Protein AF-A0AAN8PMV8-F1 (afdb_monomer_lite)

Secondary structure (DSSP, 8-state):
-----PPPP-EETTEETTS--HHHHHHHHHHHHHHHHHHHHHHHHHHHHHHHHHHHHHHHHHHHHHHHHHHHHHHHHHHHHHHHHHHHHHHHHHHHHHHHHHHHHHHHHHHHHHHHHHHHHHHHHHHHHHHHHHHHHHHHHHHHHHHHHHHHHHHHHHHHHHHHHHHHHHHHHHHHHHHHHHHHHHHHHHHHHHHHHHHHHHHHHHHHHHHHHHHHHHHHHHHHHHHHHHHHHHHHHHHHHHHHHHHHHHHHHHHHHHHTTTHHHHTTTTTSSTTHHHHHHHHHHHHHHHHHHHHHHHHHHHHHHHHHHHHHHHHHHHHHHHHHHHHHHHHHHHHHHHHHHHHHHHHHHHHHHHHHHHHHHHHHHHHHHHHHHHHHHHHHHHHHH-TTTHHHHHHHHHHHHHHHHHHHHHHHHHHHHHHHHHHHHHHHHHHHHHHHHHTT--GGGGSS-----TT----S--S-S----

Foldseek 3Di:
DDDDDDDDFDDDPRDGPPPDDPVVVVVVVVVVVVVVVVVVVVVVVVVVVVVVVVVVVVVVVVVVVVVVVVVVVVVVVVVVVVVVVVVVVVVVVVVVVVVVVVVVVVVVVVVVVVVVVVVVVVVVVVVVVVVVVVVVVVVVVVVVVVVVVVVVVVVVVVVVVVVVVVVVVVVVVVVVVVVVVVVVVVVVVVVVVVVVVVVVVVVVVVVVVVVVVVVVVVVVVVVVVVVVVVVVVVVVVVVVVVVVVVVVVVVCVVVCVVCVVPVVPVVPPVPPPDPVVVVVVVVVVVVVVVVVVVVVVVVVVVVVVVVVVVVVVVVVVVVVVVVVVVVVVVVVVVVVVVVVVVVVVVVVVVVVVVVVVVVVVVVVVVVVVVVVVVVVVVVVVVCVVCVPCVVVCVVVVVVVVVVVVVVVVVVVVVVVVVVLVLLQVVVVVVVVCVVCVVVVHDPVVVVDDDDRDPPDPDPDHSPPPPDDD

pLDDT: mean 84.38, std 15.42, range [32.84, 97.88]

Structure (mmCIF, N/CA/C/O backbone):
data_AF-A0AAN8PMV8-F1
#
_entry.id   AF-A0AAN8PMV8-F1
#
loop_
_atom_site.group_PDB
_atom_site.id
_atom_site.type_symbol
_atom_site.label_atom_id
_atom_site.label_alt_id
_atom_site.label_comp_id
_atom_site.label_asym_id
_atom_site.label_entity_id
_atom_site.label_seq_id
_atom_site.pdbx_PDB_ins_code
_atom_site.Cartn_x
_atom_site.Cartn_y
_atom_site.Cartn_z
_atom_site.occupancy
_atom_site.B_iso_or_equiv
_atom_site.auth_seq_id
_atom_site.auth_comp_id
_atom_site.auth_asym_id
_atom_site.auth_atom_id
_atom_site.pdbx_PDB_model_num
ATOM 1 N N . MET A 1 1 ? 101.369 33.267 -188.657 1.00 33.56 1 MET A N 1
ATOM 2 C CA . MET A 1 1 ? 102.187 33.218 -187.425 1.00 33.56 1 MET A CA 1
ATOM 3 C C . MET A 1 1 ? 101.311 32.609 -186.335 1.00 33.56 1 MET A C 1
ATOM 5 O O . MET A 1 1 ? 100.209 33.107 -186.157 1.00 33.56 1 MET A O 1
ATOM 9 N N . GLY A 1 2 ? 101.708 31.468 -185.753 1.00 35.31 2 GLY A N 1
ATOM 10 C CA . GLY A 1 2 ? 100.904 30.688 -184.784 1.00 35.31 2 GLY A CA 1
ATOM 11 C C . GLY A 1 2 ? 100.748 31.350 -183.402 1.00 35.31 2 GLY A C 1
ATOM 12 O O . GLY A 1 2 ? 101.002 32.546 -183.306 1.00 35.31 2 GLY A O 1
ATOM 13 N N . PRO A 1 3 ? 100.420 30.619 -182.309 1.00 43.09 3 PRO A N 1
ATOM 14 C CA . PRO A 1 3 ? 99.995 29.219 -182.173 1.00 43.09 3 PRO A CA 1
ATOM 15 C C . PRO A 1 3 ? 98.691 29.010 -181.346 1.00 43.09 3 PRO A C 1
ATOM 17 O O . PRO A 1 3 ? 98.147 29.908 -180.711 1.00 43.09 3 PRO A O 1
ATOM 20 N N . LYS A 1 4 ? 98.218 27.755 -181.356 1.00 45.19 4 LYS A N 1
ATOM 21 C CA . LYS A 1 4 ? 97.077 27.174 -180.625 1.00 45.19 4 LYS A CA 1
ATOM 22 C C . LYS A 1 4 ? 97.331 27.035 -179.109 1.00 45.19 4 LYS A C 1
ATOM 24 O O . LYS A 1 4 ? 98.374 26.518 -178.718 1.00 45.19 4 LYS A O 1
ATOM 29 N N . LYS A 1 5 ? 96.302 27.285 -178.286 1.00 36.00 5 LYS A N 1
ATOM 30 C CA . LYS A 1 5 ? 96.034 26.562 -177.022 1.00 36.00 5 LYS A CA 1
ATOM 31 C C . LYS A 1 5 ? 94.535 26.237 -176.937 1.00 36.00 5 LYS A C 1
ATOM 33 O O . LYS A 1 5 ? 93.700 27.131 -177.022 1.00 36.00 5 LYS A O 1
ATOM 38 N N . LYS A 1 6 ? 94.219 24.941 -176.837 1.00 36.47 6 LYS A N 1
ATOM 39 C CA . LYS A 1 6 ? 92.865 24.372 -176.712 1.00 36.47 6 LYS A CA 1
ATOM 40 C C . LYS A 1 6 ? 92.232 24.823 -175.386 1.00 36.47 6 LYS A C 1
ATOM 42 O O . LYS A 1 6 ? 92.851 24.634 -174.342 1.00 36.47 6 LYS A O 1
ATOM 47 N N . LYS A 1 7 ? 91.020 25.390 -175.431 1.00 37.88 7 LYS A N 1
ATOM 48 C CA . LYS A 1 7 ? 90.170 25.620 -174.251 1.00 37.88 7 LYS A CA 1
ATOM 49 C C . LYS A 1 7 ? 89.403 24.331 -173.942 1.00 37.88 7 LYS A C 1
ATOM 51 O O . LYS A 1 7 ? 88.817 23.749 -174.850 1.00 37.88 7 LYS A O 1
ATOM 56 N N . ALA A 1 8 ? 89.479 23.878 -172.694 1.00 38.88 8 ALA A N 1
ATOM 57 C CA . ALA A 1 8 ? 88.726 22.737 -172.183 1.00 38.88 8 ALA A CA 1
ATOM 58 C C . ALA A 1 8 ? 87.233 23.102 -172.024 1.00 38.88 8 ALA A C 1
ATOM 60 O O . ALA A 1 8 ? 86.945 24.271 -171.746 1.00 38.88 8 ALA A O 1
ATOM 61 N N . PRO A 1 9 ? 86.304 22.146 -172.207 1.00 42.59 9 PRO A N 1
ATOM 62 C CA . PRO A 1 9 ? 84.873 22.384 -172.034 1.00 42.59 9 PRO A CA 1
ATOM 63 C C . PRO A 1 9 ? 84.563 22.700 -170.564 1.00 42.59 9 PRO A C 1
ATOM 65 O O . PRO A 1 9 ? 85.034 22.012 -169.658 1.00 42.59 9 PRO A O 1
ATOM 68 N N . VAL A 1 10 ? 83.800 23.769 -170.326 1.00 50.47 10 VAL A N 1
ATOM 69 C CA . VAL A 1 10 ? 83.336 24.163 -168.989 1.00 50.47 10 VAL A CA 1
ATOM 70 C C . VAL A 1 10 ? 82.007 23.458 -168.745 1.00 50.47 10 VAL A C 1
ATOM 72 O O . VAL A 1 10 ? 80.970 23.853 -169.277 1.00 50.47 10 VAL A O 1
ATOM 75 N N . ILE A 1 11 ? 82.070 22.377 -167.973 1.00 49.12 11 ILE A N 1
ATOM 76 C CA . ILE A 1 11 ? 80.909 21.612 -167.522 1.00 49.12 11 ILE A CA 1
ATOM 77 C C . ILE A 1 11 ? 80.439 22.261 -166.221 1.00 49.12 11 ILE A C 1
ATOM 79 O O . ILE A 1 11 ? 81.160 22.230 -165.224 1.00 49.12 11 ILE A O 1
ATOM 83 N N . VAL A 1 12 ? 79.253 22.864 -166.234 1.00 57.41 12 VAL A N 1
ATOM 84 C CA . VAL A 1 12 ? 78.574 23.324 -165.017 1.00 57.41 12 VAL A CA 1
ATOM 85 C C . VAL A 1 12 ? 77.349 22.439 -164.856 1.00 57.41 12 VAL A C 1
ATOM 87 O O . VAL A 1 12 ? 76.506 22.401 -165.746 1.00 57.41 12 VAL A O 1
ATOM 90 N N . ASP A 1 13 ? 77.320 21.677 -163.764 1.00 58.12 13 ASP A N 1
ATOM 91 C CA . ASP A 1 13 ? 76.240 20.752 -163.395 1.00 58.12 13 ASP A CA 1
ATOM 92 C C . ASP A 1 13 ? 75.854 19.753 -164.516 1.00 58.12 13 ASP A C 1
ATOM 94 O O . ASP A 1 13 ? 74.704 19.596 -164.914 1.00 58.12 13 ASP A O 1
ATOM 98 N N . GLY A 1 14 ? 76.874 19.086 -165.079 1.00 61.53 14 GLY A N 1
ATOM 99 C CA . GLY A 1 14 ? 76.719 17.936 -165.983 1.00 61.53 14 GLY A CA 1
ATOM 100 C C . GLY A 1 14 ? 76.432 18.235 -167.463 1.00 61.53 14 GLY A C 1
ATOM 101 O O . GLY A 1 14 ? 76.372 17.289 -168.248 1.00 61.53 14 GLY A O 1
ATOM 102 N N . ILE A 1 15 ? 76.305 19.504 -167.877 1.00 59.03 15 ILE A N 1
ATOM 103 C CA . ILE A 1 15 ? 75.959 19.899 -169.259 1.00 59.03 15 ILE A CA 1
ATOM 104 C C . ILE A 1 15 ? 77.101 20.704 -169.919 1.00 59.03 15 ILE A C 1
ATOM 106 O O . ILE A 1 15 ? 77.694 21.590 -169.300 1.00 59.03 15 ILE A O 1
ATOM 110 N N . ASP A 1 16 ? 77.425 20.395 -171.186 1.00 53.53 16 ASP A N 1
ATOM 111 C CA . ASP A 1 16 ? 78.488 21.059 -171.966 1.00 53.53 16 ASP A CA 1
ATOM 112 C C . ASP A 1 16 ? 78.001 22.401 -172.547 1.00 53.53 16 ASP A C 1
ATOM 114 O O . ASP A 1 16 ? 77.285 22.470 -173.553 1.00 53.53 16 ASP A O 1
ATOM 118 N N . THR A 1 17 ? 78.407 23.490 -171.890 1.00 58.59 17 THR A N 1
ATOM 119 C CA . THR A 1 17 ? 77.969 24.878 -172.138 1.00 58.59 17 THR A CA 1
ATOM 120 C C . THR A 1 17 ? 78.386 25.464 -173.494 1.00 58.59 17 THR A C 1
ATOM 122 O O . THR A 1 17 ? 77.996 26.581 -173.828 1.00 58.59 17 THR A O 1
ATOM 125 N N . THR A 1 18 ? 79.151 24.728 -174.309 1.00 57.88 18 THR A N 1
ATOM 126 C CA . THR A 1 18 ? 79.660 25.192 -175.614 1.00 57.88 18 THR A CA 1
ATOM 127 C C . THR A 1 18 ? 78.707 24.963 -176.795 1.00 57.88 18 THR A C 1
ATOM 129 O O . THR A 1 18 ? 78.954 25.485 -177.883 1.00 57.88 18 THR A O 1
ATOM 132 N N . SER A 1 19 ? 77.604 24.234 -176.585 1.00 50.28 19 SER A N 1
ATOM 133 C CA . SER A 1 19 ? 76.608 23.876 -177.614 1.00 50.28 19 SER A CA 1
ATOM 134 C C . SER A 1 19 ? 75.240 24.562 -177.449 1.00 50.28 19 SER A C 1
ATOM 136 O O . SER A 1 19 ? 74.318 24.300 -178.221 1.00 50.28 19 SER A O 1
ATOM 138 N N . LEU A 1 20 ? 75.110 25.459 -176.466 1.00 55.22 20 LEU A N 1
ATOM 139 C CA . LEU A 1 20 ? 73.847 26.084 -176.065 1.00 55.22 20 LEU A CA 1
ATOM 140 C C . LEU A 1 20 ? 73.752 27.537 -176.555 1.00 55.22 20 LEU A C 1
ATOM 142 O O . LEU A 1 20 ? 74.729 28.287 -176.555 1.00 55.22 20 LEU A O 1
ATOM 146 N N . THR A 1 21 ? 72.554 27.944 -176.971 1.00 57.62 21 THR A N 1
ATOM 147 C CA . THR A 1 21 ? 72.262 29.330 -177.378 1.00 57.62 21 THR A CA 1
ATOM 148 C C . THR A 1 21 ? 72.175 30.248 -176.148 1.00 57.62 21 THR A C 1
ATOM 150 O O . THR A 1 21 ? 71.917 29.783 -175.041 1.00 57.62 21 THR A O 1
ATOM 153 N N . ARG A 1 22 ? 72.405 31.564 -176.304 1.00 65.12 22 ARG A N 1
ATOM 154 C CA . ARG A 1 22 ? 72.447 32.543 -175.188 1.00 65.12 22 ARG A CA 1
ATOM 155 C C . ARG A 1 22 ? 71.236 32.455 -174.245 1.00 65.12 22 ARG A C 1
ATOM 157 O O . ARG A 1 22 ? 71.417 32.524 -173.035 1.00 65.12 22 ARG A O 1
ATOM 164 N N . GLU A 1 23 ? 70.040 32.252 -174.793 1.00 62.78 23 GLU A N 1
ATOM 165 C CA . GLU A 1 23 ? 68.802 32.105 -174.012 1.00 62.78 23 GLU A CA 1
ATOM 166 C C . GLU A 1 23 ? 68.807 30.841 -173.137 1.00 62.78 23 GLU A C 1
ATOM 168 O O . GLU A 1 23 ? 68.345 30.871 -172.000 1.00 62.78 23 GLU A O 1
ATOM 173 N N . GLN A 1 24 ? 69.410 29.747 -173.611 1.00 63.38 24 GLN A N 1
ATOM 174 C CA . GLN A 1 24 ? 69.488 28.490 -172.864 1.00 63.38 24 GLN A CA 1
ATOM 175 C C . GLN A 1 24 ? 70.482 28.565 -171.689 1.00 63.38 24 GLN A C 1
ATOM 177 O O . GLN A 1 24 ? 70.266 27.940 -170.648 1.00 63.38 24 GLN A O 1
ATOM 182 N N . LEU A 1 25 ? 71.544 29.369 -171.814 1.00 62.06 25 LEU A N 1
ATOM 183 C CA . LEU A 1 25 ? 72.480 29.654 -170.717 1.00 62.06 25 LEU A CA 1
ATOM 184 C C . LEU A 1 25 ? 71.856 30.540 -169.625 1.00 62.06 25 LEU A C 1
ATOM 186 O O . LEU A 1 25 ? 72.115 30.312 -168.444 1.00 62.06 25 LEU A O 1
ATOM 190 N N . GLU A 1 26 ? 71.007 31.506 -169.993 1.00 68.44 26 GLU A N 1
ATOM 191 C CA . GLU A 1 26 ? 70.272 32.341 -169.027 1.00 68.44 26 GLU A CA 1
ATOM 192 C C . GLU A 1 26 ? 69.255 31.514 -168.224 1.00 68.44 26 GLU A C 1
ATOM 194 O O . GLU A 1 26 ? 69.201 31.636 -166.998 1.00 68.44 26 GLU A O 1
ATOM 199 N N . THR A 1 27 ? 68.526 30.593 -168.869 1.00 72.56 27 THR A N 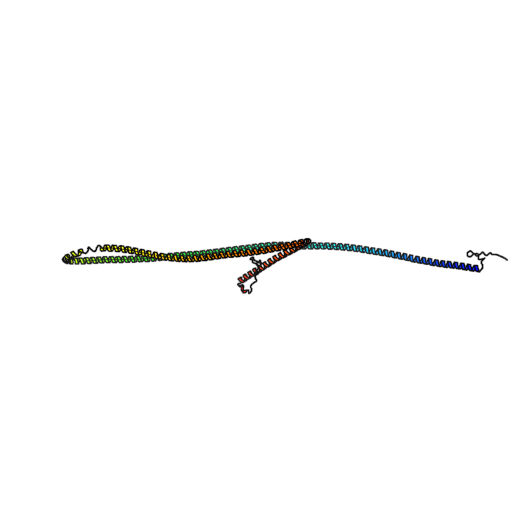1
ATOM 200 C CA . THR A 1 27 ? 67.622 29.672 -168.155 1.00 72.56 27 THR A CA 1
ATOM 201 C C . THR A 1 27 ? 68.362 28.727 -167.210 1.00 72.56 27 THR A C 1
ATOM 203 O O . THR A 1 27 ? 67.877 28.443 -166.117 1.00 72.56 27 THR A O 1
ATOM 206 N N . PHE A 1 28 ? 69.561 28.270 -167.581 1.00 73.06 28 PHE A N 1
ATOM 207 C CA . PHE A 1 28 ? 70.349 27.388 -166.721 1.00 73.06 28 PHE A CA 1
ATOM 208 C C . PHE A 1 28 ? 70.888 28.117 -165.482 1.00 73.06 28 PHE A C 1
ATOM 210 O O . PHE A 1 28 ? 70.831 27.588 -164.374 1.00 73.06 28 PHE A O 1
ATOM 217 N N . ALA A 1 29 ? 71.345 29.362 -165.647 1.00 72.44 29 ALA A N 1
ATOM 218 C CA . ALA A 1 29 ? 71.790 30.198 -164.535 1.00 72.44 29 ALA A CA 1
ATOM 219 C C . ALA A 1 29 ? 70.647 30.547 -163.563 1.00 72.44 29 ALA A C 1
ATOM 221 O O . ALA A 1 29 ? 70.870 30.594 -162.353 1.00 72.44 29 ALA A O 1
ATOM 222 N N . LEU A 1 30 ? 69.426 30.763 -164.072 1.00 77.00 30 LEU A N 1
ATOM 223 C CA . LEU A 1 30 ? 68.237 30.977 -163.240 1.00 77.00 30 LEU A CA 1
ATOM 224 C C . LEU A 1 30 ? 67.877 29.730 -162.426 1.00 77.00 30 LEU A C 1
ATOM 226 O O . LEU A 1 30 ? 67.665 29.848 -161.221 1.00 77.00 30 LEU A O 1
ATOM 230 N N . ASN A 1 31 ? 67.903 28.545 -163.041 1.00 76.38 31 ASN A N 1
ATOM 231 C CA . ASN A 1 31 ? 67.627 27.290 -162.336 1.00 76.38 31 ASN A CA 1
ATOM 232 C C . ASN A 1 31 ? 68.657 27.007 -161.229 1.00 76.38 31 ASN A C 1
ATOM 234 O O . ASN A 1 31 ? 68.276 26.629 -160.127 1.00 76.38 31 ASN A O 1
ATOM 238 N N . LEU A 1 32 ? 69.948 27.247 -161.486 1.00 76.50 32 LEU A N 1
ATOM 239 C CA . LEU A 1 32 ? 71.011 27.105 -160.478 1.00 76.50 32 LEU A CA 1
ATOM 240 C C . LEU A 1 32 ? 70.873 28.102 -159.318 1.00 76.50 32 LEU A C 1
ATOM 242 O O . LEU A 1 32 ? 71.263 27.815 -158.187 1.00 76.50 32 LEU A O 1
ATOM 246 N N . LYS A 1 33 ? 70.330 29.291 -159.589 1.00 79.00 33 LYS A N 1
ATOM 247 C CA . LYS A 1 33 ? 70.035 30.270 -158.544 1.00 79.00 33 LYS A CA 1
ATOM 248 C C . LYS A 1 33 ? 68.826 29.841 -157.709 1.00 79.00 33 LYS A C 1
ATOM 250 O O . LYS A 1 33 ? 68.895 29.928 -156.489 1.00 79.00 33 LYS A O 1
ATOM 255 N N . GLU A 1 34 ? 67.768 29.331 -158.338 1.00 79.81 34 GLU A N 1
ATOM 256 C CA . GLU A 1 34 ? 66.610 28.778 -157.623 1.00 79.81 34 GLU A CA 1
ATOM 257 C C . GLU A 1 34 ? 66.982 27.583 -156.740 1.00 79.81 34 GLU A C 1
ATOM 259 O O . GLU A 1 34 ? 66.490 27.485 -155.617 1.00 79.81 34 GLU A O 1
ATOM 264 N N . THR A 1 35 ? 67.850 26.678 -157.205 1.00 79.06 35 THR A N 1
ATOM 265 C CA . THR A 1 35 ? 68.310 25.554 -156.374 1.00 79.06 35 THR A CA 1
ATOM 266 C C . THR A 1 35 ? 69.158 26.036 -155.201 1.00 79.06 35 THR A C 1
ATOM 268 O O . THR A 1 35 ? 68.944 25.583 -154.080 1.00 79.06 35 THR A O 1
ATOM 271 N N . LEU A 1 36 ? 70.044 27.015 -155.413 1.00 81.50 36 LEU A N 1
ATOM 272 C CA . LEU A 1 36 ? 70.816 27.631 -154.331 1.00 81.50 36 LEU A CA 1
ATOM 273 C C . LEU A 1 36 ? 69.916 28.328 -153.295 1.00 81.50 36 LEU A C 1
ATOM 275 O O . LEU A 1 36 ? 70.174 28.233 -152.094 1.00 81.50 36 LEU A O 1
ATOM 279 N N . ASP A 1 37 ? 68.886 29.047 -153.740 1.00 81.06 37 ASP A N 1
ATOM 280 C CA . ASP A 1 37 ? 67.962 29.751 -152.848 1.00 81.06 37 ASP A CA 1
ATOM 281 C C . ASP A 1 37 ? 67.091 28.755 -152.056 1.00 81.06 37 ASP A C 1
ATOM 283 O O . ASP A 1 37 ? 66.947 28.920 -150.844 1.00 81.06 37 ASP A O 1
ATOM 287 N N . LYS A 1 38 ? 66.646 27.647 -152.669 1.00 83.31 38 LYS A N 1
ATOM 288 C CA . LYS A 1 38 ? 65.976 26.540 -151.955 1.00 83.31 38 LYS A CA 1
ATOM 289 C C . LYS A 1 38 ? 66.870 25.886 -150.906 1.00 83.31 38 LYS A C 1
ATOM 291 O O . LYS A 1 38 ? 66.453 25.732 -149.764 1.00 83.31 38 LYS A O 1
ATOM 296 N N . GLU A 1 39 ? 68.117 25.558 -151.244 1.00 80.25 39 GLU A N 1
ATOM 297 C CA . GLU A 1 39 ? 69.056 24.985 -150.268 1.00 80.25 39 GLU A CA 1
ATOM 298 C C . GLU A 1 39 ? 69.344 25.953 -149.105 1.00 80.25 39 GLU A C 1
ATOM 300 O O . GLU A 1 39 ? 69.571 25.534 -147.965 1.00 80.25 39 GLU A O 1
ATOM 305 N N . ARG A 1 40 ? 69.325 27.269 -149.360 1.00 81.44 40 ARG A N 1
ATOM 306 C CA . ARG A 1 40 ? 69.447 28.292 -148.311 1.00 81.44 40 ARG A CA 1
ATOM 307 C C . ARG A 1 40 ? 68.219 28.342 -147.409 1.00 81.44 40 ARG A C 1
ATOM 309 O O . ARG A 1 40 ? 68.393 28.426 -146.192 1.00 81.44 40 ARG A O 1
ATOM 316 N N . GLU A 1 41 ? 67.018 28.279 -147.976 1.00 83.38 41 GLU A N 1
ATOM 317 C CA . GLU A 1 41 ? 65.762 28.208 -147.222 1.00 83.38 41 GLU A CA 1
ATOM 318 C C . GLU A 1 41 ? 65.700 26.939 -146.366 1.00 83.38 41 GLU A C 1
ATOM 320 O O . GLU A 1 41 ? 65.436 27.025 -145.168 1.00 83.38 41 GLU A O 1
ATOM 325 N N . GLU A 1 42 ? 66.052 25.781 -146.928 1.00 82.12 42 GLU A N 1
ATOM 326 C CA . GLU A 1 42 ? 66.116 24.509 -146.201 1.00 82.12 42 GLU A CA 1
ATOM 327 C C . GLU A 1 42 ? 67.134 24.564 -145.061 1.00 82.12 42 GLU A C 1
ATOM 329 O O . GLU A 1 42 ? 66.822 24.216 -143.922 1.00 82.12 42 GLU A O 1
ATOM 334 N N . ARG A 1 43 ? 68.345 25.081 -145.312 1.00 83.62 43 ARG A N 1
ATOM 335 C CA . ARG A 1 43 ? 69.347 25.274 -144.255 1.00 83.62 43 ARG A CA 1
ATOM 336 C C . ARG A 1 43 ? 68.835 26.198 -143.152 1.00 83.62 43 ARG A C 1
ATOM 338 O O . ARG A 1 43 ? 69.101 25.935 -141.979 1.00 83.62 43 ARG A O 1
ATOM 345 N N . SER A 1 44 ? 68.141 27.276 -143.510 1.00 85.62 44 SER A N 1
ATOM 346 C CA . SER A 1 44 ? 67.558 28.207 -142.542 1.00 85.62 44 SER A CA 1
ATOM 347 C C . SER A 1 44 ? 66.464 27.533 -141.710 1.00 85.62 44 SER A C 1
ATOM 349 O O . SER A 1 44 ? 66.454 27.685 -140.487 1.00 85.62 44 SER A O 1
ATOM 351 N N . LEU A 1 45 ? 65.606 26.731 -142.342 1.00 87.31 45 LEU A N 1
ATOM 352 C CA . LEU A 1 45 ? 64.542 25.984 -141.679 1.00 87.31 45 LEU A CA 1
ATOM 353 C C . LEU A 1 45 ? 65.113 24.934 -140.717 1.00 87.31 45 LEU A C 1
ATOM 355 O O . LEU A 1 45 ? 64.742 24.921 -139.544 1.00 87.31 45 LEU A O 1
ATOM 359 N N . PHE A 1 46 ? 66.103 24.148 -141.147 1.00 86.50 46 PHE A N 1
ATOM 360 C CA . PHE A 1 46 ? 66.785 23.183 -140.280 1.00 86.50 46 PHE A CA 1
ATOM 361 C C . PHE A 1 46 ? 67.543 23.845 -139.123 1.00 86.50 46 PHE A C 1
ATOM 363 O O . PHE A 1 46 ? 67.609 23.284 -138.029 1.00 86.50 46 PHE A O 1
ATOM 370 N N . GLN A 1 47 ? 68.109 25.041 -139.320 1.00 84.62 47 GLN A N 1
ATOM 371 C CA . GLN A 1 47 ? 68.701 25.807 -138.218 1.00 84.62 47 GLN A CA 1
ATOM 372 C C . GLN A 1 47 ? 67.640 26.219 -137.195 1.00 84.62 47 GLN A C 1
ATOM 374 O O . GLN A 1 47 ? 67.848 26.016 -136.000 1.00 84.62 47 GLN A O 1
ATOM 379 N N . MET A 1 48 ? 66.489 26.718 -137.650 1.00 87.38 48 MET A N 1
ATOM 380 C CA . MET A 1 48 ? 65.383 27.103 -136.773 1.00 87.38 48 MET A CA 1
ATOM 381 C C . MET A 1 48 ? 64.791 25.900 -136.025 1.00 87.38 48 MET A C 1
ATOM 383 O O . MET A 1 48 ? 64.481 26.007 -134.841 1.00 87.38 48 MET A O 1
ATOM 387 N N . GLU A 1 49 ? 64.655 24.743 -136.676 1.00 87.50 49 GLU A N 1
ATOM 388 C CA . GLU A 1 49 ? 64.213 23.502 -136.030 1.00 87.50 49 GLU A CA 1
ATOM 389 C C . GLU A 1 49 ? 65.220 22.994 -135.001 1.00 87.50 49 GLU A C 1
ATOM 391 O O . GLU A 1 49 ? 64.836 22.667 -133.879 1.00 87.50 49 GLU A O 1
ATOM 396 N N . ARG A 1 50 ? 66.515 22.985 -135.336 1.00 89.25 50 ARG A N 1
ATOM 397 C CA . ARG A 1 50 ? 67.577 22.619 -134.394 1.00 89.25 50 ARG A CA 1
ATOM 398 C C . ARG A 1 50 ? 67.566 23.533 -133.171 1.00 89.25 50 ARG A C 1
ATOM 400 O O . ARG A 1 50 ? 67.681 23.042 -132.050 1.00 89.25 50 ARG A O 1
ATOM 407 N N . ASP A 1 51 ? 67.421 24.839 -133.371 1.00 89.44 51 ASP A N 1
ATOM 408 C CA . ASP A 1 51 ? 67.410 25.807 -132.277 1.00 89.44 51 ASP A CA 1
ATOM 409 C C . ASP A 1 51 ? 66.134 25.657 -131.427 1.00 89.44 51 ASP A C 1
ATOM 411 O O . ASP A 1 51 ? 66.226 25.663 -130.201 1.00 89.44 51 ASP A O 1
ATOM 415 N N . LYS A 1 52 ? 64.969 25.375 -132.036 1.00 89.31 52 LYS A N 1
ATOM 416 C CA . LYS A 1 52 ? 63.742 24.996 -131.307 1.00 89.31 52 LYS A CA 1
ATOM 417 C C . LYS A 1 52 ? 63.938 23.735 -130.468 1.00 89.31 52 LYS A C 1
ATOM 419 O O . LYS A 1 52 ? 63.625 23.740 -129.281 1.00 89.31 52 LYS A O 1
ATOM 424 N N . ILE A 1 53 ? 64.487 22.668 -131.046 1.00 89.50 53 ILE A N 1
ATOM 425 C CA . ILE A 1 53 ? 64.765 21.421 -130.319 1.00 89.50 53 ILE A CA 1
ATOM 426 C C . ILE A 1 53 ? 65.728 21.687 -129.161 1.00 89.50 53 ILE A C 1
ATOM 428 O O . ILE A 1 53 ? 65.508 21.186 -128.061 1.00 89.50 53 ILE A O 1
ATOM 432 N N . ARG A 1 54 ? 66.752 22.520 -129.374 1.00 90.88 54 ARG A N 1
ATOM 433 C CA . ARG A 1 54 ? 67.694 22.909 -128.324 1.00 90.88 54 ARG A CA 1
ATOM 434 C C . ARG A 1 54 ? 67.002 23.673 -127.196 1.00 90.88 54 ARG A C 1
ATOM 436 O O . ARG A 1 54 ? 67.197 23.309 -126.045 1.00 90.88 54 ARG A O 1
ATOM 443 N N . THR A 1 55 ? 66.124 24.632 -127.509 1.00 90.25 55 THR A N 1
ATOM 444 C CA . THR A 1 55 ? 65.330 25.332 -126.482 1.00 90.25 55 THR A CA 1
ATOM 445 C C . THR A 1 55 ? 64.401 24.393 -125.717 1.00 90.25 55 THR A C 1
ATOM 447 O O . THR A 1 55 ? 64.335 24.481 -124.495 1.00 90.25 55 THR A O 1
ATOM 450 N N . TYR A 1 56 ? 63.727 23.452 -126.388 1.00 92.56 56 TYR A N 1
ATOM 451 C CA . TYR A 1 56 ? 62.897 22.461 -125.699 1.00 92.56 56 TYR A CA 1
ATOM 452 C C . TYR A 1 56 ? 63.731 21.547 -124.809 1.00 92.56 56 TYR A C 1
ATOM 454 O O . TYR A 1 56 ? 63.319 21.243 -123.692 1.00 92.56 56 TYR A O 1
ATOM 462 N N . TRP A 1 57 ? 64.906 21.127 -125.272 1.00 93.31 57 TRP A N 1
ATOM 463 C CA . TRP A 1 57 ? 65.820 20.322 -124.474 1.00 93.31 57 TRP A CA 1
ATOM 464 C C . TRP A 1 57 ? 66.330 21.088 -123.248 1.00 93.31 57 TRP A C 1
ATOM 466 O O . TRP A 1 57 ? 66.294 20.544 -122.151 1.00 93.31 57 TRP A O 1
ATOM 476 N N . ASP A 1 58 ? 66.730 22.352 -123.400 1.00 92.00 58 ASP A N 1
ATOM 477 C CA . ASP A 1 58 ? 67.182 23.188 -122.283 1.00 92.00 58 ASP A CA 1
ATOM 478 C C . ASP A 1 58 ? 66.051 23.416 -121.260 1.00 92.00 58 ASP A C 1
ATOM 480 O O . ASP A 1 58 ? 66.267 23.227 -120.063 1.00 92.00 58 ASP A O 1
ATOM 484 N N . ILE A 1 59 ? 64.826 23.723 -121.716 1.00 92.00 59 ILE A N 1
ATOM 485 C CA . ILE A 1 59 ? 63.651 23.913 -120.843 1.00 92.00 59 ILE A CA 1
ATOM 486 C C . ILE A 1 59 ? 63.289 22.616 -120.119 1.00 92.00 59 ILE A C 1
ATOM 488 O O . ILE A 1 59 ? 63.128 22.617 -118.904 1.00 92.00 59 ILE A O 1
ATOM 492 N N . THR A 1 60 ? 63.164 21.498 -120.838 1.00 91.12 60 THR A N 1
ATOM 493 C CA . THR A 1 60 ? 62.785 20.211 -120.225 1.00 91.12 60 THR A CA 1
ATOM 494 C C . THR A 1 60 ? 63.862 19.697 -119.277 1.00 91.12 60 THR A C 1
ATOM 496 O O . THR A 1 60 ? 63.542 19.119 -118.241 1.00 91.12 60 THR A O 1
ATOM 499 N N . ARG A 1 61 ? 65.140 19.948 -119.580 1.00 93.69 61 ARG A N 1
ATOM 500 C CA . ARG A 1 61 ? 66.251 19.669 -118.671 1.00 93.69 61 ARG A CA 1
ATOM 501 C C . ARG A 1 61 ? 66.178 20.530 -117.411 1.00 93.69 61 ARG A C 1
ATOM 503 O O . ARG A 1 61 ? 66.393 19.992 -116.330 1.00 93.69 61 ARG A O 1
ATOM 510 N N . GLN A 1 62 ? 65.876 21.823 -117.535 1.00 94.00 62 GLN A N 1
ATOM 511 C CA . GLN A 1 62 ? 65.693 22.710 -116.387 1.00 94.00 62 GLN A CA 1
ATOM 512 C C . GLN A 1 62 ? 64.498 22.272 -115.532 1.00 94.00 62 GLN A C 1
ATOM 514 O O . GLN A 1 62 ? 64.659 22.098 -114.332 1.00 94.00 62 GLN A O 1
ATOM 519 N N . GLN A 1 63 ? 63.344 22.001 -116.147 1.00 92.38 63 GLN A N 1
ATOM 520 C CA . GLN A 1 63 ? 62.148 21.505 -115.457 1.00 92.38 63 GLN A CA 1
ATOM 521 C C . GLN A 1 63 ? 62.405 20.178 -114.743 1.00 92.38 63 GLN A C 1
ATOM 523 O O . GLN A 1 63 ? 61.955 19.982 -113.622 1.00 92.38 63 GLN A O 1
ATOM 528 N N . LEU A 1 64 ? 63.156 19.263 -115.364 1.00 93.38 64 LEU A N 1
ATOM 529 C CA . LEU A 1 64 ? 63.551 18.014 -114.718 1.00 93.38 64 LEU A CA 1
ATOM 530 C C . LEU A 1 64 ? 64.412 18.276 -113.478 1.00 93.38 64 LEU A C 1
ATOM 532 O O . LEU A 1 64 ? 64.248 17.591 -112.471 1.00 93.38 64 LEU A O 1
ATOM 536 N N . GLU A 1 65 ? 65.337 19.230 -113.551 1.00 93.38 65 GLU A N 1
ATOM 537 C CA . GLU A 1 65 ? 66.192 19.575 -112.419 1.00 93.38 65 GLU A CA 1
ATOM 538 C C . GLU A 1 65 ? 65.406 20.278 -111.303 1.00 93.38 65 GLU A C 1
ATOM 540 O O . GLU A 1 65 ? 65.582 19.931 -110.141 1.00 93.38 65 GLU A O 1
ATOM 545 N N . GLU A 1 66 ? 64.473 21.168 -111.646 1.00 92.56 66 GLU A N 1
ATOM 546 C CA . GLU A 1 66 ? 63.537 21.802 -110.707 1.00 92.56 66 GLU A CA 1
ATOM 547 C C . GLU A 1 66 ? 62.623 20.767 -110.028 1.00 92.56 66 GLU A C 1
ATOM 549 O O . GLU A 1 66 ? 62.506 20.747 -108.806 1.00 92.56 66 GLU A O 1
ATOM 554 N N . CYS A 1 67 ? 62.040 19.828 -110.778 1.00 92.44 67 CYS A N 1
ATOM 555 C CA . CYS A 1 67 ? 61.230 18.761 -110.187 1.00 92.44 67 CYS A CA 1
ATOM 556 C C . CYS A 1 67 ? 62.052 17.847 -109.266 1.00 92.44 67 CYS A C 1
ATOM 558 O O . CYS A 1 67 ? 61.541 17.378 -108.250 1.00 92.44 67 CYS A O 1
ATOM 560 N N . LYS A 1 68 ? 63.326 17.585 -109.588 1.00 93.00 68 LYS A N 1
ATOM 561 C CA . LYS A 1 68 ? 64.215 16.819 -108.701 1.00 93.00 68 LYS A CA 1
ATOM 562 C C . LYS A 1 68 ? 64.521 17.576 -107.415 1.00 93.00 68 LYS A C 1
ATOM 564 O O . LYS A 1 68 ? 64.506 16.963 -106.351 1.00 93.00 68 LYS A O 1
ATOM 569 N N . THR A 1 69 ? 64.808 18.876 -107.487 1.00 94.31 69 THR A N 1
ATOM 570 C CA . THR A 1 69 ? 65.072 19.673 -106.280 1.00 94.31 69 THR A CA 1
ATOM 571 C C . THR A 1 69 ? 63.820 19.810 -105.417 1.00 94.31 69 THR A C 1
ATOM 573 O O . THR A 1 69 ? 63.920 19.714 -104.197 1.00 94.31 69 THR A O 1
ATOM 576 N N . GLU A 1 70 ? 62.638 19.961 -106.017 1.00 94.00 70 GLU A N 1
ATOM 577 C CA . GLU A 1 70 ? 61.358 19.943 -105.301 1.00 94.00 70 GLU A CA 1
ATOM 578 C C . GLU A 1 70 ? 61.094 18.601 -104.616 1.00 94.00 70 GLU A C 1
ATOM 580 O O . GLU A 1 70 ? 60.699 18.587 -103.450 1.00 94.00 70 GLU A O 1
ATOM 585 N N . LEU A 1 71 ? 61.354 17.482 -105.299 1.00 93.25 71 LEU A N 1
ATOM 586 C CA . LEU A 1 71 ? 61.203 16.147 -104.723 1.00 93.25 71 LEU A CA 1
ATOM 587 C C . LEU A 1 71 ? 62.127 15.959 -103.515 1.00 93.25 71 LEU A C 1
ATOM 589 O O . LEU A 1 71 ? 61.651 15.574 -102.453 1.00 93.25 71 LEU A O 1
ATOM 593 N N . LEU A 1 72 ? 63.406 16.331 -103.635 1.00 94.12 72 LEU A N 1
ATOM 594 C CA . LEU A 1 72 ? 64.362 16.277 -102.523 1.00 94.12 72 LEU A CA 1
ATOM 595 C C . LEU A 1 72 ? 63.947 17.176 -101.348 1.00 94.12 72 LEU A C 1
ATOM 597 O O . LEU A 1 72 ? 64.112 16.804 -100.187 1.00 94.12 72 LEU A O 1
ATOM 601 N N . ASN A 1 73 ? 63.392 18.358 -101.628 1.00 93.88 73 ASN A N 1
ATOM 602 C CA . ASN A 1 73 ? 62.868 19.238 -100.584 1.00 93.88 73 ASN A CA 1
ATOM 603 C C . ASN A 1 73 ? 61.649 18.620 -99.888 1.00 93.88 73 ASN A C 1
ATOM 605 O O . ASN A 1 73 ? 61.525 18.739 -98.672 1.00 93.88 73 ASN A O 1
ATOM 609 N N . LYS A 1 74 ? 60.765 17.949 -100.635 1.00 94.31 74 LYS A N 1
ATOM 610 C CA . LYS A 1 74 ? 59.600 17.261 -100.069 1.00 94.31 74 LYS A CA 1
ATOM 611 C C . LYS A 1 74 ? 59.985 16.026 -99.267 1.00 94.31 74 LYS A C 1
ATOM 613 O O . LYS A 1 74 ? 59.411 15.815 -98.207 1.00 94.31 74 LYS A O 1
ATOM 618 N N . GLU A 1 75 ? 60.968 15.256 -99.722 1.00 92.69 75 GLU A N 1
ATOM 619 C CA . GLU A 1 75 ? 61.541 14.147 -98.953 1.00 92.69 75 GLU A CA 1
ATOM 620 C C . GLU A 1 75 ? 62.126 14.650 -97.628 1.00 92.69 75 GLU A C 1
ATOM 622 O O . GLU A 1 75 ? 61.800 14.106 -96.577 1.00 92.69 75 GLU A O 1
ATOM 627 N N . ARG A 1 76 ? 62.877 15.761 -97.648 1.00 94.38 76 ARG A N 1
ATOM 628 C CA . ARG A 1 76 ? 63.372 16.395 -96.417 1.00 94.38 76 ARG A CA 1
ATOM 629 C C . ARG A 1 76 ? 62.240 16.869 -95.503 1.00 94.38 76 ARG A C 1
ATOM 631 O O . ARG A 1 76 ? 62.312 16.657 -94.301 1.00 94.38 76 ARG A O 1
ATOM 638 N N . GLU A 1 77 ? 61.203 17.500 -96.049 1.00 93.94 77 GLU A N 1
ATOM 639 C CA . GLU A 1 77 ? 60.052 17.965 -95.260 1.00 93.94 77 GLU A CA 1
ATOM 640 C C . GLU A 1 77 ? 59.316 16.790 -94.592 1.00 93.94 77 GLU A C 1
ATOM 642 O O . GLU A 1 77 ? 58.894 16.896 -93.440 1.00 93.94 77 GLU A O 1
ATOM 647 N N . ILE A 1 78 ? 59.198 15.652 -95.285 1.00 92.50 78 ILE A N 1
ATOM 648 C CA . ILE A 1 78 ? 58.643 14.417 -94.718 1.00 92.50 78 ILE A CA 1
ATOM 649 C C . ILE A 1 78 ? 59.530 13.914 -93.576 1.00 92.50 78 ILE A C 1
ATOM 651 O O . ILE A 1 78 ? 59.014 13.672 -92.487 1.00 92.50 78 ILE A O 1
ATOM 655 N N . GLU A 1 79 ? 60.846 13.819 -93.782 1.00 93.38 79 GLU A N 1
ATOM 656 C CA . GLU A 1 79 ? 61.787 13.399 -92.736 1.00 93.38 79 GLU A CA 1
ATOM 657 C C . GLU A 1 79 ? 61.738 14.325 -91.508 1.00 93.38 79 GLU A C 1
ATOM 659 O O . GLU A 1 79 ? 61.730 13.857 -90.369 1.00 93.38 79 GLU A O 1
ATOM 664 N N . GLU A 1 80 ? 61.665 15.644 -91.707 1.00 93.75 80 GLU A N 1
ATOM 665 C CA . GLU A 1 80 ? 61.522 16.625 -90.625 1.00 93.75 80 GLU A CA 1
ATOM 666 C C . GLU A 1 80 ? 60.225 16.399 -89.834 1.00 93.75 80 GLU A C 1
ATOM 668 O O . GLU A 1 80 ? 60.257 16.338 -88.603 1.00 93.75 80 GLU A O 1
ATOM 673 N N . LYS A 1 81 ? 59.092 16.187 -90.516 1.00 93.88 81 LYS A N 1
ATOM 674 C CA . LYS A 1 81 ? 57.798 15.917 -89.866 1.00 93.88 81 LYS A CA 1
ATOM 675 C C . LYS A 1 81 ? 57.760 14.574 -89.141 1.00 93.88 81 LYS A C 1
ATOM 677 O O . LYS A 1 81 ? 57.165 14.476 -88.067 1.00 93.88 81 LYS A O 1
ATOM 682 N N . GLU A 1 82 ? 58.393 13.545 -89.695 1.00 92.69 82 GLU A N 1
ATOM 683 C CA . GLU A 1 82 ? 58.528 12.244 -89.037 1.00 92.69 82 GLU A CA 1
ATOM 684 C C . GLU A 1 82 ? 59.369 12.349 -87.760 1.00 92.69 82 GLU A C 1
ATOM 686 O O . GLU A 1 82 ? 58.988 11.786 -86.728 1.00 92.69 82 GLU A O 1
ATOM 691 N N . ASN A 1 83 ? 60.461 13.119 -87.797 1.00 92.81 83 ASN A N 1
ATOM 692 C CA . ASN A 1 83 ? 61.298 13.386 -86.629 1.00 92.81 83 ASN A CA 1
ATOM 693 C C . ASN A 1 83 ? 60.541 14.174 -85.548 1.00 92.81 83 ASN A C 1
ATOM 695 O O . ASN A 1 83 ? 60.548 13.758 -84.388 1.00 92.81 83 ASN A O 1
ATOM 699 N N . GLU A 1 84 ? 59.829 15.246 -85.914 1.00 93.81 84 GLU A N 1
ATOM 700 C CA . GLU A 1 84 ? 58.980 16.012 -84.985 1.00 93.81 84 GLU A CA 1
ATOM 701 C C . GLU A 1 84 ? 57.940 15.105 -84.306 1.00 93.81 84 GLU A C 1
ATOM 703 O O . GLU A 1 84 ? 57.847 15.055 -83.078 1.00 93.81 84 GLU A O 1
ATOM 708 N N . HIS A 1 85 ? 57.203 14.313 -85.090 1.00 93.38 85 HIS A N 1
ATOM 709 C CA . HIS A 1 85 ? 56.197 13.395 -84.556 1.00 93.38 85 HIS A CA 1
ATOM 710 C C . HIS A 1 85 ? 56.816 12.316 -83.648 1.00 93.38 85 HIS A C 1
ATOM 712 O O . HIS A 1 85 ? 56.230 11.932 -82.629 1.00 93.38 85 HIS A O 1
ATOM 718 N N . TYR A 1 86 ? 58.013 11.822 -83.978 1.00 94.50 86 TYR A N 1
ATOM 719 C CA . TYR A 1 86 ? 58.740 10.870 -83.139 1.00 94.50 86 TYR A CA 1
ATOM 720 C C . TYR A 1 86 ? 59.129 11.477 -81.780 1.00 94.50 86 TYR A C 1
ATOM 722 O O . TYR A 1 86 ? 58.950 10.834 -80.736 1.00 94.50 86 TYR A O 1
ATOM 730 N N . GLU A 1 87 ? 59.613 12.720 -81.766 1.00 94.56 87 GLU A N 1
ATOM 731 C CA . GLU A 1 87 ? 59.939 13.449 -80.538 1.00 94.56 87 GLU A CA 1
ATOM 732 C C . GLU A 1 87 ? 58.695 13.742 -79.689 1.00 94.56 87 GLU A C 1
ATOM 734 O O . GLU A 1 87 ? 58.696 13.473 -78.481 1.00 94.56 87 GLU A O 1
ATOM 739 N N . GLU A 1 88 ? 57.605 14.198 -80.310 1.00 93.56 88 GLU A N 1
ATOM 740 C CA . GLU A 1 88 ? 56.321 14.424 -79.639 1.00 93.56 88 GLU A CA 1
ATOM 741 C C . GLU A 1 88 ? 55.780 13.136 -79.013 1.00 93.56 88 GLU A C 1
ATOM 743 O O . GLU A 1 88 ? 55.415 13.115 -77.835 1.00 93.56 88 GLU A O 1
ATOM 748 N N . SER A 1 89 ? 55.795 12.023 -79.752 1.00 94.00 89 SER A N 1
ATOM 749 C CA . SER A 1 89 ? 55.360 10.716 -79.248 1.00 94.00 89 SER A CA 1
ATOM 750 C C . SER A 1 89 ? 56.174 10.278 -78.024 1.00 94.00 89 SER A C 1
ATOM 752 O O . SER A 1 89 ? 55.629 9.774 -77.032 1.00 94.00 89 SER A O 1
ATOM 754 N N . LYS A 1 90 ? 57.489 10.532 -78.033 1.00 95.62 90 LYS A N 1
ATOM 755 C CA . LYS A 1 90 ? 58.371 10.258 -76.892 1.00 95.62 90 LYS A CA 1
ATOM 756 C C . LYS A 1 90 ? 58.032 11.138 -75.687 1.00 95.62 90 LYS A C 1
ATOM 758 O O . LYS A 1 90 ? 57.971 10.613 -74.569 1.00 95.62 90 LYS A O 1
ATOM 763 N N . LEU A 1 91 ? 57.776 12.430 -75.895 1.00 95.50 91 LEU A N 1
ATOM 764 C CA . LEU A 1 91 ? 57.363 13.357 -74.839 1.00 95.50 91 LEU A CA 1
ATOM 765 C C . LEU A 1 91 ? 56.012 12.947 -74.238 1.00 95.50 91 LEU A C 1
ATOM 767 O O . LEU A 1 91 ? 55.889 12.844 -73.016 1.00 95.50 91 LEU A O 1
ATOM 771 N N . PHE A 1 92 ? 55.019 12.629 -75.074 1.00 95.12 92 PHE A N 1
ATOM 772 C CA . PHE A 1 92 ? 53.718 12.134 -74.622 1.00 95.12 92 PHE A CA 1
ATOM 773 C C . PHE A 1 92 ? 53.861 10.848 -73.807 1.00 95.12 92 PHE A C 1
ATOM 775 O O . PHE A 1 92 ? 53.287 10.736 -72.723 1.00 95.12 92 PHE A O 1
ATOM 782 N N . LYS A 1 93 ? 54.695 9.904 -74.256 1.00 95.31 93 LYS A N 1
ATOM 783 C CA . LYS A 1 93 ? 54.970 8.666 -73.515 1.00 95.31 93 LYS A CA 1
ATOM 784 C C . LYS A 1 93 ? 55.600 8.936 -72.146 1.00 95.31 93 LYS A C 1
ATOM 786 O O . LYS A 1 93 ? 55.250 8.266 -71.175 1.00 95.31 93 LYS A O 1
ATOM 791 N N . GLN A 1 94 ? 56.520 9.895 -72.044 1.00 94.88 94 GLN A N 1
ATOM 792 C CA . GLN A 1 94 ? 57.102 10.303 -70.761 1.00 94.88 94 GLN A CA 1
ATOM 793 C C . GLN A 1 94 ? 56.071 10.984 -69.857 1.00 94.88 94 GLN A C 1
ATOM 795 O O . GLN A 1 94 ? 56.002 10.664 -68.671 1.00 94.88 94 GLN A O 1
ATOM 800 N N . ARG A 1 95 ? 55.220 11.853 -70.413 1.00 95.81 95 ARG A N 1
ATOM 801 C CA . ARG A 1 95 ? 54.164 12.539 -69.662 1.00 95.81 95 ARG A CA 1
ATOM 802 C C . ARG A 1 95 ? 53.125 11.567 -69.110 1.00 95.81 95 ARG A C 1
ATOM 804 O O . ARG A 1 95 ? 52.759 11.685 -67.947 1.00 95.81 95 ARG A O 1
ATOM 811 N N . ILE A 1 96 ? 52.720 10.566 -69.895 1.00 95.94 96 ILE A N 1
ATOM 812 C CA . ILE A 1 96 ? 51.834 9.489 -69.428 1.00 95.94 96 ILE A CA 1
ATOM 813 C C . ILE A 1 96 ? 52.495 8.709 -68.287 1.00 95.94 96 ILE A C 1
ATOM 815 O O . ILE A 1 96 ? 51.855 8.464 -67.270 1.00 95.94 96 ILE A O 1
ATOM 819 N N . LYS A 1 97 ? 53.782 8.353 -68.408 1.00 95.81 97 LYS A N 1
ATOM 820 C CA . LYS A 1 97 ? 54.508 7.657 -67.330 1.00 95.81 97 LYS A CA 1
ATOM 821 C C . LYS A 1 97 ? 54.551 8.469 -66.035 1.00 95.81 97 LYS A C 1
ATOM 823 O O . LYS A 1 97 ? 54.317 7.901 -64.973 1.00 95.81 97 LYS A O 1
ATOM 828 N N . TYR A 1 98 ? 54.839 9.767 -66.125 1.00 95.88 98 TYR A N 1
ATOM 829 C CA . TYR A 1 98 ? 54.846 10.656 -64.963 1.00 95.88 98 TYR A CA 1
ATOM 830 C C . TYR A 1 98 ? 53.460 10.747 -64.322 1.00 95.88 98 TYR A C 1
ATOM 832 O O . TYR A 1 98 ? 53.338 10.542 -63.121 1.00 95.88 98 TYR A O 1
ATOM 840 N N . LEU A 1 99 ? 52.418 10.956 -65.132 1.00 96.50 99 LEU A N 1
ATOM 841 C CA . LEU A 1 99 ? 51.041 11.058 -64.652 1.00 96.50 99 LEU A CA 1
ATOM 842 C C . LEU A 1 99 ? 50.590 9.770 -63.943 1.00 96.50 99 LEU A C 1
ATOM 844 O O . LEU A 1 99 ? 49.995 9.824 -62.873 1.00 96.50 99 LEU A O 1
ATOM 848 N N . VAL A 1 100 ? 50.916 8.598 -64.498 1.00 95.62 100 VAL A N 1
ATOM 849 C CA . VAL A 1 100 ? 50.612 7.302 -63.867 1.00 95.62 100 VAL A CA 1
ATOM 850 C C . VAL A 1 100 ? 51.361 7.136 -62.544 1.00 95.62 100 VAL A C 1
ATOM 852 O O . VAL A 1 100 ? 50.770 6.680 -61.568 1.00 95.62 100 VAL A O 1
ATOM 855 N N . TYR A 1 101 ? 52.641 7.514 -62.491 1.00 96.81 101 TYR A N 1
ATOM 856 C CA . TYR A 1 101 ? 53.419 7.476 -61.251 1.00 96.81 101 TYR A CA 1
ATOM 857 C C . TYR A 1 101 ? 52.833 8.409 -60.185 1.00 96.81 101 TYR A C 1
ATOM 859 O O . TYR A 1 101 ? 52.681 8.003 -59.037 1.00 96.81 101 TYR A O 1
ATOM 867 N N . GLU A 1 102 ? 52.467 9.631 -60.567 1.00 96.19 102 GLU A N 1
ATOM 868 C CA . GLU A 1 102 ? 51.858 10.615 -59.675 1.00 96.19 102 GLU A CA 1
ATOM 869 C C . GLU A 1 102 ? 50.508 10.125 -59.142 1.00 96.19 102 GLU A C 1
ATOM 871 O O . GLU A 1 102 ? 50.290 10.137 -57.934 1.00 96.19 102 GLU A O 1
ATOM 876 N N . HIS A 1 103 ? 49.635 9.595 -60.007 1.00 95.88 103 HIS A N 1
ATOM 877 C CA . HIS A 1 103 ? 48.377 8.989 -59.573 1.00 95.88 103 HIS A CA 1
ATOM 878 C C . HIS A 1 103 ? 48.600 7.826 -58.609 1.00 95.88 103 HIS A C 1
ATOM 880 O O . HIS A 1 103 ? 47.933 7.763 -57.581 1.00 95.88 103 HIS A O 1
ATOM 886 N N . HIS A 1 104 ? 49.543 6.930 -58.905 1.00 95.38 104 HIS A N 1
ATOM 887 C CA . HIS A 1 104 ? 49.817 5.788 -58.039 1.00 95.38 104 HIS A CA 1
ATOM 888 C C . HIS A 1 104 ? 50.391 6.215 -56.682 1.00 95.38 104 HIS A C 1
ATOM 890 O O . HIS A 1 104 ? 50.010 5.668 -55.649 1.00 95.38 104 HIS A O 1
ATOM 896 N N . LYS A 1 105 ? 51.267 7.226 -56.674 1.00 97.00 105 LYS A N 1
ATOM 897 C CA . LYS A 1 105 ? 51.799 7.831 -55.453 1.00 97.00 105 LYS A CA 1
ATOM 898 C C . LYS A 1 105 ? 50.681 8.470 -54.624 1.00 97.00 105 LYS A C 1
ATOM 900 O O . LYS A 1 105 ? 50.549 8.138 -53.451 1.00 97.00 105 LYS A O 1
ATOM 905 N N . ASN A 1 106 ? 49.857 9.322 -55.234 1.00 96.12 106 ASN A N 1
ATOM 906 C CA . ASN A 1 106 ? 48.756 10.004 -54.551 1.00 96.12 106 ASN A CA 1
ATOM 907 C C . ASN A 1 106 ? 47.726 9.001 -54.013 1.00 96.12 106 ASN A C 1
ATOM 909 O O . ASN A 1 106 ? 47.206 9.170 -52.917 1.00 96.12 106 ASN A O 1
ATOM 913 N N . GLU A 1 107 ? 47.445 7.930 -54.759 1.00 95.81 107 GLU A N 1
ATOM 914 C CA . GLU A 1 107 ? 46.565 6.856 -54.302 1.00 95.81 107 GLU A CA 1
ATOM 915 C C . GLU A 1 107 ? 47.158 6.109 -53.097 1.00 95.81 107 GLU A C 1
ATOM 917 O O . GLU A 1 107 ? 46.434 5.793 -52.153 1.00 95.81 107 GLU A O 1
ATOM 922 N N . ALA A 1 108 ? 48.467 5.841 -53.096 1.00 95.31 108 ALA A N 1
ATOM 923 C CA . ALA A 1 108 ? 49.146 5.215 -51.966 1.00 95.31 108 ALA A CA 1
ATOM 924 C C . ALA A 1 108 ? 49.140 6.111 -50.715 1.00 95.31 108 ALA A C 1
ATOM 926 O O . ALA A 1 108 ? 48.845 5.617 -49.627 1.00 95.31 108 ALA A O 1
ATOM 927 N N . GLU A 1 109 ? 49.405 7.411 -50.872 1.00 96.06 109 GLU A N 1
ATOM 928 C CA . GLU A 1 109 ? 49.336 8.404 -49.789 1.00 96.06 109 GLU A CA 1
ATOM 929 C C . GLU A 1 109 ? 47.912 8.504 -49.226 1.00 96.06 109 GLU A C 1
ATOM 931 O O . GLU A 1 109 ? 47.718 8.332 -48.026 1.00 96.06 109 GLU A O 1
ATOM 936 N N . LEU A 1 110 ? 46.893 8.632 -50.085 1.00 95.88 110 LEU A N 1
ATOM 937 C CA . LEU A 1 110 ? 45.493 8.697 -49.656 1.00 95.88 110 LEU A CA 1
ATOM 938 C C . LEU A 1 110 ? 45.053 7.429 -48.907 1.00 95.88 110 LEU A C 1
ATOM 940 O O . LEU A 1 110 ? 44.316 7.504 -47.923 1.00 95.88 110 LEU A O 1
ATOM 944 N N . ARG A 1 111 ? 45.497 6.247 -49.355 1.00 95.62 111 ARG A N 1
ATOM 945 C CA . ARG A 1 111 ? 45.230 4.987 -48.643 1.00 95.62 111 ARG A CA 1
ATOM 946 C C . ARG A 1 111 ? 45.917 4.956 -47.279 1.00 95.62 111 ARG A C 1
ATOM 948 O O . ARG A 1 111 ? 45.298 4.496 -46.323 1.00 95.62 111 ARG A O 1
ATOM 955 N N . ALA A 1 112 ? 47.162 5.423 -47.183 1.00 95.44 112 ALA A N 1
ATOM 956 C CA . ALA A 1 112 ? 47.891 5.485 -45.919 1.00 95.44 112 ALA A CA 1
ATOM 957 C C . ALA A 1 112 ? 47.217 6.450 -44.931 1.00 95.44 112 ALA A C 1
ATOM 959 O O . ALA A 1 112 ? 46.948 6.063 -43.794 1.00 95.44 112 ALA A O 1
ATOM 960 N N . ASP A 1 113 ? 46.849 7.649 -45.386 1.00 95.56 113 ASP A N 1
ATOM 961 C CA . ASP A 1 113 ? 46.129 8.643 -44.584 1.00 95.56 113 ASP A CA 1
ATOM 962 C C . ASP A 1 113 ? 44.761 8.119 -44.134 1.00 95.56 113 ASP A C 1
ATOM 964 O O . ASP A 1 113 ? 44.388 8.252 -42.967 1.00 95.56 113 ASP A O 1
ATOM 968 N N . GLY A 1 114 ? 44.032 7.443 -45.030 1.00 94.94 114 GLY A N 1
ATOM 969 C CA . GLY A 1 114 ? 42.764 6.794 -44.704 1.00 94.94 114 GLY A CA 1
ATOM 970 C C . GLY A 1 114 ? 42.909 5.705 -43.636 1.00 94.94 114 GLY A C 1
ATOM 971 O O . GLY A 1 114 ? 42.096 5.634 -42.716 1.00 94.94 114 GLY A O 1
ATOM 972 N N . MET A 1 115 ? 43.962 4.882 -43.710 1.00 95.62 115 MET A N 1
ATOM 973 C CA . MET A 1 115 ? 44.252 3.862 -42.693 1.00 95.62 115 MET A CA 1
ATOM 974 C C . MET A 1 115 ? 44.635 4.478 -41.344 1.00 95.62 115 MET A C 1
ATOM 976 O O . MET A 1 115 ? 44.170 4.001 -40.309 1.00 95.62 115 MET A O 1
ATOM 980 N N . LEU A 1 116 ? 45.453 5.533 -41.340 1.00 96.44 116 LEU A N 1
ATOM 981 C CA . LEU A 1 116 ? 45.831 6.242 -40.115 1.00 96.44 116 LEU A CA 1
ATOM 982 C C . LEU A 1 116 ? 44.617 6.900 -39.458 1.00 96.44 116 LEU A C 1
ATOM 984 O O . LEU A 1 116 ? 44.410 6.731 -38.259 1.00 96.44 116 LEU A O 1
ATOM 988 N N . SER A 1 117 ? 43.779 7.584 -40.239 1.00 95.94 117 SER A N 1
ATOM 989 C CA . SER A 1 117 ? 42.545 8.199 -39.743 1.00 95.94 117 SER A CA 1
ATOM 990 C C . SER A 1 117 ? 41.584 7.161 -39.157 1.00 95.94 117 SER A C 1
ATOM 992 O O . SER A 1 117 ? 41.046 7.373 -38.070 1.00 95.94 117 SER A O 1
ATOM 994 N N . LEU A 1 118 ? 41.421 6.010 -39.822 1.00 95.81 118 LEU A N 1
ATOM 995 C CA . LEU A 1 118 ? 40.600 4.915 -39.307 1.00 95.81 118 LEU A CA 1
ATOM 996 C C . LEU A 1 118 ? 41.148 4.375 -37.982 1.00 95.81 118 LEU A C 1
ATOM 998 O O . LEU A 1 118 ? 40.374 4.132 -37.060 1.00 95.81 118 LEU A O 1
ATOM 1002 N N . LYS A 1 119 ? 42.470 4.212 -37.876 1.00 97.06 119 LYS A N 1
ATOM 1003 C CA . LYS A 1 119 ? 43.116 3.703 -36.665 1.00 97.06 119 LYS A CA 1
ATOM 1004 C C . LYS A 1 119 ? 42.975 4.663 -35.484 1.00 97.06 119 LYS A C 1
ATOM 1006 O O . LYS A 1 119 ? 42.623 4.216 -34.401 1.00 97.06 119 LYS A O 1
ATOM 1011 N N . ILE A 1 120 ? 43.174 5.964 -35.703 1.00 96.38 120 ILE A N 1
ATOM 1012 C CA . ILE A 1 120 ? 42.955 6.990 -34.669 1.00 96.38 120 ILE A CA 1
ATOM 1013 C C . ILE A 1 120 ? 41.502 6.949 -34.192 1.00 96.38 120 ILE A C 1
ATOM 1015 O O . ILE A 1 120 ? 41.246 6.885 -32.996 1.00 96.38 120 ILE A O 1
ATOM 1019 N N . SER A 1 121 ? 40.544 6.895 -35.123 1.00 94.50 121 SER A N 1
ATOM 1020 C CA . SER A 1 121 ? 39.130 6.808 -34.758 1.00 94.50 121 SER A CA 1
ATOM 1021 C C . SER A 1 121 ? 38.806 5.534 -33.971 1.00 94.50 121 SER A C 1
ATOM 1023 O O . SER A 1 121 ? 37.988 5.595 -33.060 1.00 94.50 121 SER A O 1
ATOM 1025 N N . GLN A 1 122 ? 39.418 4.393 -34.307 1.00 95.81 122 GLN A N 1
ATOM 1026 C CA . GLN A 1 122 ? 39.264 3.147 -33.548 1.00 95.81 122 GLN A CA 1
ATOM 1027 C C . GLN A 1 122 ? 39.821 3.279 -32.127 1.00 95.81 122 GLN A C 1
ATOM 1029 O O . GLN A 1 122 ? 39.122 2.947 -31.177 1.00 95.81 122 GLN A O 1
ATOM 1034 N N . GLU A 1 123 ? 41.031 3.819 -31.973 1.00 96.88 123 GLU A N 1
ATOM 1035 C CA . GLU A 1 123 ? 41.651 4.040 -30.661 1.00 96.88 123 GLU A CA 1
ATOM 1036 C C . GLU A 1 123 ? 40.820 5.000 -29.788 1.00 96.88 123 GLU A C 1
ATOM 1038 O O . GLU A 1 123 ? 40.652 4.748 -28.593 1.00 96.88 123 GLU A O 1
ATOM 1043 N N . ASP A 1 124 ? 40.240 6.052 -30.374 1.00 96.25 124 ASP A N 1
ATOM 1044 C CA . ASP A 1 124 ? 39.331 6.971 -29.676 1.00 96.25 124 ASP A CA 1
ATOM 1045 C C . ASP A 1 124 ? 38.045 6.267 -29.214 1.00 96.25 124 ASP A C 1
ATOM 1047 O O . ASP A 1 124 ? 37.581 6.486 -28.089 1.00 96.25 124 ASP A O 1
ATOM 1051 N N . PHE A 1 125 ? 37.462 5.405 -30.055 1.00 95.56 125 PHE A N 1
ATOM 1052 C CA . PHE A 1 125 ? 36.282 4.622 -29.680 1.00 95.56 125 PHE A CA 1
ATOM 1053 C C . PHE A 1 125 ? 36.589 3.632 -28.553 1.00 95.56 125 PHE A C 1
ATOM 1055 O O . PHE A 1 125 ? 35.821 3.569 -27.592 1.00 95.56 125 PHE A O 1
ATOM 1062 N N . ASP A 1 126 ? 37.720 2.928 -28.614 1.00 96.62 126 ASP A N 1
ATOM 1063 C CA . ASP A 1 126 ? 38.143 1.987 -27.572 1.00 96.62 126 ASP A CA 1
ATOM 1064 C C . ASP A 1 126 ? 38.363 2.706 -26.224 1.00 96.62 126 ASP A C 1
ATOM 1066 O O . ASP A 1 126 ? 37.974 2.220 -25.155 1.00 96.62 126 ASP A O 1
ATOM 1070 N N . GLN A 1 127 ? 38.936 3.913 -26.250 1.00 97.06 127 GLN A N 1
ATOM 1071 C CA . GLN A 1 127 ? 39.093 4.748 -25.054 1.00 97.06 127 GLN A CA 1
ATOM 1072 C C . GLN A 1 127 ? 37.744 5.193 -24.475 1.00 97.06 127 GLN A C 1
ATOM 1074 O O . GLN A 1 127 ? 37.537 5.132 -23.261 1.00 97.06 127 GLN A O 1
ATOM 1079 N N . GLN A 1 128 ? 36.801 5.608 -25.321 1.00 96.19 128 GLN A N 1
ATOM 1080 C CA . GLN A 1 128 ? 35.459 5.973 -24.866 1.00 96.19 128 GLN A CA 1
ATOM 1081 C C . GLN A 1 128 ? 34.707 4.767 -24.295 1.00 96.19 128 GLN A C 1
ATOM 1083 O O . GLN A 1 128 ? 34.075 4.879 -23.245 1.00 96.19 128 GLN A O 1
ATOM 1088 N N . GLU A 1 129 ? 34.799 3.602 -24.938 1.00 95.38 129 GLU A N 1
ATOM 1089 C CA . GLU A 1 129 ? 34.164 2.375 -24.459 1.00 95.38 129 GLU A CA 1
ATOM 1090 C C . GLU A 1 129 ? 34.717 1.964 -23.090 1.00 95.38 129 GLU A C 1
ATOM 1092 O O . GLU A 1 129 ? 33.950 1.700 -22.160 1.00 95.38 129 GLU A O 1
ATOM 1097 N N . THR A 1 130 ? 36.041 1.970 -22.924 1.00 96.81 130 THR A N 1
ATOM 1098 C CA . THR A 1 130 ? 36.676 1.641 -21.640 1.00 96.81 130 THR A CA 1
ATOM 1099 C C . THR A 1 130 ? 36.291 2.623 -20.531 1.00 96.81 130 THR A C 1
ATOM 1101 O O . THR A 1 130 ? 35.959 2.179 -19.428 1.00 96.81 130 THR A O 1
ATOM 1104 N N . ALA A 1 131 ? 36.236 3.928 -20.815 1.00 96.81 131 ALA A N 1
ATOM 1105 C CA . ALA A 1 131 ? 35.758 4.933 -19.864 1.00 96.81 131 ALA A CA 1
ATOM 1106 C C . ALA A 1 131 ? 34.297 4.682 -19.450 1.00 96.81 131 ALA A C 1
ATOM 1108 O O . ALA A 1 131 ? 33.987 4.628 -18.257 1.00 96.81 131 ALA A O 1
ATOM 1109 N N . LEU A 1 132 ? 33.410 4.420 -20.416 1.00 96.31 132 LEU A N 1
ATOM 1110 C CA . LEU A 1 132 ? 32.002 4.112 -20.150 1.00 96.31 132 LEU A CA 1
ATOM 1111 C C . LEU A 1 132 ? 31.826 2.825 -19.333 1.00 96.31 132 LEU A C 1
ATOM 1113 O O . LEU A 1 132 ? 30.939 2.747 -18.478 1.00 96.31 132 LEU A O 1
ATOM 1117 N N . LEU A 1 133 ? 32.658 1.805 -19.560 1.00 97.00 133 LEU A N 1
ATOM 1118 C CA . LEU A 1 133 ? 32.636 0.568 -18.775 1.00 97.00 133 LEU A CA 1
ATOM 1119 C C . LEU A 1 133 ? 33.055 0.804 -17.318 1.00 97.00 133 LEU A C 1
ATOM 1121 O O . LEU A 1 133 ? 32.437 0.235 -16.410 1.00 97.00 133 LEU A O 1
ATOM 1125 N N . ILE A 1 134 ? 34.058 1.655 -17.087 1.00 97.81 134 ILE A N 1
ATOM 1126 C CA . ILE A 1 134 ? 34.491 2.057 -15.743 1.00 97.81 134 ILE A CA 1
ATOM 1127 C C . ILE A 1 134 ? 33.381 2.852 -15.046 1.00 97.81 134 ILE A C 1
ATOM 1129 O O . ILE A 1 134 ? 32.994 2.505 -13.929 1.00 97.81 134 ILE A O 1
ATOM 1133 N N . ASP A 1 135 ? 32.793 3.842 -15.718 1.00 96.62 135 ASP A N 1
ATOM 1134 C CA . ASP A 1 135 ? 31.697 4.644 -15.165 1.00 96.62 135 ASP A CA 1
ATOM 1135 C C . ASP A 1 135 ? 30.476 3.788 -14.832 1.00 96.62 135 ASP A C 1
ATOM 1137 O O . ASP A 1 135 ? 29.900 3.902 -13.747 1.00 96.62 135 ASP A O 1
ATOM 1141 N N . LYS A 1 136 ? 30.118 2.847 -15.711 1.00 96.75 136 LYS A N 1
ATOM 1142 C CA . LYS A 1 136 ? 29.053 1.870 -15.460 1.00 96.75 136 LYS A CA 1
ATOM 1143 C C . LYS A 1 136 ? 29.330 1.033 -14.212 1.00 96.75 136 LYS A C 1
ATOM 1145 O O . LYS A 1 136 ? 28.394 0.743 -13.464 1.00 96.75 136 LYS A O 1
ATOM 1150 N N . LYS A 1 137 ? 30.578 0.611 -13.985 1.00 97.06 137 LYS A N 1
ATOM 1151 C CA . LYS A 1 137 ? 30.962 -0.142 -12.783 1.00 97.06 137 LYS A CA 1
ATOM 1152 C C . LYS A 1 137 ? 30.849 0.733 -11.530 1.00 97.06 137 LYS A C 1
ATOM 1154 O O . LYS A 1 137 ? 30.181 0.326 -10.584 1.00 97.06 137 LYS A O 1
ATOM 1159 N N . ASN A 1 138 ? 31.391 1.947 -11.567 1.00 96.94 138 ASN A N 1
ATOM 1160 C CA . ASN A 1 138 ? 31.340 2.899 -10.455 1.00 96.94 138 ASN A CA 1
ATOM 1161 C C . ASN A 1 138 ? 29.896 3.268 -10.077 1.00 96.94 138 ASN A C 1
ATOM 1163 O O . ASN A 1 138 ? 29.550 3.335 -8.900 1.00 96.94 138 ASN A O 1
ATOM 1167 N N . LEU A 1 139 ? 29.024 3.477 -11.069 1.00 95.62 139 LEU A N 1
ATOM 1168 C CA . LEU A 1 139 ? 27.604 3.756 -10.840 1.00 95.62 139 LEU A CA 1
ATOM 1169 C C . LEU A 1 139 ? 26.881 2.569 -10.195 1.00 95.62 139 LEU A C 1
ATOM 1171 O O . LEU A 1 139 ? 26.043 2.772 -9.320 1.00 95.62 139 LEU A O 1
ATOM 1175 N N . LYS A 1 140 ? 27.214 1.332 -10.585 1.00 96.06 140 LYS A N 1
ATOM 1176 C CA . LYS A 1 140 ? 26.664 0.133 -9.936 1.00 96.06 140 LYS A CA 1
ATOM 1177 C C . LYS A 1 140 ? 27.111 0.012 -8.483 1.00 96.06 140 LYS A C 1
ATOM 1179 O O . LYS A 1 140 ? 26.286 -0.321 -7.641 1.00 96.06 140 LYS A O 1
ATOM 1184 N N . GLU A 1 141 ? 28.379 0.285 -8.191 1.00 96.81 141 GLU A N 1
ATOM 1185 C CA . GLU A 1 141 ? 28.901 0.257 -6.820 1.00 96.81 141 GLU A CA 1
ATOM 1186 C C . GLU A 1 141 ? 28.202 1.304 -5.942 1.00 96.81 141 GLU A C 1
ATOM 1188 O O . GLU A 1 141 ? 27.664 0.946 -4.896 1.00 96.81 141 GLU A O 1
ATOM 1193 N N . LYS A 1 142 ? 28.073 2.549 -6.423 1.00 96.69 142 LYS A N 1
ATOM 1194 C CA . LYS A 1 142 ? 27.325 3.611 -5.724 1.00 96.69 142 LYS A CA 1
ATOM 1195 C C . LYS A 1 142 ? 25.859 3.253 -5.489 1.00 96.69 142 LYS A C 1
ATOM 1197 O O . LYS A 1 142 ? 25.325 3.530 -4.422 1.00 96.69 142 LYS A O 1
ATOM 1202 N N . LEU A 1 143 ? 25.203 2.628 -6.469 1.00 95.38 143 LEU A N 1
ATOM 1203 C CA . LEU A 1 143 ? 23.814 2.194 -6.323 1.00 95.38 143 LEU A CA 1
ATOM 1204 C C . LEU A 1 143 ? 23.669 1.144 -5.213 1.00 95.38 143 LEU A C 1
ATOM 1206 O O . LEU A 1 143 ? 22.737 1.219 -4.417 1.00 95.38 143 LEU A O 1
ATOM 1210 N N . VAL A 1 144 ? 24.585 0.174 -5.151 1.00 96.94 144 VAL A N 1
ATOM 1211 C CA . VAL A 1 144 ? 24.582 -0.861 -4.105 1.00 96.94 144 VAL A CA 1
ATOM 1212 C C . VAL A 1 144 ? 24.864 -0.253 -2.730 1.00 96.94 144 VAL A C 1
ATOM 1214 O O . VAL A 1 144 ? 24.220 -0.631 -1.752 1.00 96.94 144 VAL A O 1
ATOM 1217 N N . GLU A 1 145 ? 25.786 0.704 -2.648 1.00 96.44 145 GLU A N 1
ATOM 1218 C CA . GLU A 1 145 ? 26.102 1.419 -1.409 1.00 96.44 145 GLU A CA 1
ATOM 1219 C C . GLU A 1 145 ? 24.890 2.203 -0.887 1.00 96.44 145 GLU A C 1
ATOM 1221 O O . GLU A 1 145 ? 24.467 1.980 0.247 1.00 96.44 145 GLU A O 1
ATOM 1226 N N . GLN A 1 146 ? 24.229 2.987 -1.745 1.00 95.12 146 GLN A N 1
ATOM 1227 C CA . GLN A 1 146 ? 22.993 3.700 -1.399 1.00 95.12 146 GLN A CA 1
ATOM 1228 C C . GLN A 1 146 ? 21.871 2.749 -0.970 1.00 95.12 146 GLN A C 1
ATOM 1230 O O . GLN A 1 146 ? 21.164 3.005 0.003 1.00 95.12 146 GLN A O 1
ATOM 1235 N N . GLN A 1 147 ? 21.706 1.613 -1.656 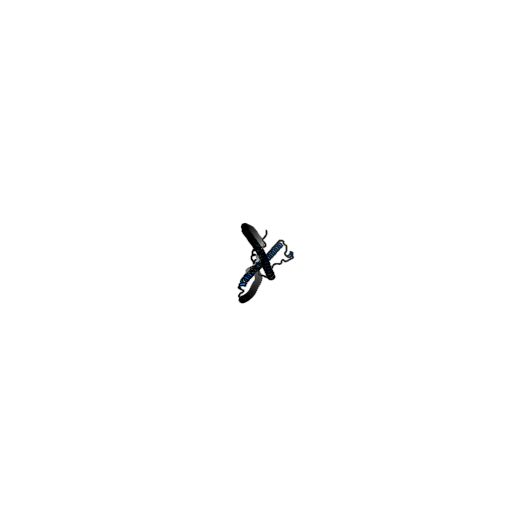1.00 94.44 147 GLN A N 1
ATOM 1236 C CA . GLN A 1 147 ? 20.724 0.601 -1.259 1.00 94.44 147 GLN A CA 1
ATOM 1237 C C . GLN A 1 147 ? 21.006 0.045 0.141 1.00 94.44 147 GLN A C 1
ATOM 1239 O O . GLN A 1 147 ? 20.068 -0.163 0.914 1.00 94.44 147 GLN A O 1
ATOM 1244 N N . LYS A 1 148 ? 22.279 -0.176 0.483 1.00 96.44 148 LYS A N 1
ATOM 1245 C CA . LYS A 1 148 ? 22.683 -0.663 1.803 1.00 96.44 148 LYS A CA 1
ATOM 1246 C C . LYS A 1 148 ? 22.444 0.390 2.887 1.00 96.44 148 LYS A C 1
ATOM 1248 O O . LYS A 1 148 ? 21.867 0.056 3.919 1.00 96.44 148 LYS A O 1
ATOM 1253 N N . GLU A 1 149 ? 22.804 1.646 2.632 1.00 96.38 149 GLU A N 1
ATOM 1254 C CA . GLU A 1 149 ? 22.514 2.768 3.535 1.00 96.38 149 GLU A CA 1
ATOM 1255 C C . GLU A 1 149 ? 21.008 2.901 3.783 1.00 96.38 149 GLU A C 1
ATOM 1257 O O . GLU A 1 149 ? 20.559 2.979 4.927 1.00 96.38 149 GLU A O 1
ATOM 1262 N N . HIS A 1 150 ? 20.191 2.838 2.729 1.00 93.69 150 HIS A N 1
ATOM 1263 C CA . HIS A 1 150 ? 18.737 2.873 2.865 1.00 93.69 150 HIS A CA 1
ATOM 1264 C C . HIS A 1 150 ? 18.206 1.695 3.693 1.00 93.69 150 HIS A C 1
ATOM 1266 O O . HIS A 1 150 ? 17.389 1.900 4.591 1.00 93.69 150 HIS A O 1
ATOM 1272 N N . GLN A 1 151 ? 18.698 0.473 3.473 1.00 95.81 151 GLN A N 1
ATOM 1273 C CA . GLN A 1 151 ? 18.318 -0.678 4.301 1.00 95.81 151 GLN A CA 1
ATOM 1274 C C . GLN A 1 151 ? 18.689 -0.485 5.777 1.00 95.81 151 GLN A C 1
ATOM 1276 O O . GLN A 1 151 ? 17.908 -0.846 6.659 1.00 95.81 151 GLN A O 1
ATOM 1281 N N . GLU A 1 152 ? 19.845 0.111 6.058 1.00 96.56 152 GLU A N 1
ATOM 1282 C CA . GLU A 1 152 ? 20.294 0.396 7.419 1.00 96.56 152 GLU A CA 1
ATOM 1283 C C . GLU A 1 152 ? 19.434 1.475 8.091 1.00 96.56 152 GLU A C 1
ATOM 1285 O O . GLU A 1 152 ? 19.011 1.300 9.235 1.00 96.56 152 GLU A O 1
ATOM 1290 N N . THR A 1 153 ? 19.059 2.535 7.366 1.00 95.88 153 THR A N 1
ATOM 1291 C CA . THR A 1 153 ? 18.120 3.549 7.883 1.00 95.88 153 THR A CA 1
ATOM 1292 C C . THR A 1 153 ? 16.749 2.957 8.214 1.00 95.88 153 THR A C 1
ATOM 1294 O O . THR A 1 153 ? 16.217 3.230 9.290 1.00 95.88 153 THR A O 1
ATOM 1297 N N . ILE A 1 154 ? 16.203 2.086 7.355 1.00 95.81 154 ILE A N 1
ATOM 1298 C CA . ILE A 1 154 ? 14.936 1.382 7.609 1.00 95.81 154 ILE A CA 1
ATOM 1299 C C . ILE A 1 154 ? 15.061 0.486 8.844 1.00 95.81 154 ILE A C 1
ATOM 1301 O O . ILE A 1 154 ? 14.173 0.477 9.696 1.00 95.81 154 ILE A O 1
ATOM 1305 N N . ARG A 1 155 ? 16.169 -0.252 8.976 1.00 96.56 155 ARG A N 1
ATOM 1306 C CA . ARG A 1 155 ? 16.411 -1.118 10.135 1.00 96.56 155 ARG A CA 1
ATOM 1307 C C . ARG A 1 155 ? 16.471 -0.313 11.433 1.00 96.56 155 ARG A C 1
ATOM 1309 O O . ARG A 1 155 ? 15.840 -0.708 12.411 1.00 96.56 155 ARG A O 1
ATOM 1316 N N . ASN A 1 156 ? 17.167 0.822 11.423 1.00 96.31 156 ASN A N 1
ATOM 1317 C CA . ASN A 1 156 ? 17.270 1.715 12.574 1.00 96.31 156 ASN A CA 1
ATOM 1318 C C . ASN A 1 156 ? 15.916 2.337 12.942 1.00 96.31 156 ASN A C 1
ATOM 1320 O O . ASN A 1 156 ? 15.582 2.405 14.122 1.00 96.31 156 ASN A O 1
ATOM 1324 N N . LEU A 1 157 ? 15.113 2.746 11.954 1.00 95.88 157 LEU A N 1
ATOM 1325 C CA . LEU A 1 157 ? 13.754 3.243 12.187 1.00 95.88 157 LEU A CA 1
ATOM 1326 C C . LEU A 1 157 ? 12.859 2.166 12.805 1.00 95.88 157 LEU A C 1
ATOM 1328 O O . LEU A 1 157 ? 12.203 2.426 13.808 1.00 95.88 157 LEU A O 1
ATOM 1332 N N . ASN A 1 158 ? 12.877 0.947 12.264 1.00 95.81 158 ASN A N 1
ATOM 1333 C CA . ASN A 1 158 ? 12.097 -0.167 12.807 1.00 95.81 158 ASN A CA 1
ATOM 1334 C C . ASN A 1 158 ? 12.497 -0.508 14.249 1.00 95.81 158 ASN A C 1
ATOM 1336 O O . ASN A 1 158 ? 11.631 -0.834 15.058 1.00 95.81 158 ASN A O 1
ATOM 1340 N N . MET A 1 159 ? 13.789 -0.418 14.579 1.00 96.81 159 MET A N 1
ATOM 1341 C CA . MET A 1 159 ? 14.269 -0.645 15.942 1.00 96.81 159 MET A CA 1
ATOM 1342 C C . MET A 1 159 ? 13.740 0.426 16.902 1.00 96.81 159 MET A C 1
ATOM 1344 O O . MET A 1 159 ? 13.146 0.072 17.916 1.00 96.81 159 MET A O 1
ATOM 1348 N N . LYS A 1 160 ? 13.830 1.711 16.528 1.00 96.75 160 LYS A N 1
ATOM 1349 C CA . LYS A 1 160 ? 13.263 2.822 17.314 1.00 96.75 160 LYS A CA 1
ATOM 1350 C C . LYS A 1 160 ? 11.753 2.691 17.504 1.00 96.75 160 LYS A C 1
ATOM 1352 O O . LYS A 1 160 ? 11.268 2.806 18.621 1.00 96.75 160 LYS A O 1
ATOM 1357 N N . PHE A 1 161 ? 11.012 2.368 16.443 1.00 94.88 161 PHE A N 1
ATOM 1358 C CA . PHE A 1 161 ? 9.570 2.135 16.552 1.00 94.88 161 PHE A CA 1
ATOM 1359 C C . PHE A 1 161 ? 9.241 0.960 17.478 1.00 94.88 161 PHE A C 1
ATOM 1361 O O . PHE A 1 161 ? 8.267 1.022 18.224 1.00 94.88 161 PHE A O 1
ATOM 1368 N N . SER A 1 162 ? 10.039 -0.111 17.454 1.00 95.62 162 SER A N 1
ATOM 1369 C CA . SER A 1 162 ? 9.857 -1.241 18.368 1.00 95.62 162 SER A CA 1
ATOM 1370 C C . SER A 1 162 ? 10.133 -0.857 19.824 1.00 95.62 162 SER A C 1
ATOM 1372 O O . SER A 1 162 ? 9.426 -1.333 20.713 1.00 95.62 162 SER A O 1
ATOM 1374 N N . GLU A 1 163 ? 11.141 -0.020 20.073 1.00 97.19 163 GLU A N 1
ATOM 1375 C CA . GLU A 1 163 ? 11.465 0.509 21.403 1.00 97.19 163 GLU A CA 1
ATOM 1376 C C . GLU A 1 163 ? 10.330 1.399 21.929 1.00 97.19 163 GLU A C 1
ATOM 1378 O O . GLU A 1 163 ? 9.783 1.112 22.993 1.00 97.19 163 GLU A O 1
ATOM 1383 N N . GLU A 1 164 ? 9.892 2.389 21.145 1.00 96.81 164 GLU A N 1
ATOM 1384 C CA . GLU A 1 164 ? 8.781 3.288 21.496 1.00 96.81 164 GLU A CA 1
ATOM 1385 C C . GLU A 1 164 ? 7.474 2.518 21.741 1.00 96.81 164 GLU A C 1
ATOM 1387 O O . GLU A 1 164 ? 6.743 2.790 22.695 1.00 96.81 164 GLU A O 1
ATOM 1392 N N . LEU A 1 165 ? 7.180 1.505 20.915 1.00 96.50 165 LEU A N 1
ATOM 1393 C CA . LEU A 1 165 ? 6.001 0.659 21.092 1.00 96.50 165 LEU A CA 1
ATOM 1394 C C . LEU A 1 165 ? 6.083 -0.170 22.381 1.00 96.50 165 LEU A C 1
ATOM 1396 O O . LEU A 1 165 ? 5.070 -0.354 23.059 1.00 96.50 165 LEU A O 1
ATOM 1400 N N . SER A 1 166 ? 7.268 -0.685 22.717 1.00 96.75 166 SER A N 1
ATOM 1401 C CA . SER A 1 166 ? 7.492 -1.434 23.956 1.00 96.75 166 SER A CA 1
ATOM 1402 C C . SER A 1 166 ? 7.345 -0.537 25.184 1.00 96.75 166 SER A C 1
ATOM 1404 O O . SER A 1 166 ? 6.691 -0.928 26.150 1.00 96.75 166 SER A O 1
ATOM 1406 N N . GLU A 1 167 ? 7.896 0.675 25.138 1.00 97.75 167 GLU A N 1
ATOM 1407 C CA . GLU A 1 167 ? 7.767 1.663 26.209 1.00 97.75 167 GLU A CA 1
ATOM 1408 C C . GLU A 1 167 ? 6.305 2.083 26.403 1.00 97.75 167 GLU A C 1
ATOM 1410 O O . GLU A 1 167 ? 5.791 2.062 27.523 1.00 97.75 167 GLU A O 1
ATOM 1415 N N . ALA A 1 168 ? 5.586 2.370 25.313 1.00 96.06 168 ALA A N 1
ATOM 1416 C CA . ALA A 1 168 ? 4.164 2.692 25.365 1.00 96.06 168 ALA A CA 1
ATOM 1417 C C . ALA A 1 168 ? 3.345 1.551 25.988 1.00 96.06 168 ALA A C 1
ATOM 1419 O O . ALA A 1 168 ? 2.528 1.800 26.875 1.00 96.06 168 ALA A O 1
ATOM 1420 N N . ARG A 1 169 ? 3.587 0.296 25.580 1.00 96.44 169 ARG A N 1
ATOM 1421 C CA . ARG A 1 169 ? 2.928 -0.885 26.168 1.00 96.44 169 ARG A CA 1
ATOM 1422 C C . ARG A 1 169 ? 3.211 -1.012 27.661 1.00 96.44 169 ARG A C 1
ATOM 1424 O O . ARG A 1 169 ? 2.267 -1.180 28.425 1.00 96.44 169 ARG A O 1
ATOM 1431 N N . SER A 1 170 ? 4.471 -0.869 28.070 1.00 97.50 170 SER A N 1
ATOM 1432 C CA . SER A 1 170 ? 4.863 -0.910 29.483 1.00 97.50 170 SER A CA 1
ATOM 1433 C C . SER A 1 170 ? 4.162 0.182 30.296 1.00 97.50 170 SER A C 1
ATOM 1435 O O . SER A 1 170 ? 3.661 -0.077 31.388 1.00 97.50 170 SER A O 1
ATOM 1437 N N . ASN A 1 171 ? 4.066 1.398 29.752 1.00 97.25 171 ASN A N 1
ATOM 1438 C CA . ASN A 1 171 ? 3.378 2.513 30.400 1.00 97.25 171 ASN A CA 1
ATOM 1439 C C . ASN A 1 171 ? 1.870 2.266 30.537 1.00 97.25 171 ASN A C 1
ATOM 1441 O O . ASN A 1 171 ? 1.287 2.583 31.575 1.00 97.25 171 ASN A O 1
ATOM 1445 N N . PHE A 1 172 ? 1.227 1.694 29.515 1.00 96.00 172 PHE A N 1
ATOM 1446 C CA . PHE A 1 172 ? -0.187 1.321 29.590 1.00 96.00 172 PHE A CA 1
ATOM 1447 C C . PHE A 1 172 ? -0.434 0.208 30.606 1.00 96.00 172 PHE A C 1
ATOM 1449 O O . PHE A 1 172 ? -1.377 0.309 31.386 1.00 96.00 172 PHE A O 1
ATOM 1456 N N . GLU A 1 173 ? 0.418 -0.814 30.632 1.00 96.44 173 GLU A N 1
ATOM 1457 C CA . GLU A 1 173 ? 0.302 -1.920 31.580 1.00 96.44 173 GLU A CA 1
ATOM 1458 C C . GLU A 1 173 ? 0.495 -1.446 33.026 1.00 96.44 173 GLU A C 1
ATOM 1460 O O . GLU A 1 173 ? -0.282 -1.809 33.905 1.00 96.44 173 GLU A O 1
ATOM 1465 N N . MET A 1 174 ? 1.470 -0.567 33.269 1.00 97.25 174 MET A N 1
ATOM 1466 C CA . MET A 1 174 ? 1.676 0.049 34.580 1.00 97.25 174 MET A CA 1
ATOM 1467 C C . MET A 1 174 ? 0.453 0.862 35.020 1.00 97.25 174 MET A C 1
ATOM 1469 O O . MET A 1 174 ? -0.046 0.657 36.122 1.00 97.25 174 MET A O 1
ATOM 1473 N N . ARG A 1 175 ? -0.087 1.725 34.147 1.00 96.50 175 ARG A N 1
ATOM 1474 C CA . ARG A 1 175 ? -1.294 2.512 34.454 1.00 96.50 175 ARG A CA 1
ATOM 1475 C C . ARG A 1 175 ? -2.518 1.634 34.705 1.00 96.50 175 ARG A C 1
ATOM 1477 O O . ARG A 1 175 ? -3.308 1.954 35.585 1.00 96.50 175 ARG A O 1
ATOM 1484 N N . ALA A 1 176 ? -2.681 0.546 33.954 1.00 95.69 176 ALA A N 1
ATOM 1485 C CA . ALA A 1 176 ? -3.764 -0.407 34.173 1.00 95.69 176 ALA A CA 1
ATOM 1486 C C . ALA A 1 176 ? -3.654 -1.047 35.564 1.00 95.69 176 ALA A C 1
ATOM 1488 O O . ALA A 1 176 ? -4.609 -0.975 36.332 1.00 95.69 176 ALA A O 1
ATOM 1489 N N . ARG A 1 177 ? -2.465 -1.545 35.933 1.00 96.88 177 ARG A N 1
ATOM 1490 C CA . ARG A 1 177 ? -2.211 -2.110 37.270 1.00 96.88 177 ARG A CA 1
ATOM 1491 C C . ARG A 1 177 ? -2.428 -1.093 38.390 1.00 96.88 177 ARG A C 1
ATOM 1493 O O . ARG A 1 177 ? -2.975 -1.442 39.427 1.00 96.88 177 ARG A O 1
ATOM 1500 N N . GLU A 1 178 ? -2.018 0.161 38.201 1.00 97.00 178 GLU A N 1
ATOM 1501 C CA . GLU A 1 178 ? -2.256 1.229 39.183 1.00 97.00 178 GLU A CA 1
ATOM 1502 C C . GLU A 1 178 ? -3.748 1.512 39.387 1.00 97.00 178 GLU A C 1
ATOM 1504 O O . GLU A 1 178 ? -4.176 1.776 40.508 1.00 97.00 178 GLU A O 1
ATOM 1509 N N . ILE A 1 179 ? -4.541 1.487 38.313 1.00 95.38 179 ILE A N 1
ATOM 1510 C CA . ILE A 1 179 ? -5.991 1.692 38.379 1.00 95.38 179 ILE A CA 1
ATOM 1511 C C . ILE A 1 179 ? -6.670 0.494 39.051 1.00 95.38 179 ILE A C 1
ATOM 1513 O O . ILE A 1 179 ? -7.502 0.691 39.932 1.00 95.38 179 ILE A O 1
ATOM 1517 N N . GLU A 1 180 ? -6.295 -0.729 38.673 1.00 94.31 180 GLU A N 1
ATOM 1518 C CA . GLU A 1 180 ? -6.794 -1.960 39.296 1.00 94.31 180 GLU A CA 1
ATOM 1519 C C . GLU A 1 180 ? -6.501 -1.974 40.798 1.00 94.31 180 GLU A C 1
ATOM 1521 O O . GLU A 1 180 ? -7.425 -2.134 41.591 1.00 94.31 180 GLU A O 1
ATOM 1526 N N . ALA A 1 181 ? -5.257 -1.692 41.199 1.00 97.19 181 ALA A N 1
ATOM 1527 C CA . ALA A 1 181 ? -4.862 -1.653 42.604 1.00 97.19 181 ALA A CA 1
ATOM 1528 C C . ALA A 1 181 ? -5.639 -0.600 43.412 1.00 97.19 181 ALA A C 1
ATOM 1530 O O . ALA A 1 181 ? -6.032 -0.867 44.545 1.00 97.19 181 ALA A O 1
ATOM 1531 N N . LYS A 1 182 ? -5.898 0.584 42.837 1.00 97.62 182 LYS A N 1
ATOM 1532 C CA . LYS A 1 182 ? -6.720 1.618 43.491 1.00 97.62 182 LYS A CA 1
ATOM 1533 C C . LYS A 1 182 ? -8.151 1.144 43.715 1.00 97.62 182 LYS A C 1
ATOM 1535 O O . LYS A 1 182 ? -8.672 1.298 44.811 1.00 97.62 182 LYS A O 1
ATOM 1540 N N . TYR A 1 183 ? -8.779 0.546 42.704 1.00 95.25 183 TYR A N 1
ATOM 1541 C CA . TYR A 1 183 ? -10.150 0.060 42.850 1.00 95.25 183 TYR A CA 1
ATOM 1542 C C . TYR A 1 183 ? -10.255 -1.158 43.771 1.00 95.25 183 TYR A C 1
ATOM 1544 O O . TYR A 1 183 ? -11.258 -1.303 44.466 1.00 95.25 183 TYR A O 1
ATOM 1552 N N . GLU A 1 184 ? -9.240 -2.022 43.813 1.00 96.50 184 GLU A N 1
ATOM 1553 C CA . GLU A 1 184 ? -9.173 -3.102 44.800 1.00 96.50 184 GLU A CA 1
ATOM 1554 C C . GLU A 1 184 ? -9.103 -2.555 46.232 1.00 96.50 184 GLU A C 1
ATOM 1556 O O . GLU A 1 184 ? -9.848 -3.030 47.093 1.00 96.50 184 GLU A O 1
ATOM 1561 N N . ASP A 1 185 ? -8.282 -1.528 46.473 1.00 97.88 185 ASP A N 1
ATOM 1562 C CA . ASP A 1 185 ? -8.180 -0.849 47.771 1.00 97.88 185 ASP A CA 1
ATOM 1563 C C . ASP A 1 185 ? -9.494 -0.144 48.156 1.00 97.88 185 ASP A C 1
ATOM 1565 O O . ASP A 1 185 ? -10.011 -0.348 49.255 1.00 97.88 185 ASP A O 1
ATOM 1569 N N . ASP A 1 186 ? -10.120 0.591 47.232 1.00 96.88 186 ASP A N 1
ATOM 1570 C CA . ASP A 1 186 ? -11.417 1.251 47.453 1.00 96.88 186 ASP A CA 1
ATOM 1571 C C . ASP A 1 186 ? -12.530 0.239 47.795 1.00 96.88 186 ASP A C 1
ATOM 1573 O O . ASP A 1 186 ? -13.365 0.461 48.676 1.00 96.88 186 ASP A O 1
ATOM 1577 N N . VAL A 1 187 ? -12.556 -0.915 47.119 1.00 96.19 187 VAL A N 1
ATOM 1578 C CA . VAL A 1 187 ? -13.526 -1.981 47.415 1.00 96.19 187 VAL A CA 1
ATOM 1579 C C . VAL A 1 187 ? -13.251 -2.607 48.780 1.00 96.19 187 VAL A C 1
ATOM 1581 O O . VAL A 1 187 ? -14.193 -2.919 49.516 1.00 96.19 187 VAL A O 1
ATOM 1584 N N . GLN A 1 188 ? -11.982 -2.816 49.124 1.00 97.00 188 GLN A N 1
ATOM 1585 C CA . GLN A 1 188 ? -11.593 -3.402 50.399 1.00 97.00 188 GLN A CA 1
ATOM 1586 C C . GLN A 1 188 ? -11.918 -2.465 51.569 1.00 97.00 188 GLN A C 1
ATOM 1588 O O . GLN A 1 188 ? -12.561 -2.893 52.531 1.00 97.00 188 GLN A O 1
ATOM 1593 N N . THR A 1 189 ? -11.573 -1.184 51.458 1.00 97.06 189 THR A N 1
ATOM 1594 C CA . THR A 1 189 ? -11.902 -0.159 52.458 1.00 97.06 189 THR A CA 1
ATOM 1595 C C . THR A 1 189 ? -13.413 -0.023 52.643 1.00 97.06 189 THR A C 1
ATOM 1597 O O . THR A 1 189 ? -13.897 -0.075 53.774 1.00 97.06 189 THR A O 1
ATOM 1600 N N . LEU A 1 190 ? -14.199 0.013 51.560 1.00 96.19 190 LEU A N 1
ATOM 1601 C CA . LEU A 1 190 ? -15.662 0.061 51.648 1.00 96.19 190 LEU A CA 1
ATOM 1602 C C . LEU A 1 190 ? -16.249 -1.175 52.351 1.00 96.19 190 LEU A C 1
ATOM 1604 O O . LEU A 1 190 ? -17.196 -1.063 53.136 1.00 96.19 190 LEU A O 1
ATOM 1608 N N . ARG A 1 191 ? -15.694 -2.369 52.099 1.00 95.88 191 ARG A N 1
ATOM 1609 C CA . ARG A 1 191 ? -16.094 -3.597 52.807 1.00 95.88 191 ARG A CA 1
ATOM 1610 C C . ARG A 1 191 ? -15.809 -3.501 54.301 1.00 95.88 191 ARG A C 1
ATOM 1612 O O . ARG A 1 191 ? -16.659 -3.896 55.100 1.00 95.88 191 ARG A O 1
ATOM 1619 N N . GLU A 1 192 ? -14.644 -2.986 54.677 1.00 97.06 192 GLU A N 1
ATOM 1620 C CA . GLU A 1 192 ? -14.257 -2.796 56.076 1.00 97.06 192 GLU A CA 1
ATOM 1621 C C . GLU A 1 192 ? -15.150 -1.766 56.778 1.00 97.06 192 GLU A C 1
ATOM 1623 O O . GLU A 1 192 ? -15.635 -2.029 57.881 1.00 97.06 192 GLU A O 1
ATOM 1628 N N . GLU A 1 193 ? -15.467 -0.649 56.118 1.00 96.69 193 GLU A N 1
ATOM 1629 C CA . GLU A 1 193 ? -16.393 0.365 56.629 1.00 96.69 193 GLU A CA 1
ATOM 1630 C C . GLU A 1 193 ? -17.808 -0.186 56.838 1.00 96.69 193 GLU A C 1
ATOM 1632 O O . GLU A 1 193 ? -18.415 0.033 57.890 1.00 96.69 193 GLU A O 1
ATOM 1637 N N . LEU A 1 194 ? -18.344 -0.927 55.863 1.00 95.44 194 LEU A N 1
ATOM 1638 C CA . LEU A 1 194 ? -19.666 -1.549 55.970 1.00 95.44 194 LEU A CA 1
ATOM 1639 C C . LEU A 1 194 ? -19.702 -2.607 57.076 1.00 95.44 194 LEU A C 1
ATOM 1641 O O . LEU A 1 194 ? -20.664 -2.662 57.845 1.00 95.44 194 LEU A O 1
ATOM 1645 N N . ALA A 1 195 ? -18.650 -3.419 57.199 1.00 96.00 195 ALA A N 1
ATOM 1646 C CA . ALA A 1 195 ? -18.532 -4.400 58.272 1.00 96.00 195 ALA A CA 1
ATOM 1647 C C . ALA A 1 195 ? -18.463 -3.727 59.651 1.00 96.00 195 ALA A C 1
ATOM 1649 O O . ALA A 1 195 ? -19.076 -4.216 60.606 1.00 96.00 195 ALA A O 1
ATOM 1650 N N . LEU A 1 196 ? -17.756 -2.598 59.760 1.00 96.88 196 LEU A N 1
ATOM 1651 C CA . LEU A 1 196 ? -17.692 -1.807 60.984 1.00 96.88 196 LEU A CA 1
ATOM 1652 C C . LEU A 1 196 ? -19.059 -1.207 61.329 1.00 96.88 196 LEU A C 1
ATOM 1654 O O . LEU A 1 196 ? -19.505 -1.373 62.463 1.00 96.88 196 LEU A O 1
ATOM 1658 N N . ARG A 1 197 ? -19.752 -0.582 60.365 1.00 96.62 197 ARG A N 1
ATOM 1659 C CA . ARG A 1 197 ? -21.112 -0.046 60.566 1.00 96.62 197 ARG A CA 1
ATOM 1660 C C . ARG A 1 197 ? -22.074 -1.128 61.034 1.00 96.62 197 ARG A C 1
ATOM 1662 O O . ARG A 1 197 ? -22.730 -0.950 62.051 1.00 96.62 197 ARG A O 1
ATOM 1669 N N . HIS A 1 198 ? -22.085 -2.278 60.363 1.00 95.25 198 HIS A N 1
ATOM 1670 C CA . HIS A 1 198 ? -22.934 -3.401 60.751 1.00 95.25 198 HIS A CA 1
ATOM 1671 C C . HIS A 1 198 ? -22.623 -3.897 62.173 1.00 95.25 198 HIS A C 1
ATOM 1673 O O . HIS A 1 198 ? -23.534 -4.172 62.952 1.00 95.25 198 HIS A O 1
ATOM 1679 N N . ARG A 1 199 ? -21.338 -3.968 62.554 1.00 97.25 199 ARG A N 1
ATOM 1680 C CA . ARG A 1 199 ? -20.934 -4.325 63.923 1.00 97.25 199 ARG A CA 1
ATOM 1681 C C . ARG A 1 199 ? -21.402 -3.285 64.942 1.00 97.25 199 ARG A C 1
ATOM 1683 O O . ARG A 1 199 ? -21.892 -3.678 65.995 1.00 97.25 199 ARG A O 1
ATOM 1690 N N . MET A 1 200 ? -21.277 -1.994 64.632 1.00 95.50 200 MET A N 1
ATOM 1691 C CA . MET A 1 200 ? -21.747 -0.906 65.494 1.00 95.50 200 MET A CA 1
ATOM 1692 C C . MET A 1 200 ? -23.268 -0.953 65.686 1.00 95.50 200 MET A C 1
ATOM 1694 O O . MET A 1 200 ? -23.741 -0.902 66.819 1.00 95.50 200 MET A O 1
ATOM 1698 N N . GLU A 1 201 ? -24.028 -1.122 64.603 1.00 95.25 201 GLU A N 1
ATOM 1699 C CA . GLU A 1 201 ? -25.489 -1.258 64.641 1.00 95.25 201 GLU A CA 1
ATOM 1700 C C . GLU A 1 201 ? -25.926 -2.466 65.483 1.00 95.25 201 GLU A C 1
ATOM 1702 O O . GLU A 1 201 ? -26.837 -2.351 66.304 1.00 95.25 201 GLU A O 1
ATOM 1707 N N . LEU A 1 202 ? -25.244 -3.609 65.338 1.00 95.62 202 LEU A N 1
ATOM 1708 C CA . LEU A 1 202 ? -25.468 -4.790 66.176 1.00 95.62 202 LEU A CA 1
ATOM 1709 C C . LEU A 1 202 ? -25.223 -4.486 67.657 1.00 95.62 202 LEU A C 1
ATOM 1711 O O . LEU A 1 202 ? -26.093 -4.768 68.481 1.00 95.62 202 LEU A O 1
ATOM 1715 N N . THR A 1 203 ? -24.085 -3.870 67.994 1.00 95.81 203 THR A N 1
ATOM 1716 C CA . THR A 1 203 ? -23.776 -3.518 69.389 1.00 95.81 203 THR A CA 1
ATOM 1717 C C . THR A 1 203 ? -24.781 -2.533 69.974 1.00 95.81 203 THR A C 1
ATOM 1719 O O . THR A 1 203 ? -25.215 -2.717 71.105 1.00 95.81 203 THR A O 1
ATOM 1722 N N . GLU A 1 204 ? -25.231 -1.540 69.205 1.00 96.12 204 GLU A N 1
ATOM 1723 C CA . GLU A 1 204 ? -26.226 -0.569 69.665 1.00 96.12 204 GLU A CA 1
ATOM 1724 C C . GLU A 1 204 ? -27.587 -1.238 69.927 1.00 96.12 204 GLU A C 1
ATOM 1726 O O . GLU A 1 204 ? -28.261 -0.961 70.924 1.00 96.12 204 GLU A O 1
ATOM 1731 N N . VAL A 1 205 ? -28.000 -2.156 69.047 1.00 95.62 205 VAL A N 1
ATOM 1732 C CA . VAL A 1 205 ? -29.223 -2.948 69.231 1.00 95.62 205 VAL A CA 1
ATOM 1733 C C . VAL A 1 205 ? -29.117 -3.836 70.470 1.00 95.62 205 VAL A C 1
ATOM 1735 O O . VAL A 1 205 ? -30.084 -3.923 71.232 1.00 95.62 205 VAL A O 1
ATOM 1738 N N . ASP A 1 206 ? -27.972 -4.475 70.689 1.00 94.25 206 ASP A N 1
ATOM 1739 C CA . ASP A 1 206 ? -27.744 -5.321 71.858 1.00 94.25 206 ASP A CA 1
ATOM 1740 C C . ASP A 1 206 ? -27.707 -4.503 73.153 1.00 94.25 206 ASP A C 1
ATOM 1742 O O . ASP A 1 206 ? -28.336 -4.895 74.134 1.00 94.25 206 ASP A O 1
ATOM 1746 N N . GLU A 1 207 ? -27.090 -3.320 73.160 1.00 95.19 207 GLU A N 1
ATOM 1747 C CA . GLU A 1 207 ? -27.140 -2.388 74.292 1.00 95.19 207 GLU A CA 1
ATOM 1748 C C . GLU A 1 207 ? -28.571 -1.932 74.595 1.00 95.19 207 GLU A C 1
ATOM 1750 O O . GLU A 1 207 ? -28.996 -1.957 75.754 1.00 95.19 207 GLU A O 1
ATOM 1755 N N . ARG A 1 208 ? -29.359 -1.580 73.567 1.00 95.94 208 ARG A N 1
ATOM 1756 C CA . ARG A 1 208 ? -30.779 -1.225 73.732 1.00 95.94 208 ARG A CA 1
ATOM 1757 C C . ARG A 1 208 ? -31.586 -2.378 74.329 1.00 95.94 208 ARG A C 1
ATOM 1759 O O . ARG A 1 208 ? -32.367 -2.155 75.257 1.00 95.94 208 ARG A O 1
ATOM 1766 N N . LYS A 1 209 ? -31.386 -3.607 73.841 1.00 95.44 209 LYS A N 1
ATOM 1767 C CA . LYS A 1 209 ? -32.040 -4.812 74.382 1.00 95.44 209 LYS A CA 1
ATOM 1768 C C . LYS A 1 209 ? -31.611 -5.089 75.821 1.00 95.44 209 LYS A C 1
ATOM 1770 O O . LYS A 1 209 ? -32.470 -5.319 76.666 1.00 95.44 209 LYS A O 1
ATOM 1775 N N . ASN A 1 210 ? -30.318 -5.015 76.120 1.00 95.75 210 ASN A N 1
ATOM 1776 C CA . ASN A 1 210 ? -29.782 -5.229 77.464 1.00 95.75 210 ASN A CA 1
ATOM 1777 C C . ASN A 1 210 ? -30.310 -4.189 78.452 1.00 95.75 210 ASN A C 1
ATOM 1779 O O . ASN A 1 210 ? -30.705 -4.538 79.562 1.00 95.75 210 ASN A O 1
ATOM 1783 N N . LYS A 1 211 ? -30.406 -2.922 78.037 1.00 96.31 211 LYS A N 1
ATOM 1784 C CA . LYS A 1 211 ? -31.041 -1.874 78.839 1.00 96.31 211 LYS A CA 1
ATOM 1785 C C . LYS A 1 211 ? -32.510 -2.191 79.113 1.00 96.31 211 LYS A C 1
ATOM 1787 O O . LYS A 1 211 ? -32.941 -2.105 80.257 1.00 96.31 211 LYS A O 1
ATOM 1792 N N . GLN A 1 212 ? -33.264 -2.619 78.099 1.00 95.31 212 GLN A N 1
ATOM 1793 C CA . GLN A 1 212 ? -34.663 -3.014 78.272 1.00 95.31 212 GLN A CA 1
ATOM 1794 C C . GLN A 1 212 ? -34.815 -4.215 79.219 1.00 95.31 212 GLN A C 1
ATOM 1796 O O . GLN A 1 212 ? -35.742 -4.229 80.029 1.00 95.31 212 GLN A O 1
ATOM 1801 N N . ILE A 1 213 ? -33.914 -5.200 79.143 1.00 94.50 213 ILE A N 1
ATOM 1802 C CA . ILE A 1 213 ? -33.866 -6.338 80.071 1.00 94.50 213 ILE A CA 1
ATOM 1803 C C . ILE A 1 213 ? -33.618 -5.839 81.498 1.00 94.50 213 ILE A C 1
ATOM 1805 O O . ILE A 1 213 ? -34.390 -6.182 82.389 1.00 94.50 213 ILE A O 1
ATOM 1809 N N . SER A 1 214 ? -32.615 -4.984 81.712 1.00 96.06 214 SER A N 1
ATOM 1810 C CA . SER A 1 214 ? -32.318 -4.397 83.026 1.00 96.06 214 SER A CA 1
ATOM 1811 C C . SER A 1 214 ? -33.492 -3.590 83.588 1.00 96.06 214 SER A C 1
ATOM 1813 O O . SER A 1 214 ? -33.855 -3.758 84.751 1.00 96.06 214 SER A O 1
ATOM 1815 N N . ASP A 1 215 ? -34.141 -2.762 82.767 1.00 95.25 215 ASP A N 1
ATOM 1816 C CA . ASP A 1 215 ? -35.322 -1.990 83.170 1.00 95.25 215 ASP A CA 1
ATOM 1817 C C . ASP A 1 215 ? -36.495 -2.908 83.543 1.00 95.25 215 ASP A C 1
ATOM 1819 O O . ASP A 1 215 ? -37.241 -2.633 84.487 1.00 95.25 215 ASP A O 1
ATOM 1823 N N . LEU A 1 216 ? -36.677 -4.003 82.802 1.00 96.19 216 LEU A N 1
ATOM 1824 C CA . LEU A 1 216 ? -37.709 -4.995 83.079 1.00 96.19 216 LEU A CA 1
ATOM 1825 C C . LEU A 1 216 ? -37.411 -5.752 84.380 1.00 96.19 216 LEU A C 1
ATOM 1827 O O . LEU A 1 216 ? -38.320 -5.923 85.191 1.00 96.19 216 LEU A O 1
ATOM 1831 N N . MET A 1 217 ? -36.153 -6.136 84.614 1.00 94.44 217 MET A N 1
ATOM 1832 C CA . MET A 1 217 ? -35.704 -6.734 85.874 1.00 94.44 217 MET A CA 1
ATOM 1833 C C . MET A 1 217 ? -35.970 -5.798 87.056 1.00 94.44 217 MET A C 1
ATOM 1835 O O . MET A 1 217 ? -36.617 -6.213 88.011 1.00 94.44 217 MET A O 1
ATOM 1839 N N . LEU A 1 218 ? -35.598 -4.517 86.955 1.00 95.56 218 LEU A N 1
ATOM 1840 C CA . LEU A 1 218 ? -35.870 -3.521 87.999 1.00 95.56 218 LEU A CA 1
ATOM 1841 C C . LEU A 1 218 ? -37.369 -3.352 88.277 1.00 95.56 218 LEU A C 1
ATOM 1843 O O . LEU A 1 218 ? -37.782 -3.258 89.433 1.00 95.56 218 LEU A O 1
ATOM 1847 N N . LYS A 1 219 ? -38.207 -3.323 87.232 1.00 94.50 219 LYS A N 1
ATOM 1848 C CA . LYS A 1 219 ? -39.670 -3.267 87.393 1.00 94.50 219 LYS A CA 1
ATOM 1849 C C . LYS A 1 219 ? -40.208 -4.517 88.080 1.00 94.50 219 LYS A C 1
ATOM 1851 O O . LYS A 1 219 ? -41.073 -4.389 88.945 1.00 94.50 219 LYS A O 1
ATOM 1856 N N . HIS A 1 220 ? -39.711 -5.699 87.716 1.00 94.25 220 HIS A N 1
ATOM 1857 C CA . HIS A 1 220 ? -40.090 -6.949 88.368 1.00 94.25 220 HIS A CA 1
ATOM 1858 C C . HIS A 1 220 ? -39.648 -6.989 89.832 1.00 94.25 220 HIS A C 1
ATOM 1860 O O . HIS A 1 220 ? -40.475 -7.315 90.677 1.00 94.25 220 HIS A O 1
ATOM 1866 N N . ASP A 1 221 ? -38.419 -6.584 90.156 1.00 94.62 221 ASP A N 1
ATOM 1867 C CA . ASP A 1 221 ? -37.922 -6.515 91.536 1.00 94.62 221 ASP A CA 1
ATOM 1868 C C . ASP A 1 221 ? -38.724 -5.524 92.383 1.00 94.62 221 ASP A C 1
ATOM 1870 O O . ASP A 1 221 ? -39.056 -5.801 93.542 1.00 94.62 221 ASP A O 1
ATOM 1874 N N . LYS A 1 222 ? -39.094 -4.380 91.795 1.00 94.38 222 LYS A N 1
ATOM 1875 C CA . LYS A 1 222 ? -39.960 -3.396 92.444 1.00 94.38 222 LYS A CA 1
ATOM 1876 C C . LYS A 1 222 ? -41.355 -3.965 92.692 1.00 94.38 222 LYS A C 1
ATOM 1878 O O . LYS A 1 222 ? -41.819 -3.914 93.824 1.00 94.38 222 LYS A O 1
ATOM 1883 N N . ALA A 1 223 ? -41.992 -4.552 91.679 1.00 92.75 223 ALA A N 1
ATOM 1884 C CA . ALA A 1 223 ? -43.307 -5.176 91.817 1.00 92.75 223 ALA A CA 1
ATOM 1885 C C . ALA A 1 223 ? -43.288 -6.335 92.828 1.00 92.75 223 ALA A C 1
ATOM 1887 O O . ALA A 1 223 ? -44.220 -6.490 93.612 1.00 92.75 223 ALA A O 1
ATOM 1888 N N . PHE A 1 224 ? -42.211 -7.124 92.860 1.00 93.88 224 PHE A N 1
ATOM 1889 C CA . PHE A 1 224 ? -42.020 -8.191 93.838 1.00 93.88 224 PHE A CA 1
ATOM 1890 C C . PHE A 1 224 ? -41.856 -7.635 95.256 1.00 93.88 224 PHE A C 1
ATOM 1892 O O . PHE A 1 224 ? -42.451 -8.157 96.197 1.00 93.88 224 PHE A O 1
ATOM 1899 N N . SER A 1 225 ? -41.104 -6.544 95.417 1.00 93.31 225 SER A N 1
ATOM 1900 C CA . SER A 1 225 ? -40.959 -5.842 96.699 1.00 93.31 225 SER A CA 1
ATOM 1901 C C . SER A 1 225 ? -42.276 -5.219 97.162 1.00 93.31 225 SER A C 1
ATOM 1903 O O . SER A 1 225 ? -42.632 -5.355 98.327 1.00 93.31 225 SER A O 1
ATOM 1905 N N . GLU A 1 226 ? -43.034 -4.596 96.259 1.00 92.25 226 GLU A N 1
ATOM 1906 C CA . GLU A 1 226 ? -44.376 -4.066 96.526 1.00 92.25 226 GLU A CA 1
ATOM 1907 C C . GLU A 1 226 ? -45.348 -5.185 96.918 1.00 92.25 226 GLU A C 1
ATOM 1909 O O . GLU A 1 226 ? -46.072 -5.040 97.895 1.00 92.25 226 GLU A O 1
ATOM 1914 N N . MET A 1 227 ? -45.321 -6.332 96.230 1.00 89.81 227 MET A N 1
ATOM 1915 C CA . MET A 1 227 ? -46.131 -7.506 96.574 1.00 89.81 227 MET A CA 1
ATOM 1916 C C . MET A 1 227 ? -45.739 -8.078 97.940 1.00 89.81 227 MET A C 1
ATOM 1918 O O . MET A 1 227 ? -46.605 -8.412 98.746 1.00 89.81 227 MET A O 1
ATOM 1922 N N . LYS A 1 228 ? -44.436 -8.164 98.229 1.00 91.56 228 LYS A N 1
ATOM 1923 C CA . LYS A 1 228 ? -43.921 -8.593 99.532 1.00 91.56 228 LYS A CA 1
ATOM 1924 C C . LYS A 1 228 ? -44.360 -7.637 100.638 1.00 91.56 228 LYS A C 1
ATOM 1926 O O . LYS A 1 228 ? -44.800 -8.104 101.682 1.00 91.56 228 LYS A O 1
ATOM 1931 N N . ASN A 1 229 ? -44.285 -6.328 100.404 1.00 90.31 229 ASN A N 1
ATOM 1932 C CA . ASN A 1 229 ? -44.761 -5.315 101.342 1.00 90.31 229 ASN A CA 1
ATOM 1933 C C . ASN A 1 229 ? -46.275 -5.406 101.524 1.00 90.31 229 ASN A C 1
ATOM 1935 O O . ASN A 1 229 ? -46.722 -5.460 102.655 1.00 90.31 229 ASN A O 1
ATOM 1939 N N . TYR A 1 230 ? -47.049 -5.559 100.448 1.00 91.19 230 TYR A N 1
ATOM 1940 C CA . TYR A 1 230 ? -48.494 -5.768 100.519 1.00 91.19 230 TYR A CA 1
ATOM 1941 C C . TYR A 1 230 ? -48.856 -7.002 101.350 1.00 91.19 230 TYR A C 1
ATOM 1943 O O . TYR A 1 230 ? -49.738 -6.924 102.198 1.00 91.19 230 TYR A O 1
ATOM 1951 N N . TYR A 1 231 ? -48.172 -8.136 101.160 1.00 89.25 231 TYR A N 1
ATOM 1952 C CA . TYR A 1 231 ? -48.404 -9.318 101.991 1.00 89.25 231 TYR A CA 1
ATOM 1953 C C . TYR A 1 231 ? -47.921 -9.135 103.425 1.00 89.25 231 TYR A C 1
ATOM 1955 O O . TYR A 1 231 ? -48.587 -9.621 104.329 1.00 89.25 231 TYR A O 1
ATOM 1963 N N . ASN A 1 232 ? -46.811 -8.438 103.660 1.00 90.81 232 ASN A N 1
ATOM 1964 C CA . ASN A 1 232 ? -46.362 -8.110 105.011 1.00 90.81 232 ASN A CA 1
ATOM 1965 C C . ASN A 1 232 ? -47.356 -7.186 105.720 1.00 90.81 232 ASN A C 1
ATOM 1967 O O . ASN A 1 232 ? -47.668 -7.432 106.877 1.00 90.81 232 ASN A O 1
ATOM 1971 N N . ASP A 1 233 ? -47.895 -6.188 105.023 1.00 88.88 233 ASP A N 1
ATOM 1972 C CA . ASP A 1 233 ? -48.929 -5.277 105.508 1.00 88.88 233 ASP A CA 1
ATOM 1973 C C . ASP A 1 233 ? -50.245 -6.016 105.718 1.00 88.88 233 ASP A C 1
ATOM 1975 O O . ASP A 1 233 ? -50.930 -5.761 106.697 1.00 88.88 233 ASP A O 1
ATOM 1979 N N . LEU A 1 234 ? -50.592 -6.970 104.850 1.00 83.19 234 LEU A N 1
ATOM 1980 C CA . LEU A 1 234 ? -51.730 -7.863 105.036 1.00 83.19 234 LEU A CA 1
ATOM 1981 C C . LEU A 1 234 ? -51.508 -8.778 106.242 1.00 83.19 234 LEU A C 1
ATOM 1983 O O . LEU A 1 234 ? -52.444 -9.009 106.987 1.00 83.19 234 LEU A O 1
ATOM 1987 N N . ILE A 1 235 ? -50.295 -9.287 106.468 1.00 80.88 235 ILE A N 1
ATOM 1988 C CA . ILE A 1 235 ? -49.944 -10.083 107.652 1.00 80.88 235 ILE A CA 1
ATOM 1989 C C . ILE A 1 235 ? -50.009 -9.213 108.905 1.00 80.88 235 ILE A C 1
ATOM 1991 O O . ILE A 1 235 ? -50.557 -9.662 109.901 1.00 80.88 235 ILE A O 1
ATOM 1995 N N . LEU A 1 236 ? -49.508 -7.978 108.862 1.00 87.06 236 LEU A N 1
ATOM 1996 C CA . LEU A 1 236 ? -49.597 -7.004 109.949 1.00 87.06 236 LEU A CA 1
ATOM 1997 C C . LEU A 1 236 ? -51.047 -6.631 110.233 1.00 87.06 236 LEU A C 1
ATOM 1999 O O . LEU A 1 236 ? -51.452 -6.704 111.383 1.00 87.06 236 LEU A O 1
ATOM 2003 N N . ASN A 1 237 ? -51.839 -6.319 109.205 1.00 85.94 237 ASN A N 1
ATOM 2004 C CA . ASN A 1 237 ? -53.273 -6.071 109.328 1.00 85.94 237 ASN A CA 1
ATOM 2005 C C . ASN A 1 237 ? -54.021 -7.309 109.803 1.00 85.94 237 ASN A C 1
ATOM 2007 O O . ASN A 1 237 ? -54.941 -7.187 110.590 1.00 85.94 237 ASN A O 1
ATOM 2011 N N . ASN A 1 238 ? -53.640 -8.504 109.363 1.00 83.00 238 ASN A N 1
ATOM 2012 C CA . ASN A 1 238 ? -54.229 -9.743 109.848 1.00 83.00 238 ASN A CA 1
ATOM 2013 C C . ASN A 1 238 ? -53.794 -10.018 111.284 1.00 83.00 238 ASN A C 1
ATOM 2015 O O . ASN A 1 238 ? -54.587 -10.554 112.032 1.00 83.00 238 ASN A O 1
ATOM 2019 N N . LEU A 1 239 ? -52.586 -9.645 111.708 1.00 84.19 239 LEU A N 1
ATOM 2020 C CA . LEU A 1 239 ? -52.120 -9.767 113.089 1.00 84.19 239 LEU A CA 1
ATOM 2021 C C . LEU A 1 239 ? -52.804 -8.752 114.001 1.00 84.19 239 LEU A C 1
ATOM 2023 O O . LEU A 1 239 ? -53.224 -9.126 115.090 1.00 84.19 239 LEU A O 1
ATOM 2027 N N . THR A 1 240 ? -52.959 -7.499 113.568 1.00 81.81 240 THR A N 1
ATOM 2028 C CA . THR A 1 240 ? -53.732 -6.485 114.294 1.00 81.81 240 THR A CA 1
ATOM 2029 C C . THR A 1 240 ? -55.208 -6.837 114.289 1.00 81.81 240 THR A C 1
ATOM 2031 O O . THR A 1 240 ? -55.844 -6.714 115.322 1.00 81.81 240 THR A O 1
ATOM 2034 N N . LEU A 1 241 ? -55.750 -7.362 113.190 1.00 82.38 241 LEU A N 1
ATOM 2035 C CA . LEU A 1 241 ? -57.105 -7.899 113.133 1.00 82.38 241 LEU A CA 1
ATOM 2036 C C . LEU A 1 241 ? -57.237 -9.123 114.031 1.00 82.38 241 LEU A C 1
ATOM 2038 O O . LEU A 1 241 ? -58.217 -9.201 114.739 1.00 82.38 241 LEU A O 1
ATOM 2042 N N . ILE A 1 242 ? -56.278 -10.049 114.069 1.00 78.06 242 ILE A N 1
ATOM 2043 C CA . ILE A 1 242 ? -56.275 -11.196 114.991 1.00 78.06 242 ILE A CA 1
ATOM 2044 C C . ILE A 1 242 ? -56.169 -10.713 116.439 1.00 78.06 242 ILE A C 1
ATOM 2046 O O . ILE A 1 242 ? -56.808 -11.298 11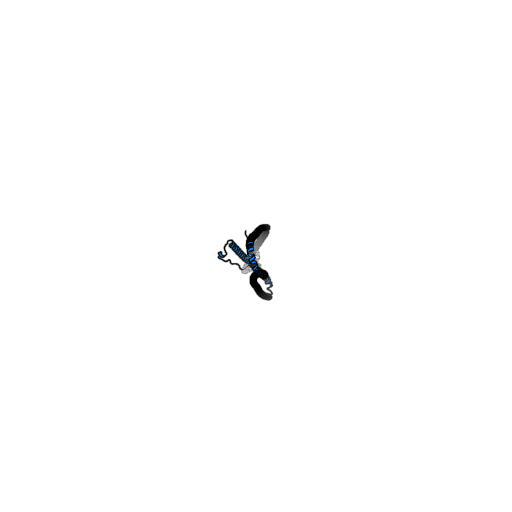7.303 1.00 78.06 242 ILE A O 1
ATOM 2050 N N . SER A 1 243 ? -55.398 -9.662 116.724 1.00 79.19 243 SER A N 1
ATOM 2051 C CA . SER A 1 243 ? -55.316 -9.048 118.054 1.00 79.19 243 SER A CA 1
ATOM 2052 C C . SER A 1 243 ? -56.644 -8.400 118.435 1.00 79.19 243 SER A C 1
ATOM 2054 O O . SER A 1 243 ? -57.220 -8.754 119.451 1.00 79.19 243 SER A O 1
ATOM 2056 N N . ASN A 1 244 ? -57.192 -7.554 117.565 1.00 79.94 244 ASN A N 1
ATOM 2057 C CA . ASN A 1 244 ? -58.496 -6.927 117.743 1.00 79.94 244 ASN A CA 1
ATOM 2058 C C . ASN A 1 244 ? -59.611 -7.970 117.818 1.00 79.94 244 ASN A C 1
ATOM 2060 O O . ASN A 1 244 ? -60.556 -7.787 118.564 1.00 79.94 244 ASN A O 1
ATOM 2064 N N . LEU A 1 245 ? -59.519 -9.066 117.063 1.00 72.38 245 LEU A N 1
ATOM 2065 C CA . LEU A 1 245 ? -60.442 -10.193 117.119 1.00 72.38 245 LEU A CA 1
ATOM 2066 C C . LEU A 1 245 ? -60.235 -11.010 118.385 1.00 72.38 245 LEU A C 1
ATOM 2068 O O . LEU A 1 245 ? -61.197 -11.611 118.818 1.00 72.38 245 LEU A O 1
ATOM 2072 N N . LYS A 1 246 ? -59.041 -11.059 118.985 1.00 73.00 246 LYS A N 1
ATOM 2073 C CA . LYS A 1 246 ? -58.821 -11.651 120.313 1.00 73.00 246 LYS A CA 1
ATOM 2074 C C . LYS A 1 246 ? -59.431 -10.780 121.407 1.00 73.00 246 LYS A C 1
ATOM 2076 O O . LYS A 1 246 ? -60.139 -11.323 122.247 1.00 73.00 246 LYS A O 1
ATOM 2081 N N . ASP A 1 247 ? -59.256 -9.465 121.333 1.00 72.06 247 ASP A N 1
ATOM 2082 C CA . ASP A 1 247 ? -59.882 -8.498 122.245 1.00 72.06 247 ASP A CA 1
ATOM 2083 C C . ASP A 1 247 ? -61.413 -8.530 122.084 1.00 72.06 247 ASP A C 1
ATOM 2085 O O . ASP A 1 247 ? -62.169 -8.649 123.046 1.00 72.06 247 ASP A O 1
ATOM 2089 N N . GLN A 1 248 ? -61.888 -8.565 120.836 1.00 65.62 248 GLN A N 1
ATOM 2090 C CA . GLN A 1 248 ? -63.286 -8.816 120.513 1.00 65.62 248 GLN A CA 1
ATOM 2091 C C . GLN A 1 248 ? -63.707 -10.250 120.806 1.00 65.62 248 GLN A C 1
ATOM 2093 O O . GLN A 1 248 ? -64.895 -10.457 120.883 1.00 65.62 248 GLN A O 1
ATOM 2098 N N . MET A 1 249 ? -62.832 -11.247 120.956 1.00 61.16 249 MET A N 1
ATOM 2099 C CA . MET A 1 249 ? -63.192 -12.618 121.356 1.00 61.16 249 MET A CA 1
ATOM 2100 C C . MET A 1 249 ? -63.328 -12.716 122.874 1.00 61.16 249 MET A C 1
ATOM 2102 O O . MET A 1 249 ? -64.140 -13.498 123.353 1.00 61.16 249 MET A O 1
ATOM 2106 N N . GLU A 1 250 ? -62.627 -11.881 123.641 1.00 64.62 250 GLU A N 1
ATOM 2107 C CA . GLU A 1 250 ? -62.959 -11.610 125.044 1.00 64.62 250 GLU A CA 1
ATOM 2108 C C . GLU A 1 250 ? -64.313 -10.894 125.163 1.00 64.62 250 GLU A C 1
ATOM 2110 O O . GLU A 1 250 ? -65.159 -11.295 125.964 1.00 64.62 250 GLU A O 1
ATOM 2115 N N . GLU A 1 251 ? -64.578 -9.911 124.298 1.00 59.94 251 GLU A N 1
ATOM 2116 C CA . GLU A 1 251 ? -65.859 -9.192 124.242 1.00 59.94 251 GLU A CA 1
ATOM 2117 C C . GLU A 1 251 ? -67.000 -10.045 123.640 1.00 59.94 251 GLU A C 1
ATOM 2119 O O . GLU A 1 251 ? -68.164 -9.943 124.030 1.00 59.94 251 GLU A O 1
ATOM 2124 N N . MET A 1 252 ? -66.670 -10.943 122.711 1.00 52.47 252 MET A N 1
ATOM 2125 C CA . MET A 1 252 ? -67.572 -11.873 122.045 1.00 52.47 252 MET A CA 1
ATOM 2126 C C . MET A 1 252 ? -67.754 -13.132 122.857 1.00 52.47 252 MET A C 1
ATOM 2128 O O . MET A 1 252 ? -68.827 -13.661 122.734 1.00 52.47 252 MET A O 1
ATOM 2132 N N . LYS A 1 253 ? -66.881 -13.575 123.764 1.00 57.34 253 LYS A N 1
ATOM 2133 C CA . LYS A 1 253 ? -67.259 -14.610 124.751 1.00 57.34 253 LYS A CA 1
ATOM 2134 C C . LYS A 1 253 ? -68.489 -14.183 125.559 1.00 57.34 253 LYS A C 1
ATOM 2136 O O . LYS A 1 253 ? -69.362 -14.989 125.843 1.00 57.34 253 LYS A O 1
ATOM 2141 N N . SER A 1 254 ? -68.600 -12.883 125.838 1.00 56.25 254 SER A N 1
ATOM 2142 C CA . SER A 1 254 ? -69.784 -12.247 126.439 1.00 56.25 254 SER A CA 1
ATOM 2143 C C . SER A 1 254 ? -70.978 -12.125 125.464 1.00 56.25 254 SER A C 1
ATOM 2145 O O . SER A 1 254 ? -72.139 -12.048 125.869 1.00 56.25 254 SER A O 1
ATOM 2147 N N . ARG A 1 255 ? -70.725 -12.158 124.150 1.00 53.06 255 ARG A N 1
ATOM 2148 C CA . ARG A 1 255 ? -71.724 -12.046 123.068 1.00 53.06 255 ARG A CA 1
ATOM 2149 C C . ARG A 1 255 ? -72.054 -13.390 122.381 1.00 53.06 255 ARG A C 1
ATOM 2151 O O . ARG A 1 255 ? -73.058 -13.475 121.683 1.00 53.06 255 ARG A O 1
ATOM 2158 N N . GLU A 1 256 ? -71.265 -14.434 122.604 1.00 47.31 256 GLU A N 1
ATOM 2159 C CA . GLU A 1 256 ? -71.290 -15.792 122.039 1.00 47.31 256 GLU A CA 1
ATOM 2160 C C . GLU A 1 256 ? -72.374 -16.603 122.743 1.00 47.31 256 GLU A C 1
ATOM 2162 O O . GLU A 1 256 ? -73.200 -17.195 122.052 1.00 47.31 256 GLU A O 1
ATOM 2167 N N . ASP A 1 257 ? -72.555 -16.396 124.054 1.00 52.38 257 ASP A N 1
ATOM 2168 C CA . ASP A 1 257 ? -73.784 -16.749 124.787 1.00 52.38 257 ASP A CA 1
ATOM 2169 C C . ASP A 1 257 ? -75.064 -16.218 124.097 1.00 52.38 257 ASP A C 1
ATOM 2171 O O . ASP A 1 257 ? -76.160 -16.768 124.246 1.00 52.38 257 ASP A O 1
ATOM 2175 N N . ARG A 1 258 ? -74.952 -15.133 123.313 1.00 54.62 258 ARG A N 1
ATOM 2176 C CA . ARG A 1 258 ? -76.062 -14.500 122.582 1.00 54.62 258 ARG A CA 1
ATOM 2177 C C . ARG A 1 258 ? -76.181 -14.923 121.115 1.00 54.62 258 ARG A C 1
ATOM 2179 O O . ARG A 1 258 ? -77.294 -14.897 120.592 1.00 54.62 258 ARG A O 1
ATOM 2186 N N . VAL A 1 259 ? -75.093 -15.302 120.446 1.00 53.72 259 VAL A N 1
ATOM 2187 C CA . VAL A 1 259 ? -75.061 -15.540 118.985 1.00 53.72 259 VAL A CA 1
ATOM 2188 C C . VAL A 1 259 ? -74.905 -17.023 118.616 1.00 53.72 259 VAL A C 1
ATOM 2190 O O . VAL A 1 259 ? -75.227 -17.398 117.487 1.00 53.72 259 VAL A O 1
ATOM 2193 N N . GLU A 1 260 ? -74.587 -17.911 119.566 1.00 49.81 260 GLU A N 1
ATOM 2194 C CA . GLU A 1 260 ? -74.633 -19.377 119.383 1.00 49.81 260 GLU A CA 1
ATOM 2195 C C . GLU A 1 260 ? -76.021 -19.876 118.906 1.00 49.81 260 GLU A C 1
ATOM 2197 O O . GLU A 1 260 ? -76.153 -20.928 118.276 1.00 49.81 260 GLU A O 1
ATOM 2202 N N . LYS A 1 261 ? -77.069 -19.061 119.095 1.00 52.88 261 LYS A N 1
ATOM 2203 C CA . LYS A 1 261 ? -78.418 -19.290 118.554 1.00 52.88 261 LYS A CA 1
ATOM 2204 C C . LYS A 1 261 ? -78.592 -18.978 117.063 1.00 52.88 261 LYS A C 1
ATOM 2206 O O . LYS A 1 261 ? -79.491 -19.550 116.459 1.00 52.88 261 LYS A O 1
ATOM 2211 N N . MET A 1 262 ? -77.772 -18.118 116.457 1.00 49.34 262 MET A N 1
ATOM 2212 C CA . MET A 1 262 ? -77.946 -17.675 115.059 1.00 49.34 262 MET A CA 1
ATOM 2213 C C . MET A 1 262 ? -76.968 -18.337 114.074 1.00 49.34 262 MET A C 1
ATOM 2215 O O . MET A 1 262 ? -77.205 -18.350 112.869 1.00 49.34 262 MET A O 1
ATOM 2219 N N . LEU A 1 263 ? -75.884 -18.948 114.561 1.00 48.34 263 LEU A N 1
ATOM 2220 C CA . LEU A 1 263 ? -74.831 -19.504 113.701 1.00 48.34 263 LEU A CA 1
ATOM 2221 C C . LEU A 1 263 ? -75.208 -20.836 113.015 1.00 48.34 263 LEU A C 1
ATOM 2223 O O . LEU A 1 263 ? -74.576 -21.226 112.032 1.00 48.34 263 LEU A O 1
ATOM 2227 N N . LYS A 1 264 ? -76.254 -21.533 113.482 1.00 54.78 264 LYS A N 1
ATOM 2228 C CA . LYS A 1 264 ? -76.692 -22.813 112.890 1.00 54.78 264 LYS A CA 1
ATOM 2229 C C . LYS A 1 264 ? -77.335 -22.674 111.502 1.00 54.78 264 LYS A C 1
ATOM 2231 O O . LYS A 1 264 ? -77.459 -23.678 110.805 1.00 54.78 264 LYS A O 1
ATOM 2236 N N . GLU A 1 265 ? -77.701 -21.466 111.073 1.00 52.19 265 GLU A N 1
ATOM 2237 C CA . GLU A 1 265 ? -78.395 -21.242 109.793 1.00 52.19 265 GLU A CA 1
ATOM 2238 C C . GLU A 1 265 ? -77.442 -20.894 108.633 1.00 52.19 265 GLU A C 1
ATOM 2240 O O . GLU A 1 265 ? -77.629 -21.383 107.520 1.00 52.19 265 GLU A O 1
ATOM 2245 N N . CYS A 1 266 ? -76.349 -20.165 108.882 1.00 45.34 266 CYS A N 1
ATOM 2246 C CA . CYS A 1 266 ? -75.450 -19.691 107.814 1.00 45.34 266 CYS A CA 1
ATOM 2247 C C . CYS A 1 266 ? -74.461 -20.749 107.279 1.00 45.34 266 CYS A C 1
ATOM 2249 O O . CYS A 1 266 ? -73.895 -20.592 106.198 1.00 45.34 266 CYS A O 1
ATOM 2251 N N . GLN A 1 267 ? -74.258 -21.868 107.984 1.00 46.31 267 GLN A N 1
ATOM 2252 C CA . GLN A 1 267 ? -73.350 -22.942 107.540 1.00 46.31 267 GLN A CA 1
ATOM 2253 C C . GLN A 1 267 ? -73.871 -23.741 106.329 1.00 46.31 267 GLN A C 1
ATOM 2255 O O . GLN A 1 267 ? -73.148 -24.585 105.790 1.00 46.31 267 GLN A O 1
ATOM 2260 N N . LYS A 1 268 ? -75.110 -23.491 105.885 1.00 56.16 268 LYS A N 1
ATOM 2261 C CA . LYS A 1 268 ? -75.761 -24.245 104.806 1.00 56.16 268 LYS A CA 1
ATOM 2262 C C . LYS A 1 268 ? -75.552 -23.653 103.404 1.00 56.16 268 LYS A C 1
ATOM 2264 O O . LYS A 1 268 ? -75.619 -24.408 102.440 1.00 56.16 268 LYS A O 1
ATOM 2269 N N . GLU A 1 269 ? -75.236 -22.363 103.270 1.00 53.59 269 GLU A N 1
ATOM 2270 C CA . GLU A 1 269 ? -75.121 -21.702 101.953 1.00 53.59 269 GLU A CA 1
ATOM 2271 C C . GLU A 1 269 ? -73.727 -21.785 101.314 1.00 53.59 269 GLU A C 1
ATOM 2273 O O . GLU A 1 269 ? -73.605 -21.795 100.090 1.00 53.59 269 GLU A O 1
ATOM 2278 N N . ASN A 1 270 ? -72.662 -21.955 102.101 1.00 49.25 270 ASN A N 1
ATOM 2279 C CA . ASN A 1 270 ? -71.293 -21.889 101.572 1.00 49.25 270 ASN A CA 1
ATOM 2280 C C . ASN A 1 270 ? -70.834 -23.158 100.813 1.00 49.25 270 ASN A C 1
ATOM 2282 O O . ASN A 1 270 ? -69.685 -23.257 100.389 1.00 49.25 270 ASN A O 1
ATOM 2286 N N . LYS A 1 271 ? -71.719 -24.151 100.640 1.00 56.22 271 LYS A N 1
ATOM 2287 C CA . LYS A 1 271 ? -71.428 -25.401 99.914 1.00 56.22 271 LYS A CA 1
ATOM 2288 C C . LYS A 1 271 ? -71.790 -25.369 98.420 1.00 56.22 271 LYS A C 1
ATOM 2290 O O . LYS A 1 271 ? -71.374 -26.274 97.707 1.00 56.22 271 LYS A O 1
ATOM 2295 N N . ASN A 1 272 ? -72.480 -24.334 97.923 1.00 56.72 272 ASN A N 1
ATOM 2296 C CA . ASN A 1 272 ? -73.041 -24.317 96.558 1.00 56.72 272 ASN A CA 1
ATOM 2297 C C . ASN A 1 272 ? -72.257 -23.490 95.511 1.00 56.72 272 ASN A C 1
ATOM 2299 O O . ASN A 1 272 ? -72.676 -23.428 94.359 1.00 56.72 272 ASN A O 1
ATOM 2303 N N . LEU A 1 273 ? -71.122 -22.868 95.860 1.00 57.56 273 LEU A N 1
ATOM 2304 C CA . LEU A 1 273 ? -70.370 -21.968 94.956 1.00 57.56 273 LEU A CA 1
ATOM 2305 C C . LEU A 1 273 ? -69.061 -22.559 94.384 1.00 57.56 273 LEU A C 1
ATOM 2307 O O . LEU A 1 273 ? -68.359 -21.885 93.634 1.00 57.56 273 LEU A O 1
ATOM 2311 N N . ALA A 1 274 ? -68.718 -23.812 94.705 1.00 61.88 274 ALA A N 1
ATOM 2312 C CA . ALA A 1 274 ? -67.409 -24.398 94.380 1.00 61.88 274 ALA A CA 1
ATOM 2313 C C . ALA A 1 274 ? -67.270 -24.934 92.936 1.00 61.88 274 ALA A C 1
ATOM 2315 O O . ALA A 1 274 ? -66.177 -24.895 92.367 1.00 61.88 274 ALA A O 1
ATOM 2316 N N . ASP A 1 275 ? -68.358 -25.411 92.331 1.00 59.47 275 ASP A N 1
ATOM 2317 C CA . ASP A 1 275 ? -68.332 -26.060 91.011 1.00 59.47 275 ASP A CA 1
ATOM 2318 C C . ASP A 1 275 ? -68.418 -25.097 89.801 1.00 59.47 275 ASP A C 1
ATOM 2320 O O . ASP A 1 275 ? -67.682 -25.320 88.833 1.00 59.47 275 ASP A O 1
ATOM 2324 N N . PRO A 1 276 ? -69.169 -23.971 89.839 1.00 65.00 276 PRO A N 1
ATOM 2325 C CA . PRO A 1 276 ? -69.204 -23.001 88.732 1.00 65.00 276 PRO A CA 1
ATOM 2326 C C . PRO A 1 276 ? -67.839 -22.351 88.450 1.00 65.00 276 PRO A C 1
ATOM 2328 O O . PRO A 1 276 ? -67.498 -22.040 87.309 1.00 65.00 276 PRO A O 1
ATOM 2331 N N . MET A 1 277 ? -67.012 -22.191 89.489 1.00 62.69 277 MET A N 1
ATOM 2332 C CA . MET A 1 277 ? -65.693 -21.561 89.389 1.00 62.69 277 MET A CA 1
ATOM 2333 C C . MET A 1 277 ? -64.681 -22.422 88.612 1.00 62.69 277 MET A C 1
ATOM 2335 O O . MET A 1 277 ? -63.785 -21.887 87.956 1.00 62.69 277 MET A O 1
ATOM 2339 N N . LYS A 1 278 ? -64.822 -23.756 88.638 1.00 68.62 278 LYS A N 1
ATOM 2340 C CA . LYS A 1 278 ? -63.917 -24.676 87.927 1.00 68.62 278 LYS A CA 1
ATOM 2341 C C . LYS A 1 278 ? -64.197 -24.745 86.425 1.00 68.62 278 LYS A C 1
ATOM 2343 O O . LYS A 1 278 ? -63.246 -24.850 85.653 1.00 68.62 278 LYS A O 1
ATOM 2348 N N . GLN A 1 279 ? -65.459 -24.644 86.005 1.00 68.25 279 GLN A N 1
ATOM 2349 C CA . GLN A 1 279 ? -65.832 -24.648 84.583 1.00 68.25 279 GLN A CA 1
ATOM 2350 C C . GLN A 1 279 ? -65.398 -23.356 83.871 1.00 68.25 279 GLN A C 1
ATOM 2352 O O . GLN A 1 279 ? -64.765 -23.428 82.818 1.00 68.25 279 GLN A O 1
ATOM 2357 N N . ALA A 1 280 ? -65.583 -22.188 84.497 1.00 69.31 280 ALA A N 1
ATOM 2358 C CA . ALA A 1 280 ? -65.162 -20.903 83.928 1.00 69.31 280 ALA A CA 1
ATOM 2359 C C . ALA A 1 280 ? -63.633 -20.788 83.717 1.00 69.31 280 ALA A C 1
ATOM 2361 O O . ALA A 1 280 ? -63.166 -20.121 82.790 1.00 69.31 280 ALA A O 1
ATOM 2362 N N . LEU A 1 281 ? -62.826 -21.456 84.552 1.00 74.50 281 LEU A N 1
ATOM 2363 C CA . LEU A 1 281 ? -61.364 -21.479 84.410 1.00 74.50 281 LEU A CA 1
ATOM 2364 C C . LEU A 1 281 ? -60.881 -22.371 83.254 1.00 74.50 281 LEU A C 1
ATOM 2366 O O . LEU A 1 281 ? -59.836 -22.079 82.664 1.00 74.50 281 LEU A O 1
ATOM 2370 N N . ALA A 1 282 ? -61.617 -23.437 82.926 1.00 75.38 282 ALA A N 1
ATOM 2371 C CA . ALA A 1 282 ? -61.301 -24.317 81.802 1.00 75.38 282 ALA A CA 1
ATOM 2372 C C . ALA A 1 282 ? -61.600 -23.629 80.458 1.00 75.38 282 ALA A C 1
ATOM 2374 O O . ALA A 1 282 ? -60.721 -23.563 79.600 1.00 75.38 282 ALA A O 1
ATOM 2375 N N . GLU A 1 283 ? -62.769 -22.995 80.329 1.00 77.50 283 GLU A N 1
ATOM 2376 C CA . GLU A 1 283 ? -63.151 -22.238 79.127 1.00 77.50 283 GLU A CA 1
ATOM 2377 C C . GLU A 1 283 ? -62.201 -21.061 78.850 1.00 77.50 283 GLU A C 1
ATOM 2379 O O . GLU A 1 283 ? -61.823 -20.803 77.705 1.00 77.50 283 GLU A O 1
ATOM 2384 N N . ASN A 1 284 ? -61.718 -20.380 79.897 1.00 77.50 284 ASN A N 1
ATOM 2385 C CA . ASN A 1 284 ? -60.756 -19.286 79.743 1.00 77.50 284 ASN A CA 1
ATOM 2386 C C . ASN A 1 284 ? -59.405 -19.760 79.168 1.00 77.50 284 ASN A C 1
ATOM 2388 O O . ASN A 1 284 ? -58.754 -19.026 78.420 1.00 77.50 284 ASN A O 1
ATOM 2392 N N . ARG A 1 285 ? -58.971 -20.988 79.491 1.00 80.69 285 ARG A N 1
ATOM 2393 C CA . ARG A 1 285 ? -57.733 -21.565 78.937 1.00 80.69 285 ARG A CA 1
ATOM 2394 C C . ARG A 1 285 ? -57.877 -21.907 77.459 1.00 80.69 285 ARG A C 1
ATOM 2396 O O . ARG A 1 285 ? -56.968 -21.594 76.688 1.00 80.69 285 ARG A O 1
ATOM 2403 N N . ASP A 1 286 ? -59.003 -22.488 77.064 1.00 79.31 286 ASP A N 1
ATOM 2404 C CA . ASP A 1 286 ? -59.239 -22.868 75.671 1.00 79.31 286 ASP A CA 1
ATOM 2405 C C . ASP A 1 286 ? -59.394 -21.642 74.763 1.00 79.31 286 ASP A C 1
ATOM 2407 O O . ASP A 1 286 ? -58.764 -21.579 73.703 1.00 79.31 286 ASP A O 1
ATOM 2411 N N . LEU A 1 287 ? -60.102 -20.604 75.223 1.00 78.88 287 LEU A N 1
ATOM 2412 C CA . LEU A 1 287 ? -60.214 -19.332 74.501 1.00 78.88 287 LEU A CA 1
ATOM 2413 C C . LEU A 1 287 ? -58.853 -18.639 74.325 1.00 78.88 287 LEU A C 1
ATOM 2415 O O . LEU A 1 287 ? -58.546 -18.137 73.242 1.00 78.88 287 LEU A O 1
ATOM 2419 N N . LYS A 1 288 ? -57.980 -18.665 75.343 1.00 79.75 288 LYS A N 1
ATOM 2420 C CA . LYS A 1 288 ? -56.609 -18.134 75.221 1.00 79.75 288 LYS A CA 1
ATOM 2421 C C . LYS A 1 288 ? -55.775 -18.901 74.196 1.00 79.75 288 LYS A C 1
ATOM 2423 O O . LYS A 1 288 ? -55.012 -18.284 73.454 1.00 79.75 288 LYS A O 1
ATOM 2428 N N . ARG A 1 289 ? -55.921 -20.227 74.122 1.00 84.50 289 ARG A N 1
ATOM 2429 C CA . ARG A 1 289 ? -55.201 -21.059 73.145 1.00 84.50 289 ARG A CA 1
ATOM 2430 C C . ARG A 1 289 ? -55.656 -20.774 71.712 1.00 84.50 289 ARG A C 1
ATOM 2432 O O . ARG A 1 289 ? -54.812 -20.650 70.827 1.00 84.50 289 ARG A O 1
ATOM 2439 N N . GLN A 1 290 ? -56.961 -20.618 71.492 1.00 83.00 290 GLN A N 1
ATOM 2440 C CA . GLN A 1 290 ? -57.512 -20.251 70.182 1.00 83.00 290 GLN A CA 1
ATOM 2441 C C . GLN A 1 290 ? -57.038 -18.864 69.731 1.00 83.00 290 GLN A C 1
ATOM 2443 O O . GLN A 1 290 ? -56.657 -18.690 68.574 1.00 83.00 290 GLN A O 1
ATOM 2448 N N . LEU A 1 291 ? -56.961 -17.900 70.653 1.00 84.81 291 LEU A N 1
ATOM 2449 C CA . LEU A 1 291 ? -56.498 -16.545 70.353 1.00 84.81 291 LEU A CA 1
ATOM 2450 C C . LEU A 1 291 ? -55.026 -16.508 69.903 1.00 84.81 291 LEU A C 1
ATOM 2452 O O . LEU A 1 291 ? -54.680 -15.755 68.996 1.00 84.81 291 LEU A O 1
ATOM 2456 N N . VAL A 1 292 ? -54.164 -17.350 70.485 1.00 88.38 292 VAL A N 1
ATOM 2457 C CA . VAL A 1 292 ? -52.749 -17.476 70.079 1.00 88.38 292 VAL A CA 1
ATOM 2458 C C . VAL A 1 292 ? -52.594 -18.121 68.698 1.00 88.38 292 VAL A C 1
ATOM 2460 O O . VAL A 1 292 ? -51.693 -17.755 67.948 1.00 88.38 292 VAL A O 1
ATOM 2463 N N . ASN A 1 293 ? -53.451 -19.076 68.339 1.00 87.31 293 ASN A N 1
ATOM 2464 C CA . ASN A 1 293 ? -53.413 -19.663 66.999 1.00 87.31 293 ASN A CA 1
ATOM 2465 C C . ASN A 1 293 ? -53.887 -18.652 65.945 1.00 87.31 293 ASN A C 1
ATOM 2467 O O . ASN A 1 293 ? -53.201 -18.444 64.950 1.00 87.31 293 ASN A O 1
ATOM 2471 N N . TYR A 1 294 ? -54.970 -17.922 66.225 1.00 90.38 294 TYR A N 1
ATOM 2472 C CA . TYR A 1 294 ? -55.481 -16.882 65.332 1.00 90.38 294 TYR A CA 1
ATOM 2473 C C . TYR A 1 294 ? -54.454 -15.771 65.046 1.00 90.38 294 TYR A C 1
ATOM 2475 O O . TYR A 1 294 ? -54.348 -15.288 63.919 1.00 90.38 294 TYR A O 1
ATOM 2483 N N . THR A 1 295 ? -53.656 -15.363 66.041 1.00 89.31 295 THR A N 1
ATOM 2484 C CA . THR A 1 295 ? -52.604 -14.356 65.821 1.00 89.31 295 THR A CA 1
ATOM 2485 C C . THR A 1 295 ? -51.464 -14.876 64.949 1.00 89.31 295 THR A C 1
ATOM 2487 O O . THR A 1 295 ? -50.957 -14.119 64.120 1.00 89.31 295 THR A O 1
ATOM 2490 N N . LYS A 1 296 ? -51.085 -16.155 65.079 1.00 89.25 296 LYS A N 1
ATOM 2491 C CA . LYS A 1 296 ? -50.088 -16.790 64.202 1.00 89.25 296 LYS A CA 1
ATOM 2492 C C . LYS A 1 296 ? -50.576 -16.868 62.760 1.00 89.25 296 LYS A C 1
ATOM 2494 O O . LYS A 1 296 ? -49.853 -16.444 61.859 1.00 89.25 296 LYS A O 1
ATOM 2499 N N . ASP A 1 297 ? -51.809 -17.319 62.557 1.00 88.38 297 ASP A N 1
ATOM 2500 C CA . ASP A 1 297 ? -52.405 -17.447 61.224 1.00 88.38 297 ASP A CA 1
ATOM 2501 C C . ASP A 1 297 ? -52.527 -16.080 60.536 1.00 88.38 297 ASP A C 1
ATOM 2503 O O . ASP A 1 297 ? -52.221 -15.940 59.353 1.00 88.38 297 ASP A O 1
ATOM 2507 N N . LYS A 1 298 ? -52.864 -15.028 61.294 1.00 91.50 298 LYS A N 1
ATOM 2508 C CA . LYS A 1 298 ? -52.914 -13.651 60.783 1.00 91.50 298 LYS A CA 1
ATOM 2509 C C . LYS A 1 298 ? -51.550 -13.145 60.292 1.00 91.50 298 LYS A C 1
ATOM 2511 O O . LYS A 1 298 ? -51.492 -12.445 59.282 1.00 91.50 298 LYS A O 1
ATOM 2516 N N . ILE A 1 299 ? -50.457 -13.483 60.983 1.00 90.94 299 ILE A N 1
ATOM 2517 C CA . ILE A 1 299 ? -49.094 -13.103 60.571 1.00 90.94 299 ILE A CA 1
ATOM 2518 C C . ILE A 1 299 ? -48.668 -13.892 59.328 1.00 90.94 299 ILE A C 1
ATOM 2520 O O . ILE A 1 299 ? -48.145 -13.298 58.385 1.00 90.94 299 ILE A O 1
ATOM 2524 N N . ALA A 1 300 ? -48.927 -15.202 59.299 1.00 88.50 300 ALA A N 1
ATOM 2525 C CA . ALA A 1 300 ? -48.615 -16.053 58.151 1.00 88.50 300 ALA A CA 1
ATOM 2526 C C . ALA A 1 300 ? -49.370 -15.602 56.888 1.00 88.50 300 ALA A C 1
ATOM 2528 O O . ALA A 1 300 ? -48.780 -15.508 55.811 1.00 88.50 300 ALA A O 1
ATOM 2529 N N . LEU A 1 301 ? -50.647 -15.231 57.031 1.00 92.25 301 LEU A N 1
ATOM 2530 C CA . LEU A 1 301 ? -51.448 -14.681 55.941 1.00 92.25 301 LEU A CA 1
ATOM 2531 C C . LEU A 1 301 ? -50.872 -13.355 55.427 1.00 92.25 301 LEU A C 1
ATOM 2533 O O . LEU A 1 301 ? -50.726 -13.184 54.222 1.00 92.25 301 LEU A O 1
ATOM 2537 N N . ALA A 1 302 ? -50.481 -12.436 56.315 1.00 91.06 302 ALA A N 1
ATOM 2538 C CA . ALA A 1 302 ? -49.881 -11.163 55.910 1.00 91.06 302 ALA A CA 1
ATOM 2539 C C . ALA A 1 302 ? -48.559 -11.350 55.138 1.00 91.06 302 ALA A C 1
ATOM 2541 O O . ALA A 1 302 ? -48.305 -10.644 54.161 1.00 91.06 302 ALA A O 1
ATOM 2542 N N . GLN A 1 303 ? -47.732 -12.319 55.542 1.00 92.19 303 GLN A N 1
ATOM 2543 C CA . GLN A 1 303 ? -46.493 -12.664 54.837 1.00 92.19 303 GLN A CA 1
ATOM 2544 C C . GLN A 1 303 ? -46.767 -13.287 53.462 1.00 92.19 303 GLN A C 1
ATOM 2546 O O . GLN A 1 303 ? -46.128 -12.905 52.484 1.00 92.19 303 GLN A O 1
ATOM 2551 N N . SER A 1 304 ? -47.740 -14.199 53.374 1.00 89.38 304 SER A N 1
ATOM 2552 C CA . SER A 1 304 ? -48.168 -14.808 52.110 1.00 89.38 304 SER A CA 1
ATOM 2553 C C . SER A 1 304 ? -48.709 -13.767 51.130 1.00 89.38 304 SER A C 1
ATOM 2555 O O . SER A 1 304 ? -48.298 -13.766 49.974 1.00 89.38 304 SER A O 1
ATOM 2557 N N . VAL A 1 305 ? -49.560 -12.847 51.593 1.00 93.69 305 VAL A N 1
ATOM 2558 C CA . VAL A 1 305 ? -50.107 -11.765 50.759 1.00 93.69 305 VAL A CA 1
ATOM 2559 C C . VAL A 1 305 ? -48.990 -10.873 50.224 1.00 93.69 305 VAL A C 1
ATOM 2561 O O . VAL A 1 305 ? -48.969 -10.572 49.036 1.00 93.69 305 VAL A O 1
ATOM 2564 N N . ARG A 1 306 ? -48.013 -10.502 51.062 1.00 93.31 306 ARG A N 1
ATOM 2565 C CA . ARG A 1 306 ? -46.861 -9.710 50.610 1.00 93.31 306 ARG A CA 1
ATOM 2566 C C . ARG A 1 306 ? -46.054 -10.439 49.535 1.00 93.31 306 ARG A C 1
ATOM 2568 O O . ARG A 1 306 ? -45.705 -9.838 48.529 1.00 93.31 306 ARG A O 1
ATOM 2575 N N . ARG A 1 307 ? -45.819 -11.742 49.722 1.00 94.00 307 ARG A N 1
ATOM 2576 C CA . ARG A 1 307 ? -45.083 -12.566 48.756 1.00 94.00 307 ARG A CA 1
ATOM 2577 C C . ARG A 1 307 ? -45.795 -12.656 47.407 1.00 94.00 307 ARG A C 1
ATOM 2579 O O . ARG A 1 307 ? -45.120 -12.664 46.387 1.00 94.00 307 ARG A O 1
ATOM 2586 N N . VAL A 1 308 ? -47.126 -12.725 47.404 1.00 93.69 308 VAL A N 1
ATOM 2587 C CA . VAL A 1 308 ? -47.925 -12.714 46.169 1.00 93.69 308 VAL A CA 1
ATOM 2588 C C . VAL A 1 308 ? -47.764 -11.385 45.435 1.00 93.69 308 VAL A C 1
ATOM 2590 O O . VAL A 1 308 ? -47.464 -11.405 44.251 1.00 93.69 308 VAL A O 1
ATOM 2593 N N . VAL A 1 309 ? -47.855 -10.254 46.140 1.00 95.94 309 VAL A N 1
ATOM 2594 C CA . VAL A 1 309 ? -47.672 -8.922 45.534 1.00 95.94 309 VAL A CA 1
ATOM 2595 C C . VAL A 1 309 ? -46.274 -8.758 44.928 1.00 95.94 309 VAL A C 1
ATOM 2597 O O . VAL A 1 309 ? -46.139 -8.233 43.825 1.00 95.94 309 VAL A O 1
ATOM 2600 N N . ASP A 1 310 ? -45.231 -9.227 45.620 1.00 94.12 310 ASP A N 1
ATOM 2601 C CA . ASP A 1 310 ? -43.860 -9.171 45.098 1.00 94.12 310 ASP A CA 1
ATOM 2602 C C . ASP A 1 310 ? -43.714 -10.017 43.816 1.00 94.12 310 ASP A C 1
ATOM 2604 O O . ASP A 1 310 ? -43.136 -9.555 42.834 1.00 94.12 310 ASP A O 1
ATOM 2608 N N . LEU A 1 311 ? -44.289 -11.228 43.798 1.00 93.56 311 LEU A N 1
ATOM 2609 C CA . LEU A 1 311 ? -44.266 -12.124 42.633 1.00 93.56 311 LEU A CA 1
ATOM 2610 C C . LEU A 1 311 ? -45.099 -11.600 41.455 1.00 93.56 311 LEU A C 1
ATOM 2612 O O . LEU A 1 311 ? -44.717 -11.803 40.307 1.00 93.56 311 LEU A O 1
ATOM 2616 N N . GLU A 1 312 ? -46.227 -10.937 41.714 1.00 94.12 312 GLU A N 1
ATOM 2617 C CA . GLU A 1 312 ? -47.031 -10.284 40.673 1.00 94.12 312 GLU A CA 1
ATOM 2618 C C . GLU A 1 312 ? -46.248 -9.150 40.006 1.00 94.12 312 GLU A C 1
ATOM 2620 O O . GLU A 1 312 ? -46.264 -9.042 38.781 1.00 94.12 312 GLU A O 1
ATOM 2625 N N . ARG A 1 313 ? -45.491 -8.365 40.786 1.00 94.88 313 ARG A N 1
ATOM 2626 C CA . ARG A 1 313 ? -44.624 -7.317 40.236 1.00 94.88 313 ARG A CA 1
ATOM 2627 C C . ARG A 1 313 ? -43.510 -7.896 39.364 1.00 94.88 313 ARG A C 1
ATOM 2629 O O . ARG A 1 313 ? -43.324 -7.432 38.248 1.00 94.88 313 ARG A O 1
ATOM 2636 N N . GLU A 1 314 ? -42.814 -8.927 39.848 1.00 95.19 314 GLU A N 1
ATOM 2637 C CA . GLU A 1 314 ? -41.774 -9.621 39.070 1.00 95.19 314 GLU A CA 1
ATOM 2638 C C . GLU A 1 314 ? -42.341 -10.208 37.765 1.00 95.19 314 GLU A C 1
ATOM 2640 O O . GLU A 1 314 ? -41.711 -10.118 36.714 1.00 95.19 314 GLU A O 1
ATOM 2645 N N . LEU A 1 315 ? -43.549 -10.779 37.806 1.00 94.50 315 LEU A N 1
ATOM 2646 C CA . LEU A 1 315 ? -44.212 -11.319 36.620 1.00 94.50 315 LEU A CA 1
ATOM 2647 C C . LEU A 1 315 ? -44.509 -10.232 35.579 1.00 94.50 315 LEU A C 1
ATOM 2649 O O . LEU A 1 315 ? -44.346 -10.477 34.383 1.00 94.50 315 LEU A O 1
ATOM 2653 N N . ASP A 1 316 ? -44.969 -9.061 36.011 1.00 95.50 316 ASP A N 1
ATOM 2654 C CA . ASP A 1 316 ? -45.270 -7.957 35.101 1.00 95.50 316 ASP A CA 1
ATOM 2655 C C . ASP A 1 316 ? -43.997 -7.327 34.515 1.00 95.50 316 ASP A C 1
ATOM 2657 O O . ASP A 1 316 ? -43.972 -7.039 33.316 1.00 95.50 316 ASP A O 1
ATOM 2661 N N . ASP A 1 317 ? -42.919 -7.225 35.301 1.00 94.62 317 ASP A N 1
ATOM 2662 C CA . ASP A 1 317 ? -41.596 -6.815 34.812 1.00 94.62 317 ASP A CA 1
ATOM 2663 C C . ASP A 1 317 ? -41.108 -7.775 33.701 1.00 94.62 317 ASP A C 1
ATOM 2665 O O . ASP A 1 317 ? -40.747 -7.339 32.604 1.00 94.62 317 ASP A O 1
ATOM 2669 N N . TYR A 1 318 ? -41.199 -9.095 33.923 1.00 94.62 318 TYR A N 1
ATOM 2670 C CA . TYR A 1 318 ? -40.804 -10.095 32.921 1.00 94.62 318 TYR A CA 1
ATOM 2671 C C . TYR A 1 318 ? -41.669 -10.087 31.658 1.00 94.62 318 TYR A C 1
ATOM 2673 O O . TYR A 1 318 ? -41.151 -10.315 30.562 1.00 94.62 318 TYR A O 1
ATOM 2681 N N . LYS A 1 319 ? -42.979 -9.832 31.770 1.00 94.75 319 LYS A N 1
ATOM 2682 C CA . LYS A 1 319 ? -43.845 -9.693 30.586 1.00 94.75 319 LYS A CA 1
ATOM 2683 C C . LYS A 1 319 ? -43.399 -8.521 29.721 1.00 94.75 319 LYS A C 1
ATOM 2685 O O . LYS A 1 319 ? -43.295 -8.679 28.508 1.00 94.75 319 LYS A O 1
ATOM 2690 N N . TRP A 1 320 ? -43.103 -7.378 30.341 1.00 96.00 320 TRP A N 1
ATOM 2691 C CA . TRP A 1 320 ? -42.674 -6.185 29.616 1.00 96.00 320 TRP A CA 1
ATOM 2692 C C . TRP A 1 320 ? -41.326 -6.394 28.917 1.00 96.00 320 TRP A C 1
ATOM 2694 O O . TRP A 1 320 ? -41.168 -6.043 27.746 1.00 96.00 320 TRP A O 1
ATOM 2704 N N . GLU A 1 321 ? -40.368 -7.029 29.598 1.00 94.75 321 GLU A N 1
ATOM 2705 C CA . GLU A 1 321 ? -39.086 -7.402 28.992 1.00 94.75 321 GLU A CA 1
ATOM 2706 C C . GLU A 1 321 ? -39.267 -8.358 27.806 1.00 94.75 321 GLU A C 1
ATOM 2708 O O . GLU A 1 321 ? -38.636 -8.172 26.762 1.00 94.75 321 GLU A O 1
ATOM 2713 N N . ASN A 1 322 ? -40.150 -9.353 27.933 1.00 94.75 322 ASN A N 1
ATOM 2714 C CA . ASN A 1 322 ? -40.413 -10.305 26.859 1.00 94.75 322 ASN A CA 1
ATOM 2715 C C . ASN A 1 322 ? -41.053 -9.630 25.635 1.00 94.75 322 ASN A C 1
ATOM 2717 O O . ASN A 1 322 ? -40.585 -9.833 24.517 1.00 94.75 322 ASN A O 1
ATOM 2721 N N . GLU A 1 323 ? -42.050 -8.763 25.832 1.00 95.75 323 GLU A N 1
ATOM 2722 C CA . GLU A 1 323 ? -42.662 -7.985 24.744 1.00 95.75 323 GLU A CA 1
ATOM 2723 C C . GLU A 1 323 ? -41.632 -7.088 24.034 1.00 95.75 323 GLU A C 1
ATOM 2725 O O . GLU A 1 323 ? -41.584 -7.026 22.802 1.00 95.75 323 GLU A O 1
ATOM 2730 N N . ALA A 1 324 ? -40.749 -6.429 24.792 1.00 94.69 324 ALA A N 1
ATOM 2731 C CA . ALA A 1 324 ? -39.683 -5.607 24.225 1.00 94.69 324 ALA A CA 1
ATOM 2732 C C . ALA A 1 324 ? -38.683 -6.437 23.395 1.00 94.69 324 ALA A C 1
ATOM 2734 O O . ALA A 1 324 ? -38.229 -5.994 22.332 1.00 94.69 324 ALA A O 1
ATOM 2735 N N . LEU A 1 325 ? -38.344 -7.646 23.854 1.00 93.88 325 LEU A N 1
ATOM 2736 C CA . LEU A 1 325 ? -37.465 -8.567 23.132 1.00 93.88 325 LEU A CA 1
ATOM 2737 C C . LEU A 1 325 ? -38.121 -9.116 21.858 1.00 93.88 325 LEU A C 1
ATOM 2739 O O . LEU A 1 325 ? -37.461 -9.158 20.818 1.00 93.88 325 LEU A O 1
ATOM 2743 N N . GLU A 1 326 ? -39.405 -9.470 21.898 1.00 95.38 326 GLU A N 1
ATOM 2744 C CA . GLU A 1 326 ? -40.167 -9.938 20.732 1.00 95.38 326 GLU A CA 1
ATOM 2745 C C . GLU A 1 326 ? -40.262 -8.860 19.640 1.00 95.38 326 GLU A C 1
ATOM 2747 O O . GLU A 1 326 ? -40.015 -9.132 18.458 1.00 95.38 326 GLU A O 1
ATOM 2752 N N . LEU A 1 327 ? -40.520 -7.603 20.020 1.00 95.06 327 LEU A N 1
ATOM 2753 C CA . LEU A 1 327 ? -40.509 -6.468 19.089 1.00 95.06 327 LEU A CA 1
ATOM 2754 C C . LEU A 1 327 ? -39.125 -6.240 18.465 1.00 95.06 327 LEU A C 1
ATOM 2756 O O . LEU A 1 327 ? -39.000 -5.908 17.284 1.00 95.06 327 LEU A O 1
ATOM 2760 N N . ARG A 1 328 ? -38.051 -6.431 19.236 1.00 94.25 328 ARG A N 1
ATOM 2761 C CA . ARG A 1 328 ? -36.688 -6.302 18.709 1.00 94.25 328 ARG A CA 1
ATOM 2762 C C . ARG A 1 328 ? -36.336 -7.442 17.756 1.00 94.25 328 ARG A C 1
ATOM 2764 O O . ARG A 1 328 ? -35.675 -7.200 16.746 1.00 94.25 328 ARG A O 1
ATOM 2771 N N . LEU A 1 329 ? -36.769 -8.661 18.066 1.00 94.44 329 LEU A N 1
ATOM 2772 C CA . LEU A 1 329 ? -36.538 -9.839 17.235 1.00 94.44 329 LEU A CA 1
ATOM 2773 C C . LEU A 1 329 ? -37.245 -9.708 15.886 1.00 94.44 329 LEU A C 1
ATOM 2775 O O . LEU A 1 329 ? -36.596 -9.845 14.852 1.00 94.44 329 LEU A O 1
ATOM 2779 N N . THR A 1 330 ? -38.525 -9.338 15.888 1.00 96.62 330 THR A N 1
ATOM 2780 C CA . THR A 1 330 ? -39.291 -9.099 14.652 1.00 96.62 330 THR A CA 1
ATOM 2781 C C . THR A 1 330 ? -38.633 -8.035 13.772 1.00 96.62 330 THR A C 1
ATOM 2783 O O . THR A 1 330 ? -38.438 -8.260 12.577 1.00 96.62 330 THR A O 1
ATOM 2786 N N . LYS A 1 331 ? -38.163 -6.922 14.353 1.00 95.06 331 LYS A N 1
ATOM 2787 C CA . LYS A 1 331 ? -37.435 -5.889 13.596 1.00 95.06 331 LYS A CA 1
ATOM 2788 C C . LYS A 1 331 ? -36.128 -6.399 12.979 1.00 95.06 331 LYS A C 1
ATOM 2790 O O . LYS A 1 331 ? -35.792 -6.025 11.856 1.00 95.06 331 LYS A O 1
ATOM 2795 N N . LEU A 1 332 ? -35.379 -7.235 13.698 1.00 93.56 332 LEU A N 1
ATOM 2796 C CA . LEU A 1 332 ? -34.145 -7.835 13.182 1.00 93.56 332 LEU A CA 1
ATOM 2797 C C . LEU A 1 332 ? -34.421 -8.835 12.054 1.00 93.56 332 LEU A C 1
ATOM 2799 O O . LEU A 1 332 ? -33.660 -8.895 11.088 1.00 93.56 332 LEU A O 1
ATOM 2803 N N . GLU A 1 333 ? -35.503 -9.603 12.149 1.00 95.06 333 GLU A N 1
ATOM 2804 C CA . GLU A 1 333 ? -35.916 -10.524 11.090 1.00 95.06 333 GLU A CA 1
ATOM 2805 C C . GLU A 1 333 ? -36.332 -9.786 9.817 1.00 95.06 333 GLU A C 1
ATOM 2807 O O . GLU A 1 333 ? -35.923 -10.192 8.729 1.00 95.06 333 GLU A O 1
ATOM 2812 N N . GLU A 1 334 ? -37.063 -8.675 9.944 1.00 95.75 334 GLU A N 1
ATOM 2813 C CA . GLU A 1 334 ? -37.379 -7.784 8.821 1.00 95.75 334 GLU A CA 1
ATOM 2814 C C . GLU A 1 334 ? -36.102 -7.277 8.140 1.00 95.75 334 GLU A C 1
ATOM 2816 O O . GLU A 1 334 ? -35.935 -7.458 6.937 1.00 95.75 334 GLU A O 1
ATOM 2821 N N . GLN A 1 335 ? -35.157 -6.724 8.910 1.00 94.06 335 GLN A N 1
ATOM 2822 C CA . GLN A 1 335 ? -33.889 -6.212 8.374 1.00 94.06 335 GLN A CA 1
ATOM 2823 C C . GLN A 1 335 ? -33.061 -7.301 7.686 1.00 94.06 335 GLN A C 1
ATOM 2825 O O . GLN A 1 335 ? -32.466 -7.068 6.632 1.00 94.06 335 GLN A O 1
ATOM 2830 N N . ARG A 1 336 ? -33.017 -8.507 8.265 1.00 95.44 336 ARG A N 1
ATOM 2831 C CA . ARG A 1 336 ? -32.343 -9.658 7.655 1.00 95.44 336 ARG A CA 1
ATOM 2832 C C . ARG A 1 336 ? -32.978 -10.006 6.310 1.00 95.44 336 ARG A C 1
ATOM 2834 O O . ARG A 1 336 ? -32.251 -10.226 5.344 1.00 95.44 336 ARG A O 1
ATOM 2841 N N . ASN A 1 337 ? -34.307 -10.066 6.252 1.00 94.88 337 ASN A N 1
ATOM 2842 C CA . ASN A 1 337 ? -35.028 -10.406 5.029 1.00 94.88 337 ASN A CA 1
ATOM 2843 C C . ASN A 1 337 ? -34.825 -9.326 3.953 1.00 94.88 337 ASN A C 1
ATOM 2845 O O . ASN A 1 337 ? -34.482 -9.661 2.825 1.00 94.88 337 ASN A O 1
ATOM 2849 N N . GLU A 1 338 ? -34.910 -8.041 4.313 1.00 94.62 338 GLU A N 1
ATOM 2850 C CA . GLU A 1 338 ? -34.634 -6.920 3.401 1.00 94.62 338 GLU A CA 1
ATOM 2851 C C . GLU A 1 338 ? -33.212 -6.979 2.821 1.00 94.62 338 GLU A C 1
ATOM 2853 O O . GLU A 1 338 ? -33.013 -6.793 1.619 1.00 94.62 338 GLU A O 1
ATOM 2858 N N . LEU A 1 339 ? -32.212 -7.276 3.657 1.00 92.31 339 LEU A N 1
ATOM 2859 C CA . LEU A 1 339 ? -30.826 -7.440 3.213 1.00 92.31 339 LEU A CA 1
ATOM 2860 C C . LEU A 1 339 ? -30.666 -8.629 2.265 1.00 92.31 339 LEU A C 1
ATOM 2862 O O . LEU A 1 339 ? -29.967 -8.525 1.254 1.00 92.31 339 LEU A O 1
ATOM 2866 N N . GLN A 1 340 ? -31.306 -9.754 2.580 1.00 93.81 340 GLN A N 1
ATOM 2867 C CA . GLN A 1 340 ? -31.269 -10.952 1.752 1.00 93.81 340 GLN A CA 1
ATOM 2868 C C . GLN A 1 340 ? -31.910 -10.693 0.381 1.00 93.81 340 GLN A C 1
ATOM 2870 O O . GLN A 1 340 ? -31.294 -10.981 -0.649 1.00 93.81 340 GLN A O 1
ATOM 2875 N N . ASP A 1 341 ? -33.087 -10.074 0.350 1.00 94.75 341 ASP A N 1
ATOM 2876 C CA . ASP A 1 341 ? -33.798 -9.735 -0.885 1.00 94.75 341 ASP A CA 1
ATOM 2877 C C . ASP A 1 341 ? -33.041 -8.689 -1.713 1.00 94.75 341 ASP A C 1
ATOM 2879 O O . ASP A 1 341 ? -32.919 -8.812 -2.940 1.00 94.75 341 ASP A O 1
ATOM 2883 N N . GLY A 1 342 ? -32.456 -7.686 -1.053 1.00 94.19 342 GLY A N 1
ATOM 2884 C CA . GLY A 1 342 ? -31.604 -6.682 -1.687 1.00 94.19 342 GLY A CA 1
ATOM 2885 C C . GLY A 1 342 ? -30.343 -7.289 -2.308 1.00 94.19 342 GLY A C 1
ATOM 2886 O O . GLY A 1 342 ? -29.957 -6.924 -3.427 1.00 94.19 342 GLY A O 1
ATOM 2887 N N . PHE A 1 343 ? -29.727 -8.262 -1.631 1.00 92.56 343 PHE A N 1
ATOM 2888 C CA . PHE A 1 343 ? -28.582 -9.005 -2.153 1.00 92.56 343 PHE A CA 1
ATOM 2889 C C . PHE A 1 343 ? -28.959 -9.829 -3.388 1.00 92.56 343 PHE A C 1
ATOM 2891 O O . PHE A 1 343 ? -28.293 -9.715 -4.421 1.00 92.56 343 PHE A O 1
ATOM 2898 N N . PHE A 1 344 ? -30.047 -10.605 -3.326 1.00 92.75 344 PHE A N 1
ATOM 2899 C CA . PHE A 1 344 ? -30.516 -11.397 -4.467 1.00 92.75 344 PHE A CA 1
ATOM 2900 C C . PHE A 1 344 ? -30.858 -10.518 -5.672 1.00 92.75 344 PHE A C 1
ATOM 2902 O O . PHE A 1 344 ? -30.429 -10.810 -6.791 1.00 92.75 344 PHE A O 1
ATOM 2909 N N . SER A 1 345 ? -31.550 -9.402 -5.442 1.00 93.44 345 SER A N 1
ATOM 2910 C CA . SER A 1 345 ? -31.895 -8.438 -6.492 1.00 93.44 345 SER A CA 1
A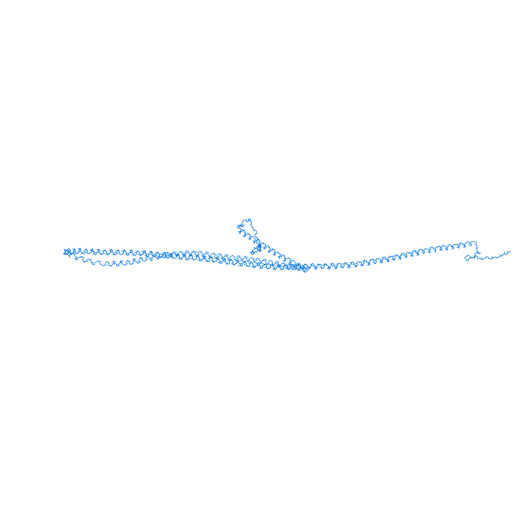TOM 2911 C C . SER A 1 345 ? -30.647 -7.835 -7.145 1.00 93.44 345 SER A C 1
ATOM 2913 O O . SER A 1 345 ? -30.550 -7.747 -8.370 1.00 93.44 345 SER A O 1
ATOM 2915 N N . SER A 1 346 ? -29.649 -7.460 -6.341 1.00 93.31 346 SER A N 1
ATOM 2916 C CA . SER A 1 346 ? -28.382 -6.907 -6.836 1.00 93.31 346 SER A CA 1
ATOM 2917 C C . SER A 1 346 ? -27.578 -7.933 -7.636 1.00 93.31 346 SER A C 1
ATOM 2919 O O . SER A 1 346 ? -27.043 -7.607 -8.700 1.00 93.31 346 SER A O 1
ATOM 2921 N N . MET A 1 347 ? -27.535 -9.182 -7.165 1.00 92.44 347 MET A N 1
ATOM 2922 C CA . MET A 1 347 ? -26.859 -10.284 -7.847 1.00 92.44 347 MET A CA 1
ATOM 2923 C C . MET A 1 347 ? -27.500 -10.576 -9.210 1.00 92.44 347 MET A C 1
ATOM 2925 O O . MET A 1 347 ? -26.790 -10.651 -10.215 1.00 92.44 347 MET A O 1
ATOM 2929 N N . MET A 1 348 ? -28.832 -10.667 -9.271 1.00 93.12 348 MET A N 1
ATOM 2930 C CA . MET A 1 348 ? -29.557 -10.912 -10.524 1.00 93.12 348 MET A CA 1
ATOM 2931 C C . MET A 1 348 ? -29.356 -9.779 -11.531 1.00 93.12 348 MET A C 1
ATOM 2933 O O . MET A 1 348 ? -29.012 -10.037 -12.684 1.00 93.12 348 MET A O 1
ATOM 2937 N N . ASN A 1 349 ? -29.449 -8.523 -11.086 1.00 93.19 349 ASN A N 1
ATOM 2938 C CA . ASN A 1 349 ? -29.178 -7.360 -11.935 1.00 93.19 349 ASN A CA 1
ATOM 2939 C C . ASN A 1 349 ? -27.742 -7.360 -12.486 1.00 93.19 349 ASN A C 1
ATOM 2941 O O . ASN A 1 349 ? -27.509 -7.010 -13.647 1.00 93.19 349 ASN A O 1
ATOM 2945 N N . MET A 1 350 ? -26.756 -7.742 -11.669 1.00 92.25 350 MET A N 1
ATOM 2946 C CA . MET A 1 350 ? -25.365 -7.855 -12.113 1.00 92.25 350 MET A CA 1
ATOM 2947 C C . MET A 1 350 ? -25.202 -8.968 -13.153 1.00 92.25 350 MET A C 1
ATOM 2949 O O . MET A 1 350 ? -24.542 -8.763 -14.175 1.00 92.25 350 MET A O 1
ATOM 2953 N N . GLN A 1 351 ? -25.828 -10.123 -12.923 1.00 90.94 351 GLN A N 1
ATOM 2954 C CA . GLN A 1 351 ? -25.799 -11.252 -13.845 1.00 90.94 351 GLN A CA 1
ATOM 2955 C C . GLN A 1 351 ? -26.459 -10.905 -15.186 1.00 90.94 351 GLN A C 1
ATOM 2957 O O . GLN A 1 351 ? -25.886 -11.200 -16.235 1.00 90.94 351 GLN A O 1
ATOM 2962 N N . GLU A 1 352 ? -27.603 -10.219 -15.178 1.00 93.62 352 GLU A N 1
ATOM 2963 C CA . GLU A 1 352 ? -28.285 -9.759 -16.391 1.00 93.62 352 GLU A CA 1
ATOM 2964 C C . GLU A 1 352 ? -27.426 -8.757 -17.181 1.00 93.62 352 GLU A C 1
ATOM 2966 O O . GLU A 1 352 ? -27.242 -8.896 -18.396 1.00 93.62 352 GLU A O 1
ATOM 2971 N N . LYS A 1 353 ? -26.808 -7.781 -16.503 1.00 92.81 353 LYS A N 1
ATOM 2972 C CA . LYS A 1 353 ? -25.878 -6.828 -17.138 1.00 92.81 353 LYS A CA 1
ATOM 2973 C C . LYS A 1 353 ? -24.656 -7.524 -17.741 1.00 92.81 353 LYS A C 1
ATOM 2975 O O . LYS A 1 353 ? -24.228 -7.186 -18.846 1.00 92.81 353 LYS A O 1
ATOM 2980 N N . ALA A 1 354 ? -24.089 -8.508 -17.047 1.00 91.06 354 ALA A N 1
ATOM 2981 C CA . ALA A 1 354 ? -22.970 -9.287 -17.567 1.00 91.06 354 ALA A CA 1
ATOM 2982 C C . ALA A 1 354 ? -23.392 -10.131 -18.783 1.00 91.06 354 ALA A C 1
ATOM 2984 O O . ALA A 1 354 ? -22.700 -10.138 -19.804 1.00 91.06 354 ALA A O 1
ATOM 2985 N N . ALA A 1 355 ? -24.553 -10.787 -18.715 1.00 92.94 355 ALA A N 1
ATOM 2986 C CA . ALA A 1 355 ? -25.096 -11.595 -19.801 1.00 92.94 355 ALA A CA 1
ATOM 2987 C C . ALA A 1 355 ? -25.386 -10.754 -21.053 1.00 92.94 355 ALA A C 1
ATOM 2989 O O . ALA A 1 355 ? -24.945 -11.107 -22.148 1.00 92.94 355 ALA A O 1
ATOM 2990 N N . THR A 1 356 ? -26.048 -9.605 -20.905 1.00 93.38 356 THR A N 1
ATOM 2991 C CA . THR A 1 356 ? -26.330 -8.682 -22.019 1.00 93.38 356 THR A CA 1
ATOM 2992 C C . THR A 1 356 ? -25.046 -8.149 -22.657 1.00 93.38 356 THR A C 1
ATOM 2994 O O . THR A 1 356 ? -24.925 -8.148 -23.887 1.00 93.38 356 THR A O 1
ATOM 2997 N N . LYS A 1 357 ? -24.037 -7.785 -21.852 1.00 94.00 357 LYS A N 1
ATOM 2998 C CA . LYS A 1 357 ? -22.708 -7.394 -22.352 1.00 94.00 357 LYS A CA 1
ATOM 2999 C C . LYS A 1 357 ? -22.045 -8.527 -23.139 1.00 94.00 357 LYS A C 1
ATOM 3001 O O . LYS A 1 357 ? -21.529 -8.283 -24.230 1.00 94.00 357 LYS A O 1
ATOM 3006 N N . ASN A 1 358 ? -22.100 -9.760 -22.637 1.00 92.38 358 ASN A N 1
ATOM 3007 C CA . ASN A 1 358 ? -21.543 -10.930 -23.317 1.00 92.38 358 ASN A CA 1
ATOM 3008 C C . ASN A 1 358 ? -22.239 -11.199 -24.655 1.00 92.38 358 ASN A C 1
ATOM 3010 O O . ASN A 1 358 ? -21.566 -11.410 -25.664 1.00 92.38 358 ASN A O 1
ATOM 3014 N N . VAL A 1 359 ? -23.570 -11.121 -24.701 1.00 94.88 359 VAL A N 1
ATOM 3015 C CA . VAL A 1 359 ? -24.340 -11.264 -25.946 1.00 94.88 359 VAL A CA 1
ATOM 3016 C C . VAL A 1 359 ? -23.946 -10.187 -26.960 1.00 94.88 359 VAL A C 1
ATOM 3018 O O . VAL A 1 359 ? -23.737 -10.489 -28.139 1.00 94.88 359 VAL A O 1
ATOM 3021 N N . LEU A 1 360 ? -23.781 -8.937 -26.518 1.00 93.31 360 LEU A N 1
ATOM 3022 C CA . LEU A 1 360 ? -23.359 -7.839 -27.387 1.00 93.31 360 LEU A CA 1
ATOM 3023 C C . LEU A 1 360 ? -21.944 -8.056 -27.944 1.00 93.31 360 LEU A C 1
ATOM 3025 O O . LEU A 1 360 ? -21.721 -7.861 -29.141 1.00 93.31 360 LEU A O 1
ATOM 3029 N N . LEU A 1 361 ? -20.998 -8.487 -27.103 1.00 92.25 361 LEU A N 1
ATOM 3030 C CA . LEU A 1 361 ? -19.627 -8.800 -27.516 1.00 92.25 361 LEU A CA 1
ATOM 3031 C C . LEU A 1 361 ? -19.591 -9.962 -28.510 1.00 92.25 361 LEU A C 1
ATOM 3033 O O . LEU A 1 361 ? -18.953 -9.846 -29.555 1.00 92.25 361 LEU A O 1
ATOM 3037 N N . GLN A 1 362 ? -20.345 -11.034 -28.257 1.00 92.44 362 GLN A N 1
ATOM 3038 C CA . GLN A 1 362 ? -20.470 -12.144 -29.201 1.00 92.44 362 GLN A CA 1
ATOM 3039 C C . GLN A 1 362 ? -21.051 -11.695 -30.545 1.00 92.44 362 GLN A C 1
ATOM 3041 O O . GLN A 1 362 ? -20.597 -12.154 -31.592 1.00 92.44 362 GLN A O 1
ATOM 3046 N N . LYS A 1 363 ? -22.046 -10.798 -30.543 1.00 94.38 363 LYS A N 1
ATOM 3047 C CA . LYS A 1 363 ? -22.618 -10.247 -31.779 1.00 94.38 363 LYS A CA 1
ATOM 3048 C C . LYS A 1 363 ? -21.599 -9.392 -32.536 1.00 94.38 363 LYS A C 1
ATOM 3050 O O . LYS A 1 363 ? -21.478 -9.547 -33.749 1.00 94.38 363 LYS A O 1
ATOM 3055 N N . LYS A 1 364 ? -20.835 -8.539 -31.841 1.00 93.50 364 LYS A N 1
ATOM 3056 C CA . LYS A 1 364 ? -19.736 -7.764 -32.447 1.00 93.50 364 LYS A CA 1
ATOM 3057 C C . LYS A 1 364 ? -18.676 -8.680 -33.056 1.00 93.50 364 LYS A C 1
ATOM 3059 O O . LYS A 1 364 ? -18.308 -8.479 -34.207 1.00 93.50 364 LYS A O 1
ATOM 3064 N N . MET A 1 365 ? -18.246 -9.707 -32.326 1.00 91.19 365 MET A N 1
ATOM 3065 C CA . MET A 1 365 ? -17.245 -10.666 -32.795 1.00 91.19 365 MET A CA 1
ATOM 3066 C C . MET A 1 365 ? -17.733 -11.440 -34.023 1.00 91.19 365 MET A C 1
ATOM 3068 O O . MET A 1 365 ? -17.024 -11.506 -35.020 1.00 91.19 365 MET A O 1
ATOM 3072 N N . ARG A 1 366 ? -18.979 -11.934 -34.009 1.00 93.81 366 ARG A N 1
ATOM 3073 C CA . ARG A 1 366 ? -19.596 -12.578 -35.181 1.00 93.81 366 ARG A CA 1
ATOM 3074 C C . ARG A 1 366 ? -19.654 -11.650 -36.394 1.00 93.81 366 ARG A C 1
ATOM 3076 O O . ARG A 1 366 ? -19.391 -12.095 -37.504 1.00 93.81 366 ARG A O 1
ATOM 3083 N N . ASN A 1 367 ? -19.991 -10.377 -36.201 1.00 94.12 367 ASN A N 1
ATOM 3084 C CA . ASN A 1 367 ? -20.018 -9.410 -37.298 1.00 94.12 367 ASN A CA 1
ATOM 3085 C C . ASN A 1 367 ? -18.612 -9.108 -37.842 1.00 94.12 367 ASN A C 1
ATOM 3087 O O . ASN A 1 367 ? -18.453 -9.033 -39.056 1.00 94.12 367 ASN A O 1
ATOM 3091 N N . MET A 1 368 ? -17.604 -8.974 -36.972 1.00 91.81 368 MET A N 1
ATOM 3092 C CA . MET A 1 368 ? -16.208 -8.786 -37.387 1.00 91.81 368 MET A CA 1
ATOM 3093 C C . MET A 1 368 ? -15.677 -9.998 -38.157 1.00 91.81 368 MET A C 1
ATOM 3095 O O . MET A 1 368 ? -15.051 -9.815 -39.195 1.00 91.81 368 MET A O 1
ATOM 3099 N N . LEU A 1 369 ? -15.985 -11.220 -37.705 1.00 92.81 369 LEU A N 1
ATOM 3100 C CA . LEU A 1 369 ? -15.622 -12.452 -38.415 1.00 92.81 369 LEU A CA 1
ATOM 3101 C C . LEU A 1 369 ? -16.264 -12.511 -39.803 1.00 92.81 369 LEU A C 1
ATOM 3103 O O . LEU A 1 369 ? -15.562 -12.709 -40.785 1.00 92.81 369 LEU A O 1
ATOM 3107 N N . LYS A 1 370 ? -17.568 -12.227 -39.912 1.00 93.62 370 LYS A N 1
ATOM 3108 C CA . LYS A 1 370 ? -18.246 -12.152 -41.218 1.00 93.62 370 LYS A CA 1
ATOM 3109 C C . LYS A 1 370 ? -17.618 -11.113 -42.145 1.00 93.62 370 LYS A C 1
ATOM 3111 O O . LYS A 1 370 ? -17.491 -11.352 -43.340 1.00 93.62 370 LYS A O 1
ATOM 3116 N N . LEU A 1 371 ? -17.249 -9.947 -41.612 1.00 94.06 371 LEU A N 1
ATOM 3117 C CA . LEU A 1 371 ? -16.593 -8.904 -42.397 1.00 94.06 371 LEU A CA 1
ATOM 3118 C C . LEU A 1 371 ? -15.200 -9.350 -42.860 1.00 94.06 371 LEU A C 1
ATOM 3120 O O . LEU A 1 371 ? -14.830 -9.082 -44.000 1.00 94.06 371 LEU A O 1
ATOM 3124 N N . MET A 1 372 ? -14.449 -10.039 -42.000 1.00 91.69 372 MET A N 1
ATOM 3125 C CA . MET A 1 372 ? -13.150 -10.618 -42.340 1.00 91.69 372 MET A CA 1
ATOM 3126 C C . MET A 1 372 ? -13.286 -11.668 -43.446 1.00 91.69 372 MET A C 1
ATOM 3128 O O . MET A 1 372 ? -12.619 -11.535 -44.465 1.00 91.69 372 MET A O 1
ATOM 3132 N N . GLU A 1 373 ? -14.211 -12.621 -43.316 1.00 91.62 373 GLU A N 1
ATOM 3133 C CA . GLU A 1 373 ? -14.497 -13.634 -44.346 1.00 91.62 373 GLU A CA 1
ATOM 3134 C C . GLU A 1 373 ? -14.865 -12.985 -45.691 1.00 91.62 373 GLU A C 1
ATOM 3136 O O . GLU A 1 373 ? -14.356 -13.372 -46.742 1.00 91.62 373 GLU A O 1
ATOM 3141 N N . GLN A 1 374 ? -15.707 -11.945 -45.680 1.00 91.75 374 GLN A N 1
ATOM 3142 C CA . GLN A 1 374 ? -16.047 -11.189 -46.891 1.00 91.75 374 GLN A CA 1
ATOM 3143 C C . GLN A 1 374 ? -14.821 -10.512 -47.519 1.00 91.75 374 GLN A C 1
ATOM 3145 O O . GLN A 1 374 ? -14.670 -10.534 -48.742 1.00 91.75 374 GLN A O 1
ATOM 3150 N N . ARG A 1 375 ? -13.942 -9.914 -46.706 1.00 90.31 375 ARG A N 1
ATOM 3151 C CA . ARG A 1 375 ? -12.702 -9.280 -47.180 1.00 90.31 375 ARG A CA 1
ATOM 3152 C C . ARG A 1 375 ? -11.714 -10.303 -47.732 1.00 90.31 375 ARG A C 1
ATOM 3154 O O . ARG A 1 375 ? -11.107 -10.035 -48.764 1.00 90.31 375 ARG A O 1
ATOM 3161 N N . GLU A 1 376 ? -11.584 -11.463 -47.098 1.00 87.44 376 GLU A N 1
ATOM 3162 C CA . GLU A 1 376 ? -10.743 -12.563 -47.577 1.00 87.44 376 GLU A CA 1
ATOM 3163 C C . GLU A 1 376 ? -11.247 -13.122 -48.907 1.00 87.44 376 GLU A C 1
ATOM 3165 O O . GLU A 1 376 ? -10.446 -13.318 -49.820 1.00 87.44 376 GLU A O 1
ATOM 3170 N N . MET A 1 377 ? -12.563 -13.305 -49.067 1.00 87.62 377 MET A N 1
ATOM 3171 C CA . MET A 1 377 ? -13.140 -13.714 -50.351 1.00 87.62 377 MET A CA 1
ATOM 3172 C C . MET A 1 377 ? -12.879 -12.678 -51.450 1.00 87.62 377 MET A C 1
ATOM 3174 O O . MET A 1 377 ? -12.407 -13.041 -52.526 1.00 87.62 377 MET A O 1
ATOM 3178 N N . GLN A 1 378 ? -13.104 -11.387 -51.174 1.00 87.38 378 GLN A N 1
ATOM 3179 C CA . GLN A 1 378 ? -12.791 -10.303 -52.118 1.00 87.38 378 GLN A CA 1
ATOM 3180 C C . GLN A 1 378 ? -11.301 -10.280 -52.490 1.00 87.38 378 GLN A C 1
ATOM 3182 O O . GLN A 1 378 ? -10.948 -10.114 -53.659 1.00 87.38 378 GLN A O 1
ATOM 3187 N N . TYR A 1 379 ? -10.417 -10.4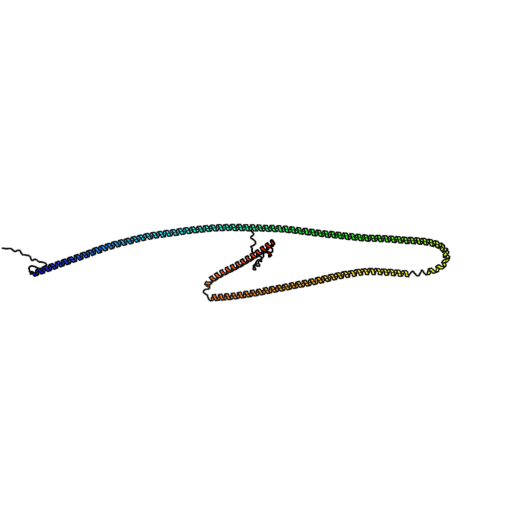77 -51.509 1.00 81.94 379 TYR A N 1
ATOM 3188 C CA . TYR A 1 379 ? -8.974 -10.553 -51.726 1.00 81.94 379 TYR A CA 1
ATOM 3189 C C . TYR A 1 379 ? -8.596 -11.766 -52.588 1.00 81.94 379 TYR A C 1
ATOM 3191 O O . TYR A 1 379 ? -7.820 -11.632 -53.534 1.00 81.94 379 TYR A O 1
ATOM 3199 N N . ALA A 1 380 ? -9.189 -12.935 -52.330 1.00 82.19 380 ALA A N 1
ATOM 3200 C CA . ALA A 1 380 ? -8.970 -14.152 -53.107 1.00 82.19 380 ALA A CA 1
ATOM 3201 C C . ALA A 1 380 ? -9.459 -14.023 -54.564 1.00 82.19 380 ALA A C 1
ATOM 3203 O O . ALA A 1 380 ? -8.773 -14.466 -55.488 1.00 82.19 380 ALA A O 1
ATOM 3204 N N . GLU A 1 381 ? -10.611 -13.387 -54.798 1.00 83.50 381 GLU A N 1
ATOM 3205 C CA . GLU A 1 381 ? -11.121 -13.091 -56.144 1.00 83.50 381 GLU A CA 1
ATOM 3206 C C . GLU A 1 381 ? -10.226 -12.101 -56.906 1.00 83.50 381 GLU A C 1
ATOM 3208 O O . GLU A 1 381 ? -9.918 -12.314 -58.087 1.00 83.50 381 GLU A O 1
ATOM 3213 N N . PHE A 1 382 ? -9.739 -11.056 -56.230 1.00 81.06 382 PHE A N 1
ATOM 3214 C CA . PHE A 1 382 ? -8.768 -10.113 -56.790 1.00 81.06 382 PHE A CA 1
ATOM 3215 C C . PHE A 1 382 ? -7.467 -10.820 -57.204 1.00 81.06 382 PHE A C 1
ATOM 3217 O O . PHE A 1 382 ? -6.985 -10.667 -58.328 1.00 81.06 382 PHE A O 1
ATOM 3224 N N . LEU A 1 383 ? -6.945 -11.690 -56.340 1.00 75.69 383 LEU A N 1
ATOM 3225 C CA . LEU A 1 383 ? -5.782 -12.529 -56.628 1.00 75.69 383 LEU A CA 1
ATOM 3226 C C . LEU A 1 383 ? -5.990 -13.446 -57.841 1.00 75.69 383 LEU A C 1
ATOM 3228 O O . LEU A 1 383 ? -5.100 -13.602 -58.679 1.00 75.69 383 LEU A O 1
ATOM 3232 N N . LYS A 1 384 ? -7.170 -14.069 -57.942 1.00 78.56 384 LYS A N 1
ATOM 3233 C CA . LYS A 1 384 ? -7.510 -15.014 -59.015 1.00 78.56 384 LYS A CA 1
ATOM 3234 C C . LYS A 1 384 ? -7.686 -14.329 -60.374 1.00 78.56 384 LYS A C 1
ATOM 3236 O O . LYS A 1 384 ? -7.425 -14.971 -61.393 1.00 78.56 384 LYS A O 1
ATOM 3241 N N . SER A 1 385 ? -8.112 -13.066 -60.395 1.00 78.69 385 SER A N 1
ATOM 3242 C CA . SER A 1 385 ? -8.208 -12.245 -61.611 1.00 78.69 385 SER A CA 1
ATOM 3243 C C . SER A 1 385 ? -6.853 -11.669 -62.054 1.00 78.69 385 SER A C 1
ATOM 3245 O O . SER A 1 385 ? -6.640 -11.504 -63.251 1.00 78.69 385 SER A O 1
ATOM 3247 N N . HIS A 1 386 ? -5.898 -11.476 -61.133 1.00 73.06 386 HIS A N 1
ATOM 3248 C CA . HIS A 1 386 ? -4.582 -10.862 -61.393 1.00 73.06 386 HIS A CA 1
ATOM 3249 C C . HIS A 1 386 ? -3.404 -11.840 -61.195 1.00 73.06 386 HIS A C 1
ATOM 3251 O O . HIS A 1 386 ? -2.368 -11.502 -60.613 1.00 73.06 386 HIS A O 1
ATOM 3257 N N . LYS A 1 387 ? -3.539 -13.074 -61.708 1.00 61.38 387 LYS A N 1
ATOM 3258 C CA . LYS A 1 387 ? -2.610 -14.211 -61.493 1.00 61.38 387 LYS A CA 1
ATOM 3259 C C . LYS A 1 387 ? -1.123 -13.959 -61.818 1.00 61.38 387 LYS A C 1
ATOM 3261 O O . LYS A 1 387 ? -0.289 -14.734 -61.362 1.00 61.38 387 LYS A O 1
ATOM 3266 N N . GLY A 1 388 ? -0.776 -12.912 -62.572 1.00 64.00 388 GLY A N 1
ATOM 3267 C CA . GLY A 1 388 ? 0.613 -12.556 -62.912 1.00 64.00 388 GLY A CA 1
ATOM 3268 C C . GLY A 1 388 ? 1.235 -11.419 -62.086 1.00 64.00 388 GLY A C 1
ATOM 3269 O O . GLY A 1 388 ? 2.458 -11.306 -62.030 1.00 64.00 388 GLY A O 1
ATOM 3270 N N . GLU A 1 389 ? 0.432 -10.580 -61.424 1.00 62.72 389 GLU A N 1
ATOM 3271 C CA . GLU A 1 389 ? 0.919 -9.389 -60.700 1.00 62.72 389 GLU A CA 1
ATOM 3272 C C . GLU A 1 389 ? 1.140 -9.642 -59.205 1.00 62.72 389 GLU A C 1
ATOM 3274 O O . GLU A 1 389 ? 1.923 -8.940 -58.564 1.00 62.72 389 GLU A O 1
ATOM 3279 N N . HIS A 1 390 ? 0.538 -10.698 -58.651 1.00 65.31 390 HIS A N 1
ATOM 3280 C CA . HIS A 1 390 ? 0.632 -11.026 -57.228 1.00 65.31 390 HIS A CA 1
ATOM 3281 C C . HIS A 1 390 ? 2.079 -11.198 -56.724 1.00 65.31 390 HIS A C 1
ATOM 3283 O O . HIS A 1 390 ? 2.417 -10.693 -55.653 1.00 65.31 390 HIS A O 1
ATOM 3289 N N . MET A 1 391 ? 2.966 -11.831 -57.510 1.00 65.62 391 MET A N 1
ATOM 3290 C CA . MET A 1 391 ? 4.385 -11.985 -57.138 1.00 65.62 391 MET A CA 1
ATOM 3291 C C . MET A 1 391 ? 5.137 -10.647 -57.062 1.00 65.62 391 MET A C 1
ATOM 3293 O O . MET A 1 391 ? 6.081 -10.523 -56.285 1.00 65.62 391 MET A O 1
ATOM 3297 N N . LYS A 1 392 ? 4.717 -9.631 -57.829 1.00 69.50 392 LYS A N 1
ATOM 3298 C CA . LYS A 1 392 ? 5.288 -8.274 -57.760 1.00 69.50 392 LYS A CA 1
ATOM 3299 C C . LYS A 1 392 ? 4.720 -7.467 -56.585 1.00 69.50 392 LYS A C 1
ATOM 3301 O O . LYS A 1 392 ? 5.385 -6.557 -56.098 1.00 69.50 392 LYS A O 1
ATOM 3306 N N . LEU A 1 393 ? 3.523 -7.817 -56.108 1.00 70.25 393 LEU A N 1
ATOM 3307 C CA . LEU A 1 393 ? 2.833 -7.157 -54.995 1.00 70.25 393 LEU A CA 1
ATOM 3308 C C . LEU A 1 393 ? 3.236 -7.700 -53.615 1.00 70.25 393 LEU A C 1
ATOM 3310 O O . LEU A 1 393 ? 3.134 -6.974 -52.630 1.00 70.25 393 LEU A O 1
ATOM 3314 N N . THR A 1 394 ? 3.745 -8.934 -53.512 1.00 76.31 394 THR A N 1
ATOM 3315 C CA . THR A 1 394 ? 4.149 -9.534 -52.222 1.00 76.31 394 THR A CA 1
ATOM 3316 C C . THR A 1 394 ? 5.203 -8.708 -51.459 1.00 76.31 394 THR A C 1
ATOM 3318 O O . THR A 1 394 ? 4.997 -8.448 -50.272 1.00 76.31 394 THR A O 1
ATOM 3321 N N . PRO A 1 395 ? 6.292 -8.213 -52.090 1.00 79.38 395 PRO A N 1
ATOM 3322 C CA . PRO A 1 395 ? 7.270 -7.363 -51.403 1.00 79.38 395 PRO A CA 1
ATOM 3323 C C . PRO A 1 395 ? 6.675 -6.025 -50.942 1.00 79.38 395 PRO A C 1
ATOM 3325 O O . PRO A 1 395 ? 7.075 -5.487 -49.908 1.00 79.38 395 PRO A O 1
ATOM 3328 N N . ILE A 1 396 ? 5.707 -5.494 -51.699 1.00 81.25 396 ILE A N 1
ATOM 3329 C CA . ILE A 1 396 ? 4.995 -4.253 -51.374 1.00 81.25 396 ILE A CA 1
ATOM 3330 C C . ILE A 1 396 ? 4.082 -4.479 -50.163 1.00 81.25 396 ILE A C 1
ATOM 3332 O O . ILE A 1 396 ? 4.147 -3.687 -49.227 1.00 81.25 396 ILE A O 1
ATOM 3336 N N . ASN A 1 397 ? 3.324 -5.580 -50.119 1.00 80.75 397 ASN A N 1
ATOM 3337 C CA . ASN A 1 397 ? 2.499 -5.953 -48.962 1.00 80.75 397 ASN A CA 1
ATOM 3338 C C . ASN A 1 397 ? 3.337 -6.125 -47.691 1.00 80.75 397 ASN A C 1
ATOM 3340 O O . ASN A 1 397 ? 3.030 -5.502 -46.683 1.00 80.75 397 ASN A O 1
ATOM 3344 N N . ILE A 1 398 ? 4.465 -6.846 -47.752 1.00 84.88 398 ILE A N 1
ATOM 3345 C CA . ILE A 1 398 ? 5.372 -6.995 -46.597 1.00 84.88 398 ILE A CA 1
ATOM 3346 C C . ILE A 1 398 ? 5.873 -5.627 -46.107 1.00 84.88 398 ILE A C 1
ATOM 3348 O O . ILE A 1 398 ? 6.009 -5.394 -44.903 1.00 84.88 398 ILE A O 1
ATOM 3352 N N . LYS A 1 399 ? 6.164 -4.697 -47.026 1.00 87.38 399 LYS A N 1
ATOM 3353 C CA . LYS A 1 399 ? 6.584 -3.337 -46.666 1.00 87.38 399 LYS A CA 1
ATOM 3354 C C . LYS A 1 399 ? 5.444 -2.544 -46.021 1.00 87.38 399 LYS A C 1
ATOM 3356 O O . LYS A 1 399 ? 5.697 -1.842 -45.044 1.00 87.38 399 LYS A O 1
ATOM 3361 N N . VAL A 1 400 ? 4.218 -2.660 -46.530 1.00 87.31 400 VAL A N 1
ATOM 3362 C CA . VAL A 1 400 ? 3.023 -2.021 -45.958 1.00 87.31 400 VAL A CA 1
ATOM 3363 C C . VAL A 1 400 ? 2.705 -2.596 -44.575 1.00 87.31 400 VAL A C 1
ATOM 3365 O O . VAL A 1 400 ? 2.542 -1.816 -43.644 1.00 87.31 400 VAL A O 1
ATOM 3368 N N . ASP A 1 401 ? 2.749 -3.915 -44.389 1.00 87.94 401 ASP A N 1
ATOM 3369 C CA . ASP A 1 401 ? 2.548 -4.578 -43.093 1.00 87.94 401 ASP A CA 1
ATOM 3370 C C . ASP A 1 401 ? 3.590 -4.148 -42.058 1.00 87.94 401 ASP A C 1
ATOM 3372 O O . ASP A 1 401 ? 3.262 -3.868 -40.904 1.00 87.94 401 ASP A O 1
ATOM 3376 N N . ARG A 1 402 ? 4.857 -4.002 -42.468 1.00 89.06 402 ARG A N 1
ATOM 3377 C CA . ARG A 1 402 ? 5.908 -3.441 -41.602 1.00 89.06 402 ARG A CA 1
ATOM 3378 C C . ARG A 1 402 ? 5.635 -1.987 -41.215 1.00 89.06 402 ARG A C 1
ATOM 3380 O O . ARG A 1 402 ? 5.993 -1.573 -40.118 1.00 89.06 402 ARG A O 1
ATOM 3387 N N . ILE A 1 403 ? 5.038 -1.190 -42.101 1.00 91.69 403 ILE A N 1
ATOM 3388 C CA . ILE A 1 403 ? 4.659 0.194 -41.786 1.00 91.69 403 ILE A CA 1
ATOM 3389 C C . ILE A 1 403 ? 3.446 0.210 -40.851 1.00 91.69 403 ILE A C 1
ATOM 3391 O O . ILE A 1 403 ? 3.445 0.979 -39.895 1.00 91.69 403 ILE A O 1
ATOM 3395 N N . LEU A 1 404 ? 2.442 -0.637 -41.091 1.00 90.56 404 LEU A N 1
ATOM 3396 C CA . LEU A 1 404 ? 1.253 -0.750 -40.245 1.00 90.56 404 LEU A CA 1
ATOM 3397 C C . LEU A 1 404 ? 1.607 -1.224 -38.836 1.00 90.56 404 LEU A C 1
ATOM 3399 O O . LEU A 1 404 ? 1.180 -0.605 -37.872 1.00 90.56 404 LEU A O 1
ATOM 3403 N N . THR A 1 405 ? 2.453 -2.244 -38.704 1.00 90.62 405 THR A N 1
ATOM 3404 C CA . THR A 1 405 ? 2.935 -2.719 -37.396 1.00 90.62 405 THR A CA 1
ATOM 3405 C C . THR A 1 405 ? 3.730 -1.645 -36.659 1.00 90.62 405 THR A C 1
ATOM 3407 O O . THR A 1 405 ? 3.461 -1.399 -35.489 1.00 90.62 405 THR A O 1
ATOM 3410 N N . LYS A 1 406 ? 4.635 -0.924 -37.339 1.00 92.31 406 LYS A N 1
ATOM 3411 C CA . LYS A 1 406 ? 5.336 0.227 -36.741 1.00 92.31 406 LYS A CA 1
ATOM 3412 C C . LYS A 1 406 ? 4.386 1.338 -36.298 1.00 92.31 406 LYS A C 1
ATOM 3414 O O . LYS A 1 406 ? 4.591 1.918 -35.241 1.00 92.31 406 LYS A O 1
ATOM 3419 N N . LYS A 1 407 ? 3.369 1.656 -37.104 1.00 92.88 407 LYS A N 1
ATOM 3420 C CA . LYS A 1 407 ? 2.378 2.680 -36.754 1.00 92.88 407 LYS A CA 1
ATOM 3421 C C . LYS A 1 407 ? 1.499 2.244 -35.586 1.00 92.88 407 LYS A C 1
ATOM 3423 O O . LYS A 1 407 ? 1.257 3.063 -34.717 1.00 92.88 407 LYS A O 1
ATOM 3428 N N . ASN A 1 408 ? 1.069 0.986 -35.543 1.00 90.88 408 ASN A N 1
ATOM 3429 C CA . ASN A 1 408 ? 0.291 0.450 -34.427 1.00 90.88 408 ASN A CA 1
ATOM 3430 C C . ASN A 1 408 ? 1.110 0.441 -33.132 1.00 90.88 408 ASN A C 1
ATOM 3432 O O . ASN A 1 408 ? 0.606 0.901 -32.120 1.00 90.88 408 ASN A O 1
ATOM 3436 N N . ALA A 1 409 ? 2.382 0.034 -33.185 1.00 90.00 409 ALA A N 1
ATOM 3437 C CA . ALA A 1 409 ? 3.283 0.133 -32.036 1.00 90.00 409 ALA A CA 1
ATOM 3438 C C . ALA A 1 409 ? 3.453 1.590 -31.574 1.00 90.00 409 ALA A C 1
ATOM 3440 O O . ALA A 1 409 ? 3.348 1.874 -30.391 1.00 90.00 409 ALA A O 1
ATOM 3441 N N . ALA A 1 410 ? 3.616 2.536 -32.506 1.00 91.81 410 ALA A N 1
ATOM 3442 C CA . ALA A 1 410 ? 3.673 3.955 -32.158 1.00 91.81 410 ALA A CA 1
ATOM 3443 C C . ALA A 1 410 ? 2.353 4.478 -31.559 1.00 91.81 410 ALA A C 1
ATOM 3445 O O . ALA A 1 410 ? 2.388 5.357 -30.706 1.00 91.81 410 ALA A O 1
ATOM 3446 N N . ILE A 1 411 ? 1.195 3.970 -31.996 1.00 88.62 411 ILE A N 1
ATOM 3447 C CA . ILE A 1 411 ? -0.105 4.297 -31.391 1.00 88.62 411 ILE A CA 1
ATOM 3448 C C . ILE A 1 411 ? -0.165 3.754 -29.962 1.00 88.62 411 ILE A C 1
ATOM 3450 O O . ILE A 1 411 ? -0.505 4.514 -29.065 1.00 88.62 411 ILE A O 1
ATOM 3454 N N . GLU A 1 412 ? 0.216 2.496 -29.737 1.00 87.38 412 GLU A N 1
ATOM 3455 C CA . GLU A 1 412 ? 0.268 1.891 -28.398 1.00 87.38 412 GLU A CA 1
ATOM 3456 C C . GLU A 1 412 ? 1.228 2.650 -27.468 1.00 87.38 412 GLU A C 1
ATOM 3458 O O . GLU A 1 412 ? 0.865 2.970 -26.336 1.00 87.38 412 GLU A O 1
ATOM 3463 N N . ASP A 1 413 ? 2.416 3.017 -27.958 1.00 87.19 413 ASP A N 1
ATOM 3464 C CA . ASP A 1 413 ? 3.389 3.823 -27.216 1.00 87.19 413 ASP A CA 1
ATOM 3465 C C . ASP A 1 413 ? 2.815 5.205 -26.868 1.00 87.19 413 ASP A C 1
ATOM 3467 O O . ASP A 1 413 ? 2.943 5.665 -25.735 1.00 87.19 413 ASP A O 1
ATOM 3471 N N . LEU A 1 414 ? 2.144 5.872 -27.813 1.00 89.31 414 LEU A N 1
ATOM 3472 C CA . LEU A 1 414 ? 1.522 7.179 -27.579 1.00 89.31 414 LEU A CA 1
ATOM 3473 C C . LEU A 1 414 ? 0.321 7.098 -26.627 1.00 89.31 414 LEU A C 1
ATOM 3475 O O . LEU A 1 414 ? 0.139 7.999 -25.811 1.00 89.31 414 LEU A O 1
ATOM 3479 N N . GLU A 1 415 ? -0.488 6.041 -26.700 1.00 83.50 415 GLU A N 1
ATOM 3480 C CA . GLU A 1 415 ? -1.579 5.784 -25.755 1.00 83.50 415 GLU A CA 1
ATOM 3481 C C . GLU A 1 415 ? -1.035 5.530 -24.346 1.00 83.50 415 GLU A C 1
ATOM 3483 O O . GLU A 1 415 ? -1.557 6.076 -23.370 1.00 83.50 415 GLU A O 1
ATOM 3488 N N . TYR A 1 416 ? 0.057 4.771 -24.235 1.00 83.81 416 TYR A N 1
ATOM 3489 C CA . TYR A 1 416 ? 0.761 4.557 -22.976 1.00 83.81 416 TYR A CA 1
ATOM 3490 C C . TYR A 1 416 ? 1.355 5.857 -22.421 1.00 83.81 416 TYR A C 1
ATOM 3492 O O . TYR A 1 416 ? 1.201 6.150 -21.235 1.00 83.81 416 TYR A O 1
ATOM 3500 N N . GLU A 1 417 ? 1.990 6.670 -23.261 1.00 84.69 417 GLU A N 1
ATOM 3501 C CA . GLU A 1 417 ? 2.536 7.975 -22.881 1.00 84.69 417 GLU A CA 1
ATOM 3502 C C . GLU A 1 417 ? 1.441 8.943 -22.422 1.00 84.69 417 GLU A C 1
ATOM 3504 O O . GLU A 1 417 ? 1.561 9.572 -21.368 1.00 84.69 417 GLU A O 1
ATOM 3509 N N . LEU A 1 418 ? 0.325 9.008 -23.153 1.00 83.44 418 LEU A N 1
ATOM 3510 C CA . LEU A 1 418 ? -0.844 9.796 -22.769 1.00 83.44 418 LEU A CA 1
ATOM 3511 C C . LEU A 1 418 ? -1.403 9.328 -21.425 1.00 83.44 418 LEU A C 1
ATOM 3513 O O . LEU A 1 418 ? -1.751 10.156 -20.577 1.00 83.44 418 LEU A O 1
ATOM 3517 N N . ALA A 1 419 ? -1.448 8.015 -21.196 1.00 79.56 419 ALA A N 1
ATOM 3518 C CA . ALA A 1 419 ? -1.870 7.456 -19.925 1.00 79.56 419 ALA A CA 1
ATOM 3519 C C . ALA A 1 419 ? -0.899 7.796 -18.784 1.00 79.56 419 ALA A C 1
ATOM 3521 O O . ALA A 1 419 ? -1.326 8.220 -17.707 1.00 79.56 419 ALA A O 1
ATOM 3522 N N . ARG A 1 420 ? 0.409 7.687 -19.026 1.00 82.56 420 ARG A N 1
ATOM 3523 C CA . ARG A 1 420 ? 1.457 8.035 -18.061 1.00 82.56 420 ARG A CA 1
ATOM 3524 C C . ARG A 1 420 ? 1.375 9.506 -17.656 1.00 82.56 420 ARG A C 1
ATOM 3526 O O . ARG A 1 420 ? 1.381 9.806 -16.465 1.00 82.56 420 ARG A O 1
ATOM 3533 N N . ILE A 1 421 ? 1.241 10.412 -18.625 1.00 83.75 421 ILE A N 1
ATOM 3534 C CA . ILE A 1 421 ? 1.125 11.859 -18.388 1.00 83.75 421 ILE A CA 1
ATOM 3535 C C . ILE A 1 421 ? -0.198 12.201 -17.694 1.00 83.75 421 ILE A C 1
ATOM 3537 O O . ILE A 1 421 ? -0.216 13.004 -16.764 1.00 83.75 421 ILE A O 1
ATOM 3541 N N . SER A 1 422 ? -1.306 11.569 -18.085 1.00 82.81 422 SER A N 1
ATOM 3542 C CA . SER A 1 422 ? -2.600 11.780 -17.421 1.00 82.81 422 SER A CA 1
ATOM 3543 C C . SER A 1 422 ? -2.551 11.360 -15.951 1.00 82.81 422 SER A C 1
ATOM 3545 O O . SER A 1 422 ? -3.078 12.062 -15.091 1.00 82.81 422 SER A O 1
ATOM 3547 N N . LYS A 1 423 ? -1.875 10.246 -15.646 1.00 80.94 423 LYS A N 1
ATOM 3548 C CA . LYS A 1 423 ? -1.685 9.781 -14.269 1.00 80.94 423 LYS A CA 1
ATOM 3549 C C . LYS A 1 423 ? -0.746 10.692 -13.479 1.00 80.94 423 LYS A C 1
ATOM 3551 O O . LYS A 1 423 ? -1.039 11.016 -12.335 1.00 80.94 423 LYS A O 1
ATOM 3556 N N . ALA A 1 424 ? 0.336 11.149 -14.102 1.00 82.88 424 ALA A N 1
ATOM 3557 C CA . ALA A 1 424 ? 1.245 12.131 -13.528 1.00 82.88 424 ALA A CA 1
ATOM 3558 C C . ALA A 1 424 ? 0.544 13.432 -13.127 1.00 82.88 424 ALA A C 1
ATOM 3560 O O . ALA A 1 424 ? 0.789 13.967 -12.049 1.00 82.88 424 ALA A O 1
ATOM 3561 N N . HIS A 1 425 ? -0.335 13.924 -13.999 1.00 84.69 425 HIS A N 1
ATOM 3562 C CA . HIS A 1 425 ? -1.149 15.103 -13.748 1.00 84.69 425 HIS A CA 1
ATOM 3563 C C . HIS A 1 425 ? -2.073 14.897 -12.539 1.00 84.69 425 HIS A C 1
ATOM 3565 O O . HIS A 1 425 ? -2.129 15.755 -11.662 1.00 84.69 425 HIS A O 1
ATOM 3571 N N . GLU A 1 426 ? -2.743 13.745 -12.443 1.00 83.00 426 GLU A N 1
ATOM 3572 C CA . GLU A 1 426 ? -3.611 13.428 -11.302 1.00 83.00 426 GLU A CA 1
ATOM 3573 C C . GLU A 1 426 ? -2.821 13.289 -9.987 1.00 83.00 426 GLU A C 1
ATOM 3575 O O . GLU A 1 426 ? -3.230 13.832 -8.961 1.00 83.00 426 GLU A O 1
ATOM 3580 N N . ASP A 1 427 ? -1.659 12.630 -10.014 1.00 82.50 427 ASP A N 1
ATOM 3581 C CA . ASP A 1 427 ? -0.779 12.498 -8.845 1.00 82.50 427 ASP A CA 1
ATOM 3582 C C . ASP A 1 427 ? -0.241 13.873 -8.393 1.00 82.50 427 ASP A C 1
ATOM 3584 O O . ASP A 1 427 ? -0.148 14.157 -7.195 1.00 82.50 427 ASP A O 1
ATOM 3588 N N . ALA A 1 428 ? 0.066 14.772 -9.334 1.00 84.00 428 ALA A N 1
ATOM 3589 C CA . ALA A 1 428 ? 0.451 16.149 -9.033 1.00 84.00 428 ALA A CA 1
ATOM 3590 C C . ALA A 1 428 ? -0.711 16.944 -8.414 1.00 84.00 428 ALA A C 1
ATOM 3592 O O . ALA A 1 428 ? -0.524 17.608 -7.397 1.00 84.00 428 ALA A O 1
ATOM 3593 N N . LEU A 1 429 ? -1.929 16.836 -8.958 1.00 84.31 429 LEU A N 1
ATOM 3594 C CA . LEU A 1 429 ? -3.116 17.453 -8.356 1.00 84.31 429 LEU A CA 1
ATOM 3595 C C . LEU A 1 429 ? -3.349 16.947 -6.928 1.00 84.31 429 LEU A C 1
ATOM 3597 O O . LEU A 1 429 ? -3.634 17.744 -6.036 1.00 84.31 429 LEU A O 1
ATOM 3601 N N . GLN A 1 430 ? -3.177 15.645 -6.693 1.00 83.69 430 GLN A N 1
ATOM 3602 C CA . GLN A 1 430 ? -3.335 15.051 -5.369 1.00 83.69 430 GLN A CA 1
ATOM 3603 C C . GLN A 1 430 ? -2.255 15.524 -4.383 1.00 83.69 430 GLN A C 1
ATOM 3605 O O . GLN A 1 430 ? -2.574 15.820 -3.231 1.00 83.69 430 GLN A O 1
ATOM 3610 N N . THR A 1 431 ? -0.993 15.644 -4.812 1.00 85.12 431 THR A N 1
ATOM 3611 C CA . THR A 1 431 ? 0.077 16.176 -3.948 1.00 85.12 431 THR A CA 1
ATOM 3612 C C . THR A 1 431 ? -0.119 17.658 -3.638 1.00 85.12 431 THR A C 1
ATOM 3614 O O . THR A 1 431 ? 0.050 18.052 -2.484 1.00 85.12 431 THR A O 1
ATOM 3617 N N . TYR A 1 432 ? -0.538 18.473 -4.612 1.00 84.00 432 TYR A N 1
ATOM 3618 C CA . TYR A 1 432 ? -0.881 19.875 -4.369 1.00 84.00 432 TYR A CA 1
ATOM 3619 C C . TYR A 1 432 ? -2.071 20.018 -3.424 1.00 84.00 432 TYR A C 1
ATOM 3621 O O . TYR A 1 432 ? -2.001 20.817 -2.495 1.00 84.00 432 TYR A O 1
ATOM 3629 N N . GLN A 1 433 ? -3.122 19.215 -3.600 1.00 84.00 433 GLN A N 1
ATOM 3630 C CA . GLN A 1 433 ? -4.273 19.212 -2.700 1.00 84.00 433 GLN A CA 1
ATOM 3631 C C . G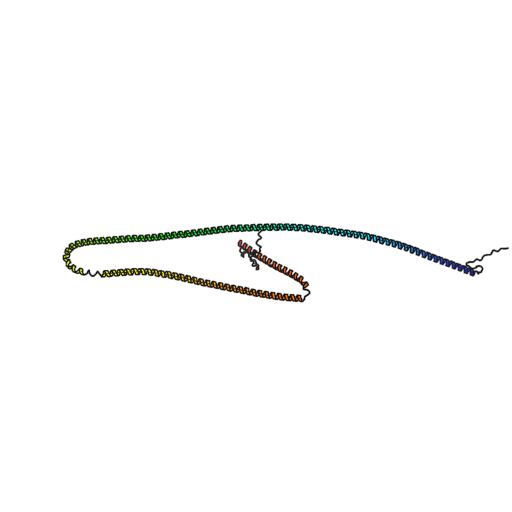LN A 1 433 ? -3.860 18.846 -1.265 1.00 84.00 433 GLN A C 1
ATOM 3633 O O . GLN A 1 433 ? -4.208 19.566 -0.334 1.00 84.00 433 GLN A O 1
ATOM 3638 N N . GLY A 1 434 ? -3.035 17.807 -1.089 1.00 83.94 434 GLY A N 1
ATOM 3639 C CA . GLY A 1 434 ? -2.501 17.441 0.227 1.00 83.94 434 GLY A CA 1
ATOM 3640 C C . GLY A 1 434 ? -1.588 18.512 0.838 1.00 83.94 434 GLY A C 1
ATOM 3641 O O . GLY A 1 434 ? -1.584 18.704 2.051 1.00 83.94 434 GLY A O 1
ATOM 3642 N N . LYS A 1 435 ? -0.832 19.256 0.018 1.00 85.81 435 LYS A N 1
ATOM 3643 C CA . LYS A 1 435 ? -0.025 20.390 0.495 1.00 85.81 435 LYS A CA 1
ATOM 3644 C C . LYS A 1 435 ? -0.880 21.581 0.912 1.00 85.81 435 LYS A C 1
ATOM 3646 O O . LYS A 1 435 ? -0.599 22.167 1.950 1.00 85.81 435 LYS A O 1
ATOM 3651 N N . LEU A 1 436 ? -1.912 21.924 0.146 1.00 84.88 436 LEU A N 1
ATOM 3652 C CA . LEU A 1 436 ? -2.859 22.985 0.499 1.00 84.88 436 LEU A CA 1
ATOM 3653 C C . LEU A 1 436 ? -3.556 22.677 1.828 1.00 84.88 436 LEU A C 1
ATOM 3655 O O . LEU A 1 436 ? -3.586 23.531 2.709 1.00 84.88 436 LEU A O 1
ATOM 3659 N N . GLU A 1 437 ? -3.992 21.430 2.012 1.00 85.94 437 GLU A N 1
ATOM 3660 C CA . GLU A 1 437 ? -4.570 20.950 3.269 1.00 85.94 437 GLU A CA 1
ATOM 3661 C C . GLU A 1 437 ? -3.562 21.032 4.431 1.00 85.94 437 GLU A C 1
ATOM 3663 O O . GLU A 1 437 ? -3.899 21.521 5.507 1.00 85.94 437 GLU A O 1
ATOM 3668 N N . GLN A 1 438 ? -2.291 20.668 4.203 1.00 86.88 438 GLN A N 1
ATOM 3669 C CA . GLN A 1 438 ? -1.219 20.805 5.199 1.00 86.88 438 GLN A CA 1
ATOM 3670 C C . GLN A 1 438 ? -0.980 22.265 5.636 1.00 86.88 438 GLN A C 1
ATOM 3672 O O . GLN A 1 438 ? -0.646 22.505 6.795 1.00 86.88 438 GLN A O 1
ATOM 3677 N N . TYR A 1 439 ? -1.134 23.233 4.729 1.00 86.81 439 TYR A N 1
ATOM 3678 C CA . TYR A 1 439 ? -1.015 24.665 5.029 1.00 86.81 439 TYR A CA 1
ATOM 3679 C C . TYR A 1 439 ? -2.335 25.304 5.494 1.00 86.81 439 TYR A C 1
ATOM 3681 O O . TYR A 1 439 ? -2.369 26.509 5.736 1.00 86.81 439 TYR A O 1
ATOM 3689 N N . GLY A 1 440 ? -3.403 24.514 5.653 1.00 84.75 440 GLY A N 1
ATOM 3690 C CA . GLY A 1 440 ? -4.704 24.984 6.125 1.00 84.75 440 GLY A CA 1
ATOM 3691 C C . GLY A 1 440 ? -5.474 25.829 5.109 1.00 84.75 440 GLY A C 1
ATOM 3692 O O . GLY A 1 440 ? -6.339 26.593 5.519 1.00 84.75 440 GLY A O 1
ATOM 3693 N N . ILE A 1 441 ? -5.160 25.710 3.814 1.00 83.94 441 ILE A N 1
ATOM 3694 C CA . ILE A 1 441 ? -5.835 26.422 2.721 1.00 83.94 441 ILE A CA 1
ATOM 3695 C C . ILE A 1 441 ? -6.953 25.517 2.174 1.00 83.94 441 ILE A C 1
ATOM 3697 O O . ILE A 1 441 ? -6.649 24.489 1.555 1.00 83.94 441 ILE A O 1
ATOM 3701 N N . PRO A 1 442 ? -8.240 25.854 2.375 1.00 80.62 442 PRO A N 1
ATOM 3702 C CA . PRO A 1 442 ? -9.357 25.093 1.830 1.00 80.62 442 PRO A CA 1
ATOM 3703 C C . PRO A 1 442 ? -9.337 25.099 0.300 1.00 80.62 442 PRO A C 1
ATOM 3705 O O . PRO A 1 442 ? -9.080 26.120 -0.335 1.00 80.62 442 PRO A O 1
ATOM 3708 N N . SER A 1 443 ? -9.699 23.976 -0.321 1.00 69.75 443 SER A N 1
ATOM 3709 C CA . SER A 1 443 ? -9.776 23.859 -1.787 1.00 69.75 443 SER A CA 1
ATOM 3710 C C . SER A 1 443 ? -10.770 24.832 -2.439 1.00 69.75 443 SER A C 1
ATOM 3712 O O . SER A 1 443 ? -10.699 25.070 -3.641 1.00 69.75 443 SER A O 1
ATOM 3714 N N . GLU A 1 444 ? -11.690 25.393 -1.653 1.00 73.62 444 GLU A N 1
ATOM 3715 C CA . GLU A 1 444 ? -12.679 26.395 -2.066 1.00 73.62 444 GLU A CA 1
ATOM 3716 C C . GLU A 1 444 ? -12.046 27.774 -2.328 1.00 73.62 444 GLU A C 1
ATOM 3718 O O . GLU A 1 444 ? -12.556 28.537 -3.148 1.00 73.62 444 GLU A O 1
ATOM 3723 N N . GLU A 1 445 ? -10.893 28.072 -1.715 1.00 73.81 445 GLU A N 1
ATOM 3724 C CA . GLU A 1 445 ? -10.182 29.349 -1.877 1.00 73.81 445 GLU A CA 1
ATOM 3725 C C . GLU A 1 445 ? -9.400 29.448 -3.201 1.00 73.81 445 GLU A C 1
ATOM 3727 O O . GLU A 1 445 ? -8.959 30.534 -3.573 1.00 73.81 445 GLU A O 1
ATOM 3732 N N . LEU A 1 446 ? -9.256 28.348 -3.960 1.00 73.94 446 LEU A N 1
ATOM 3733 C CA . LEU A 1 446 ? -8.539 28.359 -5.246 1.00 73.94 446 LEU A CA 1
ATOM 3734 C C . LEU A 1 446 ? -9.274 29.123 -6.356 1.00 73.94 446 LEU A C 1
ATOM 3736 O O . LEU A 1 446 ? -8.643 29.530 -7.329 1.00 73.94 446 LEU A O 1
ATOM 3740 N N . GLY A 1 447 ? -10.596 29.293 -6.262 1.00 74.56 447 GLY A N 1
ATOM 3741 C CA . GLY A 1 447 ? -11.394 30.005 -7.271 1.00 74.56 447 GLY A CA 1
ATOM 3742 C C . GLY A 1 447 ? -11.541 29.293 -8.628 1.00 74.56 447 GLY A C 1
ATOM 3743 O O . GLY A 1 447 ? -12.191 29.828 -9.525 1.00 74.56 447 GLY A O 1
ATOM 3744 N N . PHE A 1 448 ? -10.984 28.089 -8.798 1.00 79.25 448 PHE A N 1
ATOM 3745 C CA . PHE A 1 448 ? -11.183 27.237 -9.975 1.00 79.25 448 PHE A CA 1
ATOM 3746 C C . PHE A 1 448 ? -11.159 25.749 -9.601 1.00 79.25 448 PHE A C 1
ATOM 3748 O O . PHE A 1 448 ? -10.503 25.342 -8.645 1.00 79.25 448 PHE A O 1
ATOM 3755 N N . ALA A 1 449 ? -11.858 24.922 -10.384 1.00 79.44 449 ALA A N 1
ATOM 3756 C CA . ALA A 1 449 ? -11.821 23.468 -10.251 1.00 79.44 449 ALA A CA 1
ATOM 3757 C C . ALA A 1 449 ? -10.843 22.882 -11.287 1.00 79.44 449 ALA A C 1
ATOM 3759 O O . ALA A 1 449 ? -11.070 23.061 -12.488 1.00 79.44 449 ALA A O 1
ATOM 3760 N N . PRO A 1 450 ? -9.760 22.198 -10.874 1.00 78.38 450 PRO A N 1
ATOM 3761 C CA . PRO A 1 450 ? -8.836 21.587 -11.820 1.00 78.38 450 PRO A CA 1
ATOM 3762 C C . PRO A 1 450 ? -9.540 20.485 -12.625 1.00 78.38 450 PRO A C 1
ATOM 3764 O O . PRO A 1 450 ? -10.241 19.636 -12.070 1.00 78.38 450 PRO A O 1
ATOM 3767 N N . LEU A 1 451 ? -9.350 20.496 -13.947 1.00 79.81 451 LEU A N 1
ATOM 3768 C CA . LEU A 1 451 ? -9.939 19.509 -14.850 1.00 79.81 451 LEU A CA 1
ATOM 3769 C C . LEU A 1 451 ? -9.248 18.153 -14.656 1.00 79.81 451 LEU A C 1
ATOM 3771 O O . LEU A 1 451 ? -8.076 17.997 -14.991 1.00 79.81 451 LEU A O 1
ATOM 3775 N N . ARG A 1 452 ? -9.979 17.162 -14.141 1.00 77.88 452 ARG A N 1
ATOM 3776 C CA . ARG A 1 452 ? -9.473 15.792 -13.985 1.00 77.88 452 ARG A CA 1
ATOM 3777 C C . ARG A 1 452 ? -9.642 15.002 -15.278 1.00 77.88 452 ARG A C 1
ATOM 3779 O O . ARG A 1 452 ? -10.712 15.007 -15.891 1.00 77.88 452 ARG A O 1
ATOM 3786 N N . THR A 1 453 ? -8.596 14.302 -15.697 1.00 69.56 453 THR A N 1
ATOM 3787 C CA . THR A 1 453 ? -8.626 13.424 -16.870 1.00 69.56 453 THR A CA 1
ATOM 3788 C C . THR A 1 453 ? -9.329 12.115 -16.508 1.00 69.56 453 THR A C 1
ATOM 3790 O O . THR A 1 453 ? -8.813 11.290 -15.764 1.00 69.56 453 THR A O 1
ATOM 3793 N N . ALA A 1 454 ? -10.518 11.883 -17.072 1.00 60.19 454 ALA A N 1
ATOM 3794 C CA . ALA A 1 454 ? -11.368 10.722 -16.772 1.00 60.19 454 ALA A CA 1
ATOM 3795 C C . ALA A 1 454 ? -10.799 9.352 -17.215 1.00 60.19 454 ALA A C 1
ATOM 3797 O O . ALA A 1 454 ? -11.497 8.343 -17.128 1.00 60.19 454 ALA A O 1
ATOM 3798 N N . MET A 1 455 ? -9.569 9.297 -17.740 1.00 59.56 455 MET A N 1
ATOM 3799 C CA . MET A 1 455 ? -9.079 8.133 -18.480 1.00 59.56 455 MET A CA 1
ATOM 3800 C C . MET A 1 455 ? -8.435 7.023 -17.639 1.00 59.56 455 MET A C 1
ATOM 3802 O O . MET A 1 455 ? -8.343 5.920 -18.167 1.00 59.56 455 MET A O 1
ATOM 3806 N N . LEU A 1 456 ? -8.022 7.220 -16.374 1.00 56.22 456 LEU A N 1
ATOM 3807 C CA . LEU A 1 456 ? -7.266 6.175 -15.652 1.00 56.22 456 LEU A CA 1
ATOM 3808 C C . LEU A 1 456 ? -7.685 5.914 -14.201 1.00 56.22 456 LEU A C 1
ATOM 3810 O O . LEU A 1 456 ? -7.651 6.783 -13.340 1.00 56.22 456 LEU A O 1
ATOM 3814 N N . THR A 1 457 ? -7.968 4.636 -13.932 1.00 52.78 457 THR A N 1
ATOM 3815 C CA . THR A 1 457 ? -8.314 4.038 -12.630 1.00 52.78 457 THR A CA 1
ATOM 3816 C C . THR A 1 457 ? -7.119 3.372 -11.930 1.00 52.78 457 THR A C 1
ATOM 3818 O O . THR A 1 457 ? -7.296 2.591 -10.994 1.00 52.78 457 THR A O 1
ATOM 3821 N N . SER A 1 458 ? -5.892 3.617 -12.399 1.00 56.72 458 SER A N 1
ATOM 3822 C CA . SER A 1 458 ? -4.678 3.040 -11.812 1.00 56.72 458 SER A CA 1
ATOM 3823 C C . SER A 1 458 ? -4.329 3.743 -10.495 1.00 56.72 458 SER A C 1
ATOM 3825 O O . SER A 1 458 ? -4.192 4.965 -10.455 1.00 56.72 458 SER A O 1
ATOM 3827 N N . LYS A 1 459 ? -4.166 2.969 -9.413 1.00 58.81 459 LYS A N 1
ATOM 3828 C CA . LYS A 1 459 ? -3.721 3.464 -8.095 1.00 58.81 459 LYS A CA 1
ATOM 3829 C C . LYS A 1 459 ? -2.194 3.488 -7.933 1.00 58.81 459 LYS A C 1
ATOM 3831 O O . LYS A 1 459 ? -1.714 3.945 -6.902 1.00 58.81 459 LYS A O 1
ATOM 3836 N N . SER A 1 460 ? -1.435 2.997 -8.911 1.00 56.19 460 SER A N 1
ATOM 3837 C CA . SER A 1 460 ? 0.031 2.982 -8.851 1.00 56.19 460 SER A CA 1
ATOM 3838 C C . SER A 1 460 ? 0.603 4.366 -9.197 1.00 56.19 460 SER A C 1
ATOM 3840 O O . SER A 1 460 ? 0.101 4.985 -10.139 1.00 56.19 460 SER A O 1
ATOM 3842 N N . PRO A 1 461 ? 1.623 4.864 -8.471 1.00 58.94 461 PRO A N 1
ATOM 3843 C CA . PRO A 1 461 ? 2.196 6.188 -8.716 1.00 58.94 461 PRO A CA 1
ATOM 3844 C C . PRO A 1 461 ? 2.883 6.258 -10.088 1.00 58.94 461 PRO A C 1
ATOM 3846 O O . PRO A 1 461 ? 3.599 5.333 -10.468 1.00 58.94 461 PRO A O 1
ATOM 3849 N N . ALA A 1 462 ? 2.720 7.373 -10.809 1.00 60.88 462 ALA A N 1
ATOM 3850 C CA . ALA A 1 462 ? 3.308 7.614 -12.139 1.00 60.88 462 ALA A CA 1
ATOM 3851 C C . ALA A 1 462 ? 4.847 7.732 -12.154 1.00 60.88 462 ALA A C 1
ATOM 3853 O O . ALA A 1 462 ? 5.430 8.037 -13.193 1.00 60.88 462 ALA A O 1
ATOM 3854 N N . GLY A 1 463 ? 5.517 7.545 -11.012 1.00 57.81 463 GLY A N 1
ATOM 3855 C CA . GLY A 1 463 ? 6.975 7.640 -10.894 1.00 57.81 463 GLY A CA 1
ATOM 3856 C C . GLY A 1 463 ? 7.544 9.064 -10.960 1.00 57.81 463 GLY A C 1
ATOM 3857 O O . GLY A 1 463 ? 8.757 9.217 -11.022 1.00 57.81 463 GLY A O 1
ATOM 3858 N N . LEU A 1 464 ? 6.707 10.108 -10.922 1.00 50.41 464 LEU A N 1
ATOM 3859 C CA . LEU A 1 464 ? 7.156 11.511 -10.957 1.00 50.41 464 LEU A CA 1
ATOM 3860 C C . LEU A 1 464 ? 7.402 12.136 -9.579 1.00 50.41 464 LEU A C 1
ATOM 3862 O O . LEU A 1 464 ? 8.036 13.183 -9.494 1.00 50.41 464 LEU A O 1
ATOM 3866 N N . VAL A 1 465 ? 6.976 11.482 -8.495 1.00 45.81 465 VAL A N 1
ATOM 3867 C CA . VAL A 1 465 ? 7.230 11.943 -7.120 1.00 45.81 465 VAL A CA 1
ATOM 3868 C C . VAL A 1 465 ? 8.329 11.094 -6.479 1.00 45.81 465 VAL A C 1
ATOM 3870 O O . VAL A 1 465 ? 8.090 10.377 -5.517 1.00 45.81 465 VAL A O 1
ATOM 3873 N N . ALA A 1 466 ? 9.528 11.131 -7.062 1.00 44.00 466 ALA A N 1
ATOM 3874 C CA . ALA A 1 466 ? 10.786 10.823 -6.374 1.00 44.00 466 ALA A CA 1
ATOM 3875 C C . ALA A 1 466 ? 11.989 11.243 -7.236 1.00 44.00 466 ALA A C 1
ATOM 3877 O O . ALA A 1 466 ? 12.814 10.426 -7.628 1.00 44.00 466 ALA A O 1
ATOM 3878 N N . VAL A 1 467 ? 12.106 12.541 -7.515 1.00 38.56 467 VAL A N 1
ATOM 3879 C CA . VAL A 1 467 ? 13.427 13.159 -7.686 1.00 38.56 467 VAL A CA 1
ATOM 3880 C C . VAL A 1 467 ? 13.462 14.375 -6.772 1.00 38.56 467 VAL A C 1
ATOM 3882 O O . VAL A 1 467 ? 13.368 15.516 -7.214 1.00 38.56 467 VAL A O 1
ATOM 3885 N N . ASN A 1 468 ? 13.546 14.113 -5.469 1.00 34.28 468 ASN A N 1
ATOM 3886 C CA . ASN A 1 468 ? 14.117 15.097 -4.563 1.00 34.28 468 ASN A CA 1
ATOM 3887 C C . ASN A 1 468 ? 15.634 14.927 -4.663 1.00 34.28 468 ASN A C 1
ATOM 3889 O O . ASN A 1 468 ? 16.166 13.885 -4.280 1.00 34.28 468 ASN A O 1
ATOM 3893 N N . LYS A 1 469 ? 16.285 15.921 -5.272 1.00 32.84 469 LYS A N 1
ATOM 3894 C CA . LYS A 1 469 ? 17.697 16.204 -5.011 1.00 32.84 469 LYS A CA 1
ATOM 3895 C C . LYS A 1 469 ? 17.883 16.621 -3.560 1.00 32.84 469 LYS A C 1
ATOM 3897 O O . LYS A 1 469 ? 16.943 17.253 -3.024 1.00 32.84 469 LYS A O 1
#

Radius of gyration: 93.2 Å; chains: 1; bounding box: 181×59×314 Å

Organism: Polyplax serrata (NCBI:txid468196)

InterPro domains:
  IPR025593 Growth arrest-specific protein 8 domain [PF13851] (215-414)
  IPR039308 Growth arrest-specific protein 8 [PTHR31543] (4-465)

Sequence (469 aa):
MGPKKKKAPVIVDGIDTTSLTREQLETFALNLKETLDKEREERSLFQMERDKIRTYWDITRQQLEECKTELLNKEREIEEKENEHYEESKLFKQRIKYLVYEHHKNEAELRADGMLSLKISQEDFDQQETALLIDKKNLKEKLVEQQKEHQETIRNLNMKFSEELSEARSNFEMRAREIEAKYEDDVQTLREELALRHRMELTEVDERKNKQISDLMLKHDKAFSEMKNYYNDLILNNLTLISNLKDQMEEMKSREDRVEKMLKECQKENKNLADPMKQALAENRDLKRQLVNYTKDKIALAQSVRRVVDLERELDDYKWENEALELRLTKLEEQRNELQDGFFSSMMNMQEKAATKNVLLQKKMRNMLKLMEQREMQYAEFLKSHKGEHMKLTPINIKVDRILTKKNAAIEDLEYELARISKAHEDALQTYQGKLEQYGIPSEELGFAPLRTAMLTSKSPAGLVAVNK